Protein AF-A0A7J6T113-F1 (afdb_monomer_lite)

Foldseek 3Di:
DDDLVRLLVCLQAVQVVLVVVCVVDPHNCVLVVLLLVLLVCCVPVVDPVSVVSNLVSLVNLLRHLVNCVVCVVSLLVVLVSLQVSLVPDDLVVLPPDPPDHRVNLVSLLSSLVSQCVDPSRVVSSVVSVVSCCVSPNPVSPDDDDDPRPDRDDRDDPPDDDDDDDDDDDDDDDDDDDDDDDDDDDDDPPPPPPPPDPVVCQLQFAAEEEEEEDDDDVVVVLVSQQVQLQQPPRYPNVDDDDNPDDPVNVLVVCVVRNHQKYWYWYDDPVFIKIWIAGHDPGDIDIDTDPDDDGPVRVQVPDPDRDDDDPLLRNAGEAEAEAPLPVVCVVDVVSVVVVVSSCSNGRDDDPPPDDPVSHRKYWYWHQDPVVRDTDIDIDD

Organism: Perkinsus olseni (NCBI:txid32597)

Radius of gyration: 28.47 Å; chains: 1; bounding box: 69×68×77 Å

Secondary structure (DSSP, 8-state):
---HHHHHHHHH-THHHHHHHHHHSSSTHHHHHHHHHHHHHHHHH--HHHHHHHHHHHHHHHT--TTTTT-HHHHHHHHHHHHHHHHHS-GGGGG--TTSS-HHHHHHHHHHHHHHTSHHHHHHHHHHHHHHHHHH-STTSS------S-PPP------S-------------------------------------HHHHHHSPPEEEEEESS--HHHHHHHHHHHHHTTTSB-TT----TT--HHHHHHHHHHHT--EEEEEEE-SS-EEEEEEETTT--EEEEE------HHHHHHH-SS-----TTGGGSPPEEEEESHHHHHHH-HHHHHHHHHHHHTS----TTT--TTT---EEEEEEETTTTEEEEEEE-

InterPro domains:
  IPR007109 Brix domain [PF04427] (217-378)
  IPR007109 Brix domain [PS50833] (205-378)
  IPR007109 Brix domain [SM00879] (208-378)
  IPR033648 AAR2, C-terminal domain [PF05282] (3-137)
  IPR033648 AAR2, C-terminal domain [cd13778] (3-136)
  IPR038514 AAR2, C-terminal domain superfamily [G3DSA:1.25.40.550] (1-161)
  IPR045112 Protein Peter Pan-like [PTHR12661] (182-377)

Structure (mmCIF, N/CA/C/O backbone):
data_AF-A0A7J6T113-F1
#
_entry.id   AF-A0A7J6T113-F1
#
loop_
_atom_site.group_PDB
_atom_site.id
_atom_site.type_symbol
_atom_site.label_atom_id
_atom_site.label_alt_id
_atom_site.label_comp_id
_atom_site.label_asym_id
_atom_site.label_entity_id
_atom_site.label_seq_id
_atom_site.pdbx_PDB_ins_code
_atom_site.Cartn_x
_atom_site.Cartn_y
_atom_site.Cartn_z
_atom_site.occupancy
_atom_site.B_iso_or_equiv
_atom_site.auth_seq_id
_atom_site.auth_comp_id
_atom_site.auth_asym_id
_atom_site.auth_atom_id
_atom_site.pdbx_PDB_model_num
ATOM 1 N N . ARG A 1 1 ? 17.395 -23.621 -15.123 1.00 43.22 1 ARG A N 1
ATOM 2 C CA . ARG A 1 1 ? 16.888 -22.799 -13.998 1.00 43.22 1 ARG A CA 1
ATOM 3 C C . ARG A 1 1 ? 18.011 -21.840 -13.646 1.00 43.22 1 ARG A C 1
ATOM 5 O O . ARG A 1 1 ? 19.062 -22.331 -13.262 1.00 43.22 1 ARG A O 1
ATOM 12 N N . LEU A 1 2 ? 17.821 -20.546 -13.901 1.00 51.62 2 LEU A N 1
ATOM 13 C CA . LEU A 1 2 ? 18.803 -19.502 -13.588 1.00 51.62 2 LEU A CA 1
ATOM 14 C C . LEU A 1 2 ? 18.946 -19.373 -12.062 1.00 51.62 2 LEU A C 1
ATOM 16 O O . LEU A 1 2 ? 17.972 -19.598 -11.338 1.00 51.62 2 LEU A O 1
ATOM 20 N N . THR A 1 3 ? 20.148 -19.076 -11.572 1.00 66.25 3 THR A N 1
ATOM 21 C CA . THR A 1 3 ? 20.403 -18.810 -10.145 1.00 66.25 3 THR A CA 1
ATOM 22 C C . THR A 1 3 ? 19.898 -17.414 -9.750 1.00 66.25 3 THR A C 1
ATOM 24 O O . THR A 1 3 ? 19.684 -16.565 -10.610 1.00 66.25 3 THR A O 1
ATOM 27 N N . GLY A 1 4 ? 19.706 -17.145 -8.451 1.00 48.12 4 GLY A N 1
ATOM 28 C CA . GLY A 1 4 ? 19.206 -15.844 -7.968 1.00 48.12 4 GLY A CA 1
ATOM 29 C C . GLY A 1 4 ? 20.054 -14.650 -8.429 1.00 48.12 4 GLY A C 1
ATOM 30 O O . GLY A 1 4 ? 19.507 -13.649 -8.875 1.00 48.12 4 GLY A O 1
ATOM 31 N N . ALA A 1 5 ? 21.382 -14.800 -8.441 1.00 56.44 5 ALA A N 1
ATOM 32 C CA . ALA A 1 5 ? 22.302 -13.784 -8.956 1.00 56.44 5 ALA A CA 1
ATOM 33 C C . ALA A 1 5 ? 22.166 -13.560 -10.475 1.00 56.44 5 ALA A C 1
ATOM 35 O O . ALA A 1 5 ? 22.269 -12.429 -10.942 1.00 56.44 5 ALA A O 1
ATOM 36 N N . GLN A 1 6 ? 21.895 -14.621 -11.244 1.00 55.41 6 GLN A N 1
ATOM 37 C CA . GLN A 1 6 ? 21.636 -14.517 -12.684 1.00 55.41 6 GLN A CA 1
ATOM 38 C C . GLN A 1 6 ? 20.295 -13.833 -12.967 1.00 55.41 6 GLN A C 1
ATOM 40 O O . GLN A 1 6 ? 20.193 -13.083 -13.928 1.00 55.41 6 GLN A O 1
ATOM 45 N N . LEU A 1 7 ? 19.284 -14.037 -12.115 1.00 56.34 7 LEU A N 1
ATOM 46 C CA . LEU A 1 7 ? 17.996 -13.347 -12.220 1.00 56.34 7 LEU A CA 1
ATOM 47 C C . LEU A 1 7 ? 18.120 -11.846 -11.922 1.00 56.34 7 LEU A C 1
ATOM 49 O O . LEU A 1 7 ? 17.531 -11.047 -12.641 1.00 56.34 7 LEU A O 1
ATOM 53 N N . THR A 1 8 ? 18.911 -11.453 -10.918 1.00 57.22 8 THR A N 1
ATOM 54 C CA . THR A 1 8 ? 19.198 -10.033 -10.645 1.00 57.22 8 THR A CA 1
ATOM 55 C C . THR A 1 8 ? 20.011 -9.395 -11.776 1.00 57.22 8 THR A C 1
ATOM 57 O O . THR A 1 8 ? 19.698 -8.291 -12.205 1.00 57.22 8 THR A O 1
ATOM 60 N N . ALA A 1 9 ? 21.023 -10.091 -12.304 1.00 59.81 9 ALA A N 1
ATOM 61 C CA . ALA A 1 9 ? 21.813 -9.593 -13.432 1.00 59.81 9 ALA A CA 1
ATOM 62 C C . ALA A 1 9 ? 20.963 -9.428 -14.705 1.00 59.81 9 ALA A C 1
ATOM 64 O O . ALA A 1 9 ? 21.047 -8.392 -15.357 1.00 59.81 9 ALA A O 1
ATOM 65 N N . ALA A 1 10 ? 20.093 -10.397 -15.006 1.00 58.03 10 ALA A N 1
ATOM 66 C CA . ALA A 1 10 ? 19.166 -10.341 -16.139 1.00 58.03 10 ALA A CA 1
ATOM 67 C C . ALA A 1 10 ? 18.047 -9.292 -15.971 1.00 58.03 10 ALA A C 1
ATOM 69 O O . ALA A 1 10 ? 17.440 -8.876 -16.958 1.00 58.03 10 ALA A O 1
ATOM 70 N N . ALA A 1 11 ? 17.749 -8.875 -14.734 1.00 56.88 11 ALA A N 1
ATOM 71 C CA . ALA A 1 11 ? 16.816 -7.783 -14.459 1.00 56.88 11 ALA A CA 1
ATOM 72 C C . ALA A 1 11 ? 17.444 -6.406 -14.736 1.00 56.88 11 ALA A C 1
ATOM 74 O O . ALA A 1 11 ? 16.770 -5.538 -15.284 1.00 56.88 11 ALA A O 1
ATOM 75 N N . ILE A 1 12 ? 18.731 -6.234 -14.409 1.00 65.00 12 ILE A N 1
ATOM 76 C CA . ILE A 1 12 ? 19.489 -4.987 -14.615 1.00 65.00 12 ILE A CA 1
ATOM 77 C C . ILE A 1 12 ? 19.908 -4.817 -16.085 1.00 65.00 12 ILE A C 1
ATOM 79 O O . ILE A 1 12 ? 19.867 -3.704 -16.614 1.00 65.00 12 ILE A O 1
ATOM 83 N N . ASP A 1 13 ? 20.304 -5.911 -16.742 1.00 77.69 13 ASP A N 1
ATOM 84 C CA . ASP A 1 13 ? 20.699 -5.937 -18.150 1.00 77.69 13 ASP A CA 1
ATOM 85 C C . ASP A 1 13 ? 19.937 -7.035 -18.903 1.00 77.69 13 ASP A C 1
ATOM 87 O O . ASP A 1 13 ? 20.166 -8.233 -18.723 1.00 77.69 13 ASP A O 1
ATOM 91 N N . ARG A 1 14 ? 19.038 -6.621 -19.801 1.00 81.94 14 ARG A N 1
ATOM 92 C CA . ARG A 1 14 ? 18.214 -7.526 -20.619 1.00 81.94 14 ARG A CA 1
ATOM 93 C C . ARG A 1 14 ? 18.912 -7.982 -21.901 1.00 81.94 14 ARG A C 1
ATOM 95 O O . ARG A 1 14 ? 18.270 -8.557 -22.780 1.00 81.94 14 ARG A O 1
ATOM 102 N N . SER A 1 15 ? 20.225 -7.782 -22.002 1.00 85.62 15 SER A N 1
ATOM 103 C CA . SER A 1 15 ? 21.028 -8.168 -23.166 1.00 85.62 15 SER A CA 1
ATOM 104 C C . SER A 1 15 ? 20.884 -9.639 -23.557 1.00 85.62 15 SER A C 1
ATOM 106 O O . SER A 1 15 ? 20.776 -9.933 -24.746 1.00 85.62 15 SER A O 1
ATOM 108 N N . GLU A 1 16 ? 20.829 -10.565 -22.594 1.00 82.50 16 GLU A N 1
ATOM 109 C CA . GLU A 1 16 ? 20.625 -11.994 -22.886 1.00 82.50 16 GLU A CA 1
ATOM 110 C C . GLU A 1 16 ? 19.251 -12.256 -23.516 1.00 82.50 16 GLU A C 1
ATOM 112 O O . GLU A 1 16 ? 19.154 -12.979 -24.506 1.00 82.50 16 GLU A O 1
ATOM 117 N N . VAL A 1 17 ? 18.207 -11.594 -23.006 1.00 84.62 17 VAL A N 1
ATOM 118 C CA . VAL A 1 17 ? 16.841 -11.678 -23.546 1.00 84.62 17 VAL A CA 1
ATOM 119 C C . VAL A 1 17 ? 16.794 -11.116 -24.963 1.00 84.62 17 VAL A C 1
ATOM 121 O O . VAL A 1 17 ? 16.201 -11.727 -25.849 1.00 84.62 17 VAL A O 1
ATOM 124 N N . LEU A 1 18 ? 17.451 -9.978 -25.213 1.00 87.31 18 LEU A N 1
ATOM 125 C CA . LEU A 1 18 ? 17.536 -9.412 -26.556 1.00 87.31 18 LEU A CA 1
ATOM 126 C C . LEU A 1 18 ? 18.240 -10.379 -27.516 1.00 87.31 18 LEU A C 1
ATOM 128 O O . LEU A 1 18 ? 17.742 -10.607 -28.612 1.00 87.31 18 LEU A O 1
ATOM 132 N N . ILE A 1 19 ? 19.361 -10.982 -27.115 1.00 88.19 19 ILE A N 1
ATOM 133 C CA . ILE A 1 19 ? 20.086 -11.955 -27.946 1.00 88.19 19 ILE A CA 1
ATOM 134 C C . ILE A 1 19 ? 19.216 -13.185 -28.243 1.00 88.19 19 ILE A C 1
ATOM 136 O O . ILE A 1 19 ? 19.194 -13.654 -29.382 1.00 88.19 19 ILE A O 1
ATOM 140 N N . GLU A 1 20 ? 18.466 -13.680 -27.259 1.00 87.25 20 GLU A N 1
ATOM 141 C CA . GLU A 1 20 ? 17.562 -14.821 -27.423 1.00 87.25 20 GLU A CA 1
ATOM 142 C C . GLU A 1 20 ? 16.400 -14.500 -28.380 1.00 87.25 20 GLU A C 1
ATOM 144 O O . GLU A 1 20 ? 16.108 -15.275 -29.294 1.00 87.25 20 GLU A O 1
ATOM 149 N N . VAL A 1 21 ? 15.804 -13.308 -28.258 1.00 87.00 21 VAL A N 1
ATOM 150 C CA . VAL A 1 21 ? 14.786 -12.808 -29.197 1.00 87.00 21 VAL A CA 1
ATOM 151 C C . VAL A 1 21 ? 15.362 -12.689 -30.608 1.00 87.00 21 VAL A C 1
ATOM 153 O O . VAL A 1 21 ? 14.742 -13.143 -31.568 1.00 87.00 21 VAL A O 1
ATOM 156 N N . LEU A 1 22 ? 16.567 -12.130 -30.753 1.00 89.12 22 LEU A N 1
ATOM 157 C CA . LEU A 1 22 ? 17.230 -11.992 -32.050 1.00 89.12 22 LEU A CA 1
ATOM 158 C C . LEU A 1 22 ? 17.547 -13.351 -32.689 1.00 89.12 22 LEU A C 1
ATOM 160 O O . LEU A 1 22 ? 17.442 -13.474 -33.909 1.00 89.12 22 LEU A O 1
ATOM 164 N N . ALA A 1 23 ? 17.879 -14.371 -31.893 1.00 88.75 23 ALA A N 1
ATOM 165 C CA . ALA A 1 23 ? 18.117 -15.731 -32.377 1.00 88.75 23 ALA A CA 1
ATOM 166 C C . ALA A 1 23 ? 16.840 -16.408 -32.911 1.00 88.75 23 ALA A C 1
ATOM 168 O O . ALA A 1 23 ? 16.918 -17.248 -33.809 1.00 88.75 23 ALA A O 1
ATOM 169 N N . GLY A 1 24 ? 15.667 -16.035 -32.387 1.00 87.25 24 GLY A N 1
ATOM 170 C CA . GLY A 1 24 ? 14.366 -16.511 -32.867 1.00 87.25 24 GLY A CA 1
ATOM 171 C C . GLY A 1 24 ? 13.878 -15.837 -34.156 1.00 87.25 24 GLY A C 1
ATOM 172 O O . GLY A 1 24 ? 12.932 -16.320 -34.784 1.00 87.25 24 GLY A O 1
ATOM 173 N N . LEU A 1 25 ? 14.506 -14.735 -34.573 1.00 88.25 25 LEU A N 1
ATOM 174 C CA . LEU A 1 25 ? 14.107 -13.957 -35.744 1.00 88.25 25 LEU A CA 1
ATOM 175 C C . LEU A 1 25 ? 14.903 -14.345 -36.993 1.00 88.25 25 LEU A C 1
ATOM 177 O O . LEU A 1 25 ? 16.066 -14.735 -36.936 1.00 88.25 25 LEU A O 1
ATOM 181 N N . ARG A 1 26 ? 14.281 -14.190 -38.170 1.00 86.06 26 ARG A N 1
ATOM 182 C CA . ARG A 1 26 ? 14.953 -14.455 -39.457 1.00 86.06 26 ARG A CA 1
ATOM 183 C C . ARG A 1 26 ? 16.059 -13.443 -39.730 1.00 86.06 26 ARG A C 1
ATOM 185 O O . ARG A 1 26 ? 17.089 -13.797 -40.300 1.00 86.06 26 ARG A O 1
ATOM 192 N N . ARG A 1 27 ? 15.830 -12.178 -39.370 1.00 87.44 27 ARG A N 1
ATOM 193 C CA . ARG A 1 27 ? 16.831 -11.110 -39.407 1.00 87.44 27 ARG A CA 1
ATOM 194 C C . ARG A 1 27 ? 16.710 -10.255 -38.146 1.00 87.44 27 ARG A C 1
ATOM 196 O O . ARG A 1 27 ? 15.590 -9.914 -37.772 1.00 87.44 27 ARG A O 1
ATOM 203 N N . PRO A 1 28 ? 17.829 -9.778 -37.572 1.00 85.56 28 PRO A N 1
ATOM 204 C CA . PRO A 1 28 ? 17.802 -8.843 -36.445 1.00 85.56 28 PRO A CA 1
ATOM 205 C C . PRO A 1 28 ? 16.967 -7.581 -36.710 1.00 85.56 28 PRO A C 1
ATOM 207 O O . PRO A 1 28 ? 16.324 -7.041 -35.817 1.00 85.56 28 PRO A O 1
ATOM 210 N N . THR A 1 29 ? 16.926 -7.125 -37.966 1.00 88.00 29 THR A N 1
ATOM 211 C CA . THR A 1 29 ? 16.139 -5.957 -38.386 1.00 88.00 29 THR A CA 1
ATOM 212 C C . THR A 1 29 ? 14.630 -6.159 -38.301 1.00 88.00 29 THR A C 1
ATOM 214 O O . THR A 1 29 ? 13.902 -5.170 -38.302 1.00 88.00 29 THR A O 1
ATOM 217 N N . ASP A 1 30 ? 14.143 -7.401 -38.238 1.00 90.38 30 ASP A N 1
ATOM 218 C CA . ASP A 1 30 ? 12.706 -7.675 -38.158 1.00 90.38 30 ASP A CA 1
ATOM 219 C C . ASP A 1 30 ? 12.131 -7.174 -36.813 1.00 90.38 30 ASP A C 1
ATOM 221 O O . ASP A 1 30 ? 11.012 -6.664 -36.789 1.00 90.38 30 ASP A O 1
ATOM 225 N N . LEU A 1 31 ? 12.937 -7.165 -35.739 1.00 92.31 31 LEU A N 1
ATOM 226 C CA . LEU A 1 31 ? 12.571 -6.577 -34.441 1.00 92.31 31 LEU A CA 1
ATOM 227 C C . LEU A 1 31 ? 12.339 -5.059 -34.533 1.00 92.31 31 LEU A C 1
ATOM 229 O O . LEU A 1 31 ? 11.432 -4.514 -33.908 1.00 92.31 31 LEU A O 1
ATOM 233 N N . LEU A 1 32 ? 13.131 -4.360 -35.357 1.00 93.25 32 LEU A N 1
ATOM 234 C CA . LEU A 1 32 ? 12.894 -2.939 -35.639 1.00 93.25 32 LEU A CA 1
ATOM 235 C C . LEU A 1 32 ? 11.623 -2.737 -36.464 1.00 93.25 32 LEU A C 1
ATOM 237 O O . LEU A 1 32 ? 10.932 -1.740 -36.272 1.00 93.25 32 LEU A O 1
ATOM 241 N N . GLY A 1 33 ? 11.304 -3.678 -37.353 1.00 93.56 33 GLY A N 1
ATOM 242 C CA . GLY A 1 33 ? 10.040 -3.690 -38.083 1.00 93.56 33 GLY A CA 1
ATOM 243 C C . GLY A 1 33 ? 8.839 -3.794 -37.143 1.00 93.56 33 GLY A C 1
ATOM 244 O O . GLY A 1 33 ? 7.871 -3.060 -37.316 1.00 93.56 33 GLY A O 1
ATOM 245 N N . GLU A 1 34 ? 8.926 -4.633 -36.109 1.00 93.12 34 GLU A N 1
ATOM 246 C CA . GLU A 1 34 ? 7.894 -4.756 -35.074 1.00 93.12 34 GLU A CA 1
ATOM 247 C C . GLU A 1 34 ? 7.759 -3.474 -34.240 1.00 93.12 34 GLU A C 1
ATOM 249 O O . GLU A 1 34 ? 6.651 -2.969 -3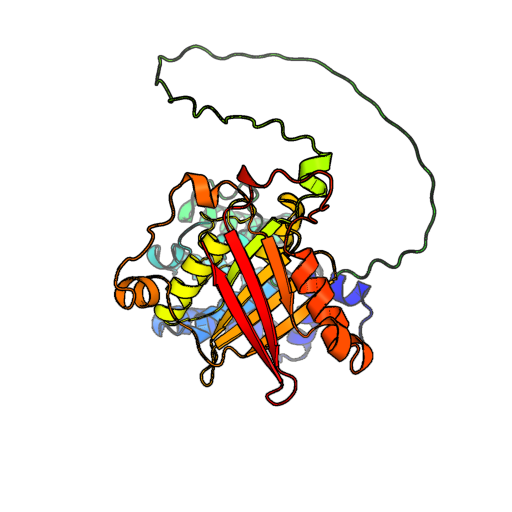4.066 1.00 93.12 34 GLU A O 1
ATOM 254 N N . LEU A 1 35 ? 8.881 -2.869 -33.831 1.00 94.06 35 LEU A N 1
ATOM 255 C CA . LEU A 1 35 ? 8.893 -1.565 -33.155 1.00 94.06 35 LEU A CA 1
ATOM 256 C C . LEU A 1 35 ? 8.236 -0.468 -34.013 1.00 94.06 35 LEU A C 1
ATOM 258 O O . LEU A 1 35 ? 7.497 0.377 -33.506 1.00 94.06 35 LEU A O 1
ATOM 262 N N . GLN A 1 36 ? 8.501 -0.462 -35.322 1.00 94.50 36 GLN A N 1
ATOM 263 C CA . GLN A 1 36 ? 7.889 0.476 -36.265 1.00 94.50 36 GLN A CA 1
ATOM 264 C C . GLN A 1 36 ? 6.398 0.204 -36.471 1.00 94.50 36 GLN A C 1
ATOM 266 O O . GLN A 1 36 ? 5.614 1.151 -36.493 1.00 94.50 36 GLN A O 1
ATOM 271 N N . ALA A 1 37 ? 6.003 -1.062 -36.598 1.00 93.00 37 ALA A N 1
ATOM 272 C CA . ALA A 1 37 ? 4.611 -1.458 -36.755 1.00 93.00 37 ALA A CA 1
ATOM 273 C C . ALA A 1 37 ? 3.787 -1.077 -35.519 1.00 93.00 37 ALA A C 1
ATOM 275 O O . ALA A 1 37 ? 2.754 -0.426 -35.664 1.00 93.00 37 ALA A O 1
ATOM 276 N N . ALA A 1 38 ? 4.280 -1.391 -34.317 1.00 90.31 38 ALA A N 1
ATOM 277 C CA . ALA A 1 38 ? 3.642 -1.020 -33.057 1.00 90.31 38 ALA A CA 1
ATOM 278 C C . ALA A 1 38 ? 3.467 0.502 -32.946 1.00 90.31 38 ALA A C 1
ATOM 280 O O . ALA A 1 38 ? 2.373 0.974 -32.643 1.00 90.31 38 ALA A O 1
ATOM 281 N N . PHE A 1 39 ? 4.497 1.282 -33.303 1.00 88.88 39 PHE A N 1
ATOM 282 C CA . PHE A 1 39 ? 4.405 2.744 -33.334 1.00 88.88 39 PHE A CA 1
ATOM 283 C C . PHE A 1 39 ? 3.335 3.245 -34.312 1.00 88.88 39 PHE A C 1
ATOM 285 O O . PHE A 1 39 ? 2.517 4.081 -33.947 1.00 88.88 39 PHE A O 1
ATOM 292 N N . VAL A 1 40 ? 3.295 2.738 -35.547 1.00 89.38 40 VAL A N 1
ATOM 293 C CA . VAL A 1 40 ? 2.309 3.179 -36.550 1.00 89.38 40 VAL A CA 1
ATOM 294 C C . VAL A 1 40 ? 0.884 2.803 -36.138 1.00 89.38 40 VAL A C 1
ATOM 296 O O . VAL A 1 40 ? -0.023 3.624 -36.269 1.00 89.38 40 VAL A O 1
ATOM 299 N N . VAL A 1 41 ? 0.677 1.591 -35.614 1.00 87.19 41 VAL A N 1
ATOM 300 C CA . VAL A 1 41 ? -0.636 1.131 -35.131 1.00 87.19 41 VAL A CA 1
ATOM 301 C C . VAL A 1 41 ? -1.084 1.939 -33.915 1.00 87.19 41 VAL A C 1
ATOM 303 O O . VAL A 1 41 ? -2.257 2.297 -33.822 1.00 87.19 41 VAL A O 1
ATOM 306 N N . PHE A 1 42 ? -0.165 2.288 -33.018 1.00 84.88 42 PHE A N 1
ATOM 307 C CA . PHE A 1 42 ? -0.441 3.206 -31.919 1.00 84.88 42 PHE A CA 1
ATOM 308 C C . PHE A 1 42 ? -0.845 4.596 -32.439 1.00 84.88 42 PHE A C 1
ATOM 310 O O . PHE A 1 42 ? -1.911 5.103 -32.090 1.00 84.88 42 PHE A O 1
ATOM 317 N N . MET A 1 43 ? -0.040 5.171 -33.334 1.00 81.25 43 MET A N 1
ATOM 318 C CA . MET A 1 43 ? -0.222 6.521 -33.869 1.00 81.25 43 MET A CA 1
ATOM 319 C C . MET A 1 43 ? -1.504 6.695 -34.694 1.00 81.25 43 MET A C 1
ATOM 321 O O . MET A 1 43 ? -2.162 7.728 -34.587 1.00 81.25 43 MET A O 1
ATOM 325 N N . LEU A 1 44 ? -1.857 5.712 -35.527 1.00 81.25 44 LEU A N 1
ATOM 326 C CA . LEU A 1 44 ? -3.017 5.781 -36.426 1.00 81.25 44 LEU A CA 1
ATOM 327 C C . LEU A 1 44 ? -4.271 5.127 -35.840 1.00 81.25 44 LEU A C 1
ATOM 329 O O . LEU A 1 44 ? -5.381 5.568 -36.123 1.00 81.25 44 LEU A O 1
ATOM 333 N N . GLY A 1 45 ? -4.100 4.055 -35.068 1.00 74.94 45 GLY A N 1
ATOM 334 C CA . GLY A 1 45 ? -5.191 3.219 -34.570 1.00 74.94 45 GLY A CA 1
ATOM 335 C C . GLY A 1 45 ? -5.609 3.509 -33.133 1.00 74.94 45 GLY A C 1
ATOM 336 O O . GLY A 1 45 ? -6.575 2.904 -32.679 1.00 74.94 45 GLY A O 1
ATOM 337 N N . GLN A 1 46 ? -4.891 4.382 -32.409 1.00 74.38 46 GLN A N 1
ATOM 338 C CA . GLN A 1 46 ? -5.121 4.679 -30.984 1.00 74.38 46 GLN A CA 1
ATOM 339 C C . GLN A 1 46 ? -5.234 3.412 -30.112 1.00 74.38 46 GLN A C 1
ATOM 341 O O . GLN A 1 46 ? -5.923 3.395 -29.092 1.00 74.38 46 GLN A O 1
ATOM 346 N N . SER A 1 47 ? -4.562 2.328 -30.518 1.00 81.12 47 SER A N 1
ATOM 347 C CA . SER A 1 47 ? -4.589 1.058 -29.796 1.00 81.12 47 SER A CA 1
ATOM 348 C C . SER A 1 47 ? -3.665 1.119 -28.585 1.00 81.12 47 SER A C 1
ATOM 350 O O . SER A 1 47 ? -2.457 1.329 -28.719 1.00 81.12 47 SER A O 1
ATOM 352 N N . PHE A 1 48 ? -4.234 0.889 -27.402 1.00 75.38 48 PHE A N 1
ATOM 353 C CA . PHE A 1 48 ? -3.474 0.805 -26.156 1.00 75.38 48 PHE A CA 1
ATOM 354 C C . PHE A 1 48 ? -2.544 -0.420 -26.122 1.00 75.38 48 PHE A C 1
ATOM 356 O O . PHE A 1 48 ? -1.443 -0.349 -25.587 1.00 75.38 48 PHE A O 1
ATOM 363 N N . GLU A 1 49 ? -2.935 -1.530 -26.749 1.00 75.00 49 GLU A N 1
ATOM 364 C CA . GLU A 1 49 ? -2.085 -2.727 -26.835 1.00 75.00 49 GLU A CA 1
ATOM 365 C C . GLU A 1 49 ? -0.827 -2.461 -27.675 1.00 75.00 49 GLU A C 1
ATOM 367 O O . GLU A 1 49 ? 0.275 -2.851 -27.293 1.00 75.00 49 GLU A O 1
ATOM 372 N N . ALA A 1 50 ? -0.970 -1.720 -28.780 1.00 79.75 50 ALA A N 1
ATOM 373 C CA . ALA A 1 50 ? 0.162 -1.322 -29.618 1.00 79.75 50 ALA A CA 1
ATOM 374 C C . ALA A 1 50 ? 1.104 -0.343 -28.897 1.00 79.75 50 ALA A C 1
ATOM 376 O O . ALA A 1 50 ? 2.318 -0.387 -29.095 1.00 79.75 50 ALA A O 1
ATOM 377 N N . PHE A 1 51 ? 0.554 0.511 -28.030 1.00 82.38 51 PHE A N 1
ATOM 378 C CA . PHE A 1 51 ? 1.334 1.380 -27.154 1.00 82.38 51 PHE A CA 1
ATOM 379 C C . PHE A 1 51 ? 2.180 0.585 -26.150 1.00 82.38 51 PHE A C 1
ATOM 381 O O . PHE A 1 51 ? 3.386 0.813 -26.058 1.00 82.38 51 PHE A O 1
ATOM 388 N N . GLU A 1 52 ? 1.575 -0.366 -25.431 1.00 80.69 52 GLU A N 1
ATOM 389 C CA . GLU A 1 52 ? 2.285 -1.227 -24.474 1.00 80.69 52 GLU A CA 1
ATOM 390 C C . GLU A 1 52 ? 3.380 -2.052 -25.168 1.00 80.69 52 GLU A C 1
ATOM 392 O O . GLU A 1 52 ? 4.502 -2.133 -24.669 1.00 80.69 52 GLU A O 1
ATOM 397 N N . GLN A 1 53 ? 3.108 -2.586 -26.364 1.00 85.12 53 GLN A N 1
ATOM 398 C CA . GLN A 1 53 ? 4.104 -3.313 -27.157 1.00 85.12 53 GLN A CA 1
ATOM 399 C C . GLN A 1 53 ? 5.265 -2.411 -27.601 1.00 85.12 53 GLN A C 1
ATOM 401 O O . GLN A 1 53 ? 6.430 -2.784 -27.455 1.00 85.12 53 GLN A O 1
ATOM 406 N N . TRP A 1 54 ? 4.975 -1.207 -28.104 1.00 88.25 54 TRP A N 1
ATOM 407 C CA . TRP A 1 54 ? 6.008 -0.234 -28.470 1.00 88.25 54 TRP A CA 1
ATOM 408 C C . TRP A 1 54 ? 6.878 0.147 -27.264 1.00 88.25 54 TRP A C 1
ATOM 410 O O . TRP A 1 54 ? 8.106 0.159 -27.369 1.00 88.25 54 TRP A O 1
ATOM 420 N N . LYS A 1 55 ? 6.258 0.386 -26.102 1.00 85.00 55 LYS A N 1
ATOM 421 C CA . LYS A 1 55 ? 6.952 0.681 -24.843 1.00 85.00 55 LYS A CA 1
ATOM 422 C C . LYS A 1 55 ? 7.834 -0.483 -24.385 1.00 85.00 55 LYS A C 1
ATOM 424 O O . LYS A 1 55 ? 8.981 -0.252 -24.012 1.00 85.00 55 LYS A O 1
ATOM 429 N N . ALA A 1 56 ? 7.334 -1.717 -24.442 1.00 85.94 56 ALA A N 1
ATOM 430 C CA . ALA A 1 56 ? 8.088 -2.910 -24.060 1.00 85.94 56 ALA A CA 1
ATOM 431 C C . ALA A 1 56 ? 9.333 -3.111 -24.939 1.00 85.94 56 ALA A C 1
ATOM 433 O O . ALA A 1 56 ? 10.423 -3.358 -24.421 1.00 85.94 56 ALA A O 1
ATOM 434 N N . LEU A 1 57 ? 9.197 -2.935 -26.258 1.00 89.94 57 LEU A N 1
ATOM 435 C CA . LEU A 1 57 ? 10.318 -3.022 -27.199 1.00 89.94 57 LEU A CA 1
ATOM 436 C C . LEU A 1 57 ? 11.338 -1.896 -26.980 1.00 89.94 57 LEU A C 1
ATOM 438 O O . LEU A 1 57 ? 12.544 -2.138 -27.017 1.00 89.94 57 LEU A O 1
ATOM 442 N N . LEU A 1 58 ? 10.873 -0.673 -26.717 1.00 89.12 58 LEU A N 1
ATOM 443 C CA . LEU A 1 58 ? 11.744 0.458 -26.404 1.00 89.12 58 LEU A CA 1
ATOM 444 C C . LEU A 1 58 ? 12.534 0.223 -25.105 1.00 89.12 58 LEU A C 1
ATOM 446 O O . LEU A 1 58 ? 13.737 0.482 -25.069 1.00 89.12 58 LEU A O 1
ATOM 450 N N . GLY A 1 59 ? 11.877 -0.317 -24.074 1.00 88.44 59 GLY A N 1
ATOM 451 C CA . GLY A 1 59 ? 12.514 -0.713 -22.818 1.00 88.44 59 GLY A CA 1
ATOM 452 C C . GLY A 1 59 ? 13.557 -1.811 -23.011 1.00 88.44 59 GLY A C 1
ATOM 453 O O . GLY A 1 59 ? 14.678 -1.666 -22.535 1.00 88.44 59 GLY A O 1
ATOM 454 N N . LEU A 1 60 ? 13.245 -2.845 -23.804 1.00 89.31 60 LEU A N 1
ATOM 455 C CA . LEU A 1 60 ? 14.194 -3.911 -24.138 1.00 89.31 60 LEU A CA 1
ATOM 456 C C . LEU A 1 60 ? 15.487 -3.347 -24.748 1.00 89.31 60 LEU A C 1
ATOM 458 O O . LEU A 1 60 ? 16.572 -3.719 -24.313 1.00 89.31 60 LEU A O 1
ATOM 462 N N . PHE A 1 61 ? 15.398 -2.421 -25.707 1.00 90.88 61 PHE A N 1
ATOM 463 C CA . PHE A 1 61 ? 16.589 -1.788 -26.290 1.00 90.88 61 PHE A CA 1
ATOM 464 C C . PHE A 1 61 ? 17.325 -0.853 -25.320 1.00 90.88 61 PHE A C 1
ATOM 466 O O . PHE A 1 61 ? 18.552 -0.770 -25.374 1.00 90.88 61 PHE A O 1
ATOM 473 N N . ALA A 1 62 ? 16.603 -0.140 -24.454 1.00 88.62 62 ALA A N 1
ATOM 474 C CA . ALA A 1 62 ? 17.193 0.769 -23.472 1.00 88.62 62 ALA A CA 1
ATOM 475 C C . ALA A 1 62 ? 17.963 0.033 -22.362 1.00 88.62 62 ALA A C 1
ATOM 477 O O . ALA A 1 62 ? 18.973 0.536 -21.873 1.00 88.62 62 ALA A O 1
ATOM 478 N N . GLU A 1 63 ? 17.499 -1.158 -21.989 1.00 86.25 63 GLU A N 1
ATOM 479 C CA . GLU A 1 63 ? 18.042 -1.980 -20.902 1.00 86.25 63 GLU A CA 1
ATOM 480 C C . GLU A 1 63 ? 19.014 -3.066 -21.393 1.00 86.25 63 GLU A C 1
ATOM 482 O O . GLU A 1 63 ? 19.463 -3.872 -20.592 1.00 86.25 63 GLU A O 1
ATOM 487 N N . SER A 1 64 ? 19.349 -3.106 -22.688 1.00 87.00 64 SER A N 1
ATOM 488 C CA . SER A 1 64 ? 20.275 -4.093 -23.269 1.00 87.00 64 SER A CA 1
ATOM 489 C C . SER A 1 64 ? 21.637 -3.474 -23.592 1.00 87.00 64 SER A C 1
ATOM 491 O O . SER A 1 64 ? 22.018 -3.366 -24.761 1.00 87.00 64 SER A O 1
ATOM 493 N N . GLU A 1 65 ? 22.363 -3.013 -22.572 1.00 85.62 65 GLU A N 1
ATOM 494 C CA . GLU A 1 65 ? 23.647 -2.328 -22.771 1.00 85.62 65 GLU A CA 1
ATOM 495 C C . GLU A 1 65 ? 24.737 -3.276 -23.294 1.00 85.62 65 GLU A C 1
ATOM 497 O O . GLU A 1 65 ? 25.467 -2.921 -24.227 1.00 85.62 65 GLU A O 1
ATOM 502 N N . GLY A 1 66 ? 24.841 -4.483 -22.730 1.00 82.75 66 GLY A N 1
ATOM 503 C CA . GLY A 1 66 ? 25.834 -5.492 -23.110 1.00 82.75 66 GLY A CA 1
ATOM 504 C C . GLY A 1 66 ? 25.679 -6.033 -24.538 1.00 82.75 66 GLY A C 1
ATOM 505 O O . GLY A 1 66 ? 26.659 -6.437 -25.162 1.00 82.75 66 GLY A O 1
ATOM 506 N N . ALA A 1 67 ? 24.473 -5.990 -25.110 1.00 86.50 67 ALA A N 1
ATOM 507 C CA . ALA A 1 67 ? 24.191 -6.493 -26.456 1.00 86.50 67 ALA A CA 1
ATOM 508 C C . ALA A 1 67 ? 24.591 -5.522 -27.585 1.00 86.50 67 ALA A C 1
ATOM 510 O O . ALA A 1 67 ? 24.580 -5.912 -28.760 1.00 86.50 67 ALA A O 1
ATOM 511 N N . ILE A 1 68 ? 24.935 -4.270 -27.258 1.00 87.06 68 ILE A N 1
ATOM 512 C CA . ILE A 1 68 ? 25.207 -3.218 -28.250 1.00 87.06 68 ILE A CA 1
ATOM 513 C C . ILE A 1 68 ? 26.467 -3.518 -29.061 1.00 87.06 68 ILE A C 1
ATOM 515 O O . ILE A 1 68 ? 26.451 -3.383 -30.286 1.00 87.06 68 ILE A O 1
ATOM 519 N N .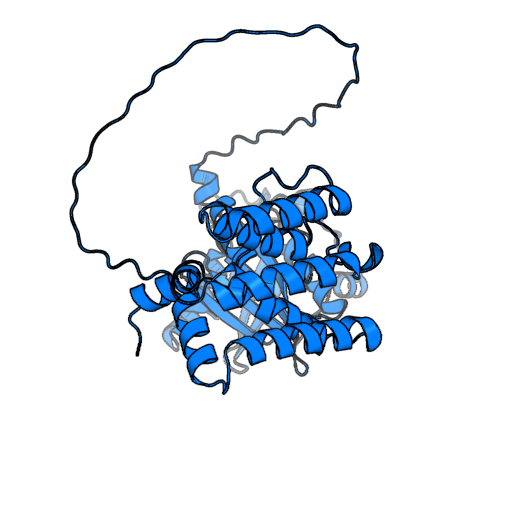 ASP A 1 69 ? 27.540 -3.957 -28.402 1.00 85.88 69 ASP A N 1
ATOM 520 C CA . ASP A 1 69 ? 28.829 -4.194 -29.063 1.00 85.88 69 ASP A CA 1
ATOM 521 C C . ASP A 1 69 ? 28.768 -5.369 -30.050 1.00 85.88 69 ASP A C 1
ATOM 523 O O . ASP A 1 69 ? 29.442 -5.351 -31.080 1.00 85.88 69 ASP A O 1
ATOM 527 N N . GLY A 1 70 ? 27.894 -6.349 -29.794 1.00 85.62 70 GLY A N 1
ATOM 528 C CA . GLY A 1 70 ? 27.631 -7.469 -30.703 1.00 85.62 70 GLY A CA 1
ATOM 529 C C . GLY A 1 70 ? 26.683 -7.145 -31.865 1.00 85.62 70 GLY A C 1
ATOM 530 O O . GLY A 1 70 ? 26.648 -7.893 -32.836 1.00 85.62 70 GLY A O 1
ATOM 531 N N . ASN A 1 71 ? 25.922 -6.043 -31.797 1.00 88.56 71 ASN A N 1
ATOM 532 C CA . ASN A 1 71 ? 24.828 -5.740 -32.733 1.00 88.56 71 ASN A CA 1
ATOM 533 C C . ASN A 1 71 ? 24.833 -4.278 -33.222 1.00 88.56 71 ASN A C 1
ATOM 535 O O . ASN A 1 71 ? 23.784 -3.650 -33.383 1.00 88.56 71 ASN A O 1
ATOM 539 N N . VAL A 1 72 ? 26.011 -3.712 -33.489 1.00 88.94 72 VAL A N 1
ATOM 540 C CA . VAL A 1 72 ? 26.184 -2.282 -33.819 1.00 88.94 72 VAL A CA 1
ATOM 541 C C . VAL A 1 72 ? 25.314 -1.813 -34.999 1.00 88.94 72 VAL A C 1
ATOM 543 O O . VAL A 1 72 ? 24.781 -0.702 -34.968 1.00 88.94 72 VAL A O 1
ATOM 546 N N . ASP A 1 73 ? 25.122 -2.640 -36.029 1.00 89.81 73 ASP A N 1
ATOM 547 C CA . ASP A 1 73 ? 24.293 -2.300 -37.198 1.00 89.81 73 ASP A CA 1
ATOM 548 C C . ASP A 1 73 ? 22.796 -2.206 -36.868 1.00 89.81 73 ASP A C 1
ATOM 550 O O . ASP A 1 73 ? 22.084 -1.334 -37.390 1.00 89.81 73 ASP A O 1
ATOM 554 N N . LEU A 1 74 ? 22.328 -3.059 -35.952 1.00 91.50 74 LEU A N 1
ATOM 555 C CA . LEU A 1 74 ? 20.963 -3.030 -35.435 1.00 91.50 74 LEU A CA 1
ATOM 556 C C . LEU A 1 74 ? 20.726 -1.732 -34.663 1.00 91.50 74 LEU A C 1
ATOM 558 O O . LEU A 1 74 ? 19.786 -1.003 -34.971 1.00 91.50 74 LEU A O 1
ATOM 562 N N . PHE A 1 75 ? 21.618 -1.388 -33.731 1.00 92.00 75 PHE A N 1
ATOM 563 C CA . PHE A 1 75 ? 21.507 -0.154 -32.951 1.00 92.00 75 PHE A CA 1
ATOM 564 C C . PHE A 1 75 ? 21.653 1.097 -33.828 1.00 92.00 75 PHE A C 1
ATOM 566 O O . PHE A 1 75 ? 20.898 2.054 -33.674 1.00 92.00 75 PHE A O 1
ATOM 573 N N . ASN A 1 76 ? 22.533 1.089 -34.833 1.00 89.56 76 ASN A N 1
ATOM 574 C CA . ASN A 1 76 ? 22.606 2.171 -35.821 1.00 89.56 76 ASN A CA 1
ATOM 575 C C . ASN A 1 76 ? 21.278 2.393 -36.554 1.00 89.56 76 ASN A C 1
ATOM 577 O O . ASN A 1 76 ? 20.893 3.539 -36.811 1.00 89.56 76 ASN A O 1
ATOM 581 N N . SER A 1 77 ? 20.590 1.306 -36.896 1.00 92.25 77 SER A N 1
ATOM 582 C CA . SER A 1 77 ? 19.270 1.349 -37.520 1.00 92.25 77 SER A CA 1
ATOM 583 C C . SER A 1 77 ? 18.200 1.807 -36.524 1.00 92.25 77 SER A C 1
ATOM 585 O O . SER A 1 77 ? 17.387 2.662 -36.875 1.00 92.25 77 SER A O 1
ATOM 587 N N . LEU A 1 78 ? 18.271 1.362 -35.265 1.00 94.06 78 LEU A N 1
ATOM 588 C CA . LEU A 1 78 ? 17.410 1.807 -34.166 1.00 94.06 78 LEU A CA 1
ATOM 589 C C . LEU A 1 78 ? 17.457 3.330 -33.988 1.00 94.06 78 LEU A C 1
ATOM 591 O O . LEU A 1 78 ? 16.405 3.961 -34.002 1.00 94.06 78 LEU A O 1
ATOM 595 N N . TYR A 1 79 ? 18.640 3.956 -33.912 1.00 91.56 79 TYR A N 1
ATOM 596 C CA . TYR A 1 79 ? 18.726 5.421 -33.776 1.00 91.56 79 TYR A CA 1
ATOM 597 C C . TYR A 1 79 ? 18.031 6.161 -34.924 1.00 91.56 79 TYR A C 1
ATOM 599 O O . TYR A 1 79 ? 17.443 7.217 -34.703 1.00 91.56 79 TYR A O 1
ATOM 607 N N . ARG A 1 80 ? 18.073 5.624 -36.152 1.00 90.62 80 ARG A N 1
ATOM 608 C CA . ARG A 1 80 ? 17.367 6.224 -37.300 1.00 90.62 80 ARG A CA 1
ATOM 609 C C . ARG A 1 80 ? 15.852 6.099 -37.148 1.00 90.62 80 ARG A C 1
ATOM 611 O O . ARG A 1 80 ? 15.135 7.057 -37.442 1.00 90.62 80 ARG A O 1
ATOM 618 N N . VAL A 1 81 ? 15.382 4.938 -36.690 1.00 93.44 81 VAL A N 1
ATOM 619 C CA . VAL A 1 81 ? 13.964 4.683 -36.412 1.00 93.44 81 VAL A CA 1
ATOM 620 C C . VAL A 1 81 ? 13.467 5.617 -35.313 1.00 93.44 81 VAL A C 1
ATOM 622 O O . VAL A 1 81 ? 12.531 6.373 -35.555 1.00 93.44 81 VAL A O 1
ATOM 625 N N . LEU A 1 82 ? 14.136 5.645 -34.159 1.00 91.75 82 LEU A N 1
ATOM 626 C CA . LEU A 1 82 ? 13.754 6.469 -33.010 1.00 91.75 82 LEU A CA 1
ATOM 627 C C . LEU A 1 82 ? 13.775 7.963 -33.327 1.00 91.75 82 LEU A C 1
ATOM 629 O O . LEU A 1 82 ? 12.867 8.684 -32.927 1.00 91.75 82 LEU A O 1
ATOM 633 N N . PHE A 1 83 ? 14.765 8.428 -34.093 1.00 89.56 83 PHE A N 1
ATOM 634 C CA . PHE A 1 83 ? 14.810 9.816 -34.551 1.00 89.56 83 PHE A CA 1
ATOM 635 C C . PHE A 1 83 ? 13.569 10.175 -35.380 1.00 89.56 83 PHE A C 1
ATOM 637 O O . PHE A 1 83 ? 12.937 11.201 -35.141 1.00 89.56 83 PHE A O 1
ATOM 644 N N . THR A 1 84 ? 13.185 9.306 -36.320 1.00 89.19 84 THR A N 1
ATOM 645 C CA . THR A 1 84 ? 12.019 9.530 -37.188 1.00 89.19 84 THR A CA 1
ATOM 646 C C . THR A 1 84 ? 10.706 9.440 -36.405 1.00 89.19 84 THR A C 1
ATOM 648 O O . THR A 1 84 ? 9.837 10.291 -36.570 1.00 89.19 84 THR A O 1
ATOM 651 N N . GLN A 1 85 ? 10.568 8.443 -35.525 1.00 90.62 85 GLN A N 1
ATOM 652 C CA . GLN A 1 85 ? 9.384 8.269 -34.676 1.00 90.62 85 GLN A CA 1
ATOM 653 C C . GLN A 1 85 ? 9.189 9.469 -33.753 1.00 90.62 85 GLN A C 1
ATOM 655 O O . GLN A 1 85 ? 8.094 10.024 -33.682 1.00 90.62 85 GLN A O 1
ATOM 660 N N . LEU A 1 86 ? 10.265 9.932 -33.109 1.00 85.94 86 LEU A N 1
ATOM 661 C CA . LEU A 1 86 ? 10.191 11.088 -32.230 1.00 85.94 86 LEU A CA 1
ATOM 662 C C . LEU A 1 86 ? 9.768 12.341 -33.001 1.00 85.94 86 LEU A C 1
ATOM 664 O O . LEU A 1 86 ? 8.913 13.070 -32.517 1.00 85.94 86 LEU A O 1
ATOM 668 N N . GLN A 1 87 ? 10.281 12.569 -34.217 1.00 86.75 87 GLN A N 1
ATOM 669 C CA . GLN A 1 87 ? 9.837 13.681 -35.071 1.00 86.75 87 GLN A CA 1
ATOM 670 C C . GLN A 1 87 ? 8.346 13.629 -35.431 1.00 86.75 87 GLN A C 1
ATOM 672 O O . GLN A 1 87 ? 7.730 14.681 -35.562 1.00 86.75 87 GLN A O 1
ATOM 677 N N . GLN A 1 88 ? 7.780 12.434 -35.608 1.00 85.06 88 GLN A N 1
ATOM 678 C CA . GLN A 1 88 ? 6.385 12.247 -36.021 1.00 85.06 88 GLN A CA 1
ATOM 679 C C . GLN A 1 88 ? 5.389 12.243 -34.854 1.00 85.06 88 GLN A C 1
ATOM 681 O O . GLN A 1 88 ? 4.191 12.404 -35.077 1.00 85.06 88 GLN A O 1
ATOM 686 N N . MET A 1 89 ? 5.860 12.047 -33.623 1.00 81.81 89 MET A N 1
ATOM 687 C CA . MET A 1 89 ? 5.002 11.985 -32.444 1.00 81.81 89 MET A CA 1
ATOM 688 C C . MET A 1 89 ? 4.419 13.375 -32.108 1.00 81.81 89 MET A C 1
ATOM 690 O O . MET A 1 89 ? 5.195 14.325 -32.024 1.00 81.81 89 MET A O 1
ATOM 694 N N . PRO A 1 90 ? 3.097 13.530 -31.899 1.00 77.75 90 PRO A N 1
ATOM 695 C CA . PRO A 1 90 ? 2.464 14.779 -31.477 1.00 77.75 90 PRO A CA 1
ATOM 696 C C . PRO A 1 90 ? 2.870 15.187 -30.062 1.00 77.75 90 PRO A C 1
ATOM 698 O O . PRO A 1 90 ? 3.054 14.329 -29.200 1.00 77.75 90 PRO A O 1
ATOM 701 N N . ASP A 1 91 ? 2.934 16.493 -29.801 1.00 68.19 91 ASP A N 1
ATOM 702 C CA . ASP A 1 91 ? 3.314 17.020 -28.482 1.00 68.19 91 ASP A CA 1
ATOM 703 C C . ASP A 1 91 ? 2.304 16.648 -27.380 1.00 68.19 91 ASP A C 1
ATOM 705 O O . ASP A 1 91 ? 2.697 16.382 -26.247 1.00 68.19 91 ASP A O 1
ATOM 709 N N . ASP A 1 92 ? 1.020 16.501 -27.719 1.00 61.34 92 ASP A N 1
ATOM 710 C CA . ASP A 1 92 ? -0.034 16.117 -26.767 1.00 61.34 92 ASP A CA 1
ATOM 711 C C . ASP A 1 92 ? 0.097 14.661 -26.274 1.00 61.34 92 ASP A C 1
ATOM 713 O O . ASP A 1 92 ? -0.324 14.337 -25.164 1.00 61.34 92 ASP A O 1
ATOM 717 N N . MET A 1 93 ? 0.725 13.777 -27.062 1.00 59.88 93 MET A N 1
ATOM 718 C CA . MET A 1 93 ? 1.030 12.395 -26.653 1.00 59.88 93 MET A CA 1
ATOM 719 C C . MET A 1 93 ? 2.256 12.299 -25.738 1.00 59.88 93 MET A C 1
ATOM 721 O O . MET A 1 93 ? 2.449 11.285 -25.070 1.00 59.88 93 MET A O 1
ATOM 725 N N . LEU A 1 94 ? 3.089 13.341 -25.676 1.00 56.97 94 LEU A N 1
ATOM 726 C CA . LEU A 1 94 ? 4.260 13.379 -24.797 1.00 56.97 94 LEU A CA 1
ATOM 727 C C . LEU A 1 94 ? 3.890 13.617 -23.327 1.00 56.97 94 LEU A C 1
ATOM 729 O O . LEU A 1 94 ? 4.713 13.381 -22.442 1.00 56.97 94 LEU A O 1
ATOM 733 N N . LEU A 1 95 ? 2.655 14.064 -23.076 1.00 52.50 95 LEU A N 1
ATOM 734 C CA . LEU A 1 95 ? 2.125 14.489 -21.778 1.00 52.50 95 LEU A CA 1
ATOM 735 C C . LEU A 1 95 ? 1.270 13.415 -21.081 1.00 52.50 95 LEU A C 1
ATOM 737 O O . LEU A 1 95 ? 0.512 13.737 -20.169 1.00 52.50 95 LEU A O 1
ATOM 741 N N . LEU A 1 96 ? 1.374 12.146 -21.492 1.00 49.75 96 LEU A N 1
ATOM 742 C CA . LEU A 1 96 ? 0.542 11.051 -20.968 1.00 49.75 96 LEU A CA 1
ATOM 743 C C . LEU A 1 96 ? 0.757 10.730 -19.474 1.00 49.75 96 LEU A C 1
ATOM 745 O O . LEU A 1 96 ? -0.062 10.011 -18.907 1.00 49.75 96 LEU A O 1
ATOM 749 N N . ASP A 1 97 ? 1.792 11.282 -18.830 1.00 45.25 97 ASP A N 1
ATOM 750 C CA . ASP A 1 97 ? 2.034 11.117 -17.394 1.00 45.25 97 ASP A CA 1
ATOM 751 C C . ASP A 1 97 ? 1.708 12.402 -16.613 1.00 45.25 97 ASP A C 1
ATOM 753 O O . ASP A 1 97 ? 2.448 13.386 -16.583 1.00 45.25 97 ASP A O 1
ATOM 757 N N . ASP A 1 98 ? 0.582 12.365 -15.910 1.00 43.09 98 ASP A N 1
ATOM 758 C CA . ASP A 1 98 ? 0.047 13.376 -15.002 1.00 43.09 98 ASP A CA 1
ATOM 759 C C . ASP A 1 98 ? 0.835 13.486 -13.672 1.00 43.09 98 ASP A C 1
ATOM 761 O O . ASP A 1 98 ? 0.248 13.452 -12.587 1.00 43.09 98 ASP A O 1
ATOM 765 N N . GLY A 1 99 ? 2.169 13.652 -13.725 1.00 47.59 99 GLY A N 1
ATOM 766 C CA . GLY A 1 99 ? 2.941 14.007 -12.521 1.00 47.59 99 GLY A CA 1
ATOM 767 C C . GLY A 1 99 ? 4.452 13.743 -12.447 1.00 47.59 99 GLY A C 1
ATOM 768 O O . GLY A 1 99 ? 4.995 13.873 -11.353 1.00 47.59 99 GLY A O 1
ATOM 769 N N . GLY A 1 100 ? 5.156 13.401 -13.525 1.00 47.25 100 GLY A N 1
ATOM 770 C CA . GLY A 1 100 ? 6.608 13.151 -13.497 1.00 47.25 100 GLY A CA 1
ATOM 771 C C . GLY A 1 100 ? 7.124 12.808 -14.892 1.00 47.25 100 GLY A C 1
ATOM 772 O O . GLY A 1 100 ? 6.324 12.427 -15.734 1.00 47.25 100 GLY A O 1
ATOM 773 N N . SER A 1 101 ? 8.415 13.023 -15.172 1.00 54.62 101 SER A N 1
ATOM 774 C CA . SER A 1 101 ? 9.014 12.953 -16.520 1.00 54.62 101 SER A CA 1
ATOM 775 C C . SER A 1 101 ? 8.496 11.783 -17.367 1.00 54.62 101 SER A C 1
ATOM 777 O O . SER A 1 101 ? 8.621 10.636 -16.944 1.00 54.62 101 SER A O 1
ATOM 779 N N . SER A 1 102 ? 7.975 12.082 -18.562 1.00 67.88 102 SER A N 1
ATOM 780 C CA . SER A 1 102 ? 7.452 11.099 -19.522 1.00 67.88 102 SER A CA 1
ATOM 781 C C . SER A 1 102 ? 8.389 9.895 -19.645 1.00 67.88 102 SER A C 1
ATOM 783 O O . SER A 1 102 ? 9.576 10.070 -19.929 1.00 67.88 102 SER A O 1
ATOM 785 N N . PHE A 1 103 ? 7.877 8.677 -19.448 1.00 73.50 103 PHE A N 1
ATOM 786 C CA . PHE A 1 103 ? 8.651 7.431 -19.590 1.00 73.50 103 PHE A CA 1
ATOM 787 C C . PHE A 1 103 ? 9.433 7.362 -20.921 1.00 73.50 103 PHE A C 1
ATOM 789 O O . PHE A 1 103 ? 10.509 6.767 -20.994 1.00 73.50 103 PHE A O 1
ATOM 796 N N . VAL A 1 104 ? 8.926 8.022 -21.971 1.00 75.94 104 VAL A N 1
ATOM 797 C CA . VAL A 1 104 ? 9.604 8.168 -23.265 1.00 75.94 104 VAL A CA 1
ATOM 798 C C . VAL A 1 104 ? 10.946 8.883 -23.099 1.00 75.94 104 VAL A C 1
ATOM 800 O O . VAL A 1 104 ? 11.955 8.427 -23.628 1.00 75.94 104 VAL A O 1
ATOM 803 N N . VAL A 1 105 ? 10.989 9.970 -22.325 1.00 77.19 105 VAL A N 1
ATOM 804 C CA . VAL A 1 105 ? 12.219 10.729 -22.049 1.00 77.19 105 VAL A CA 1
ATOM 805 C C . VAL A 1 105 ? 13.247 9.848 -21.348 1.00 77.19 105 VAL A C 1
ATOM 807 O O . VAL A 1 105 ? 14.424 9.908 -21.693 1.00 77.19 105 VAL A O 1
ATOM 810 N N . HIS A 1 106 ? 12.819 8.993 -20.417 1.00 79.12 106 HIS A N 1
ATOM 811 C CA . HIS A 1 106 ? 13.715 8.072 -19.721 1.00 79.12 106 HIS A CA 1
ATOM 812 C C . HIS A 1 106 ? 14.352 7.049 -20.665 1.00 79.12 106 HIS A C 1
ATOM 814 O O . HIS A 1 106 ? 15.579 6.961 -20.726 1.00 79.12 106 HIS A O 1
ATOM 820 N N . TYR A 1 107 ? 13.549 6.320 -21.446 1.00 85.25 107 TYR A N 1
ATOM 821 C CA . TYR A 1 107 ? 14.095 5.311 -22.355 1.00 85.25 107 TYR A CA 1
ATOM 822 C C . TYR A 1 107 ? 14.980 5.930 -23.439 1.00 85.25 107 TYR A C 1
ATOM 824 O O . TYR A 1 107 ? 16.060 5.415 -23.727 1.00 85.25 107 TYR A O 1
ATOM 832 N N . PHE A 1 108 ? 14.579 7.072 -24.005 1.00 86.25 108 PHE A N 1
ATOM 833 C CA . PHE A 1 108 ? 15.403 7.777 -24.986 1.00 86.25 108 PHE A CA 1
ATOM 834 C C . PHE A 1 108 ? 16.705 8.300 -24.369 1.00 86.25 108 PHE A C 1
ATOM 836 O O . PHE A 1 108 ? 17.740 8.238 -25.030 1.00 86.25 108 PHE A O 1
ATOM 843 N N . ARG A 1 109 ? 16.689 8.770 -23.113 1.00 82.12 109 ARG A N 1
ATOM 844 C CA . ARG A 1 109 ? 17.905 9.174 -22.392 1.00 82.12 109 ARG A CA 1
ATOM 845 C C . ARG A 1 109 ? 18.857 7.994 -22.222 1.00 82.12 109 ARG A C 1
ATOM 847 O O . ARG A 1 109 ? 20.000 8.097 -22.656 1.00 82.12 109 ARG A O 1
ATOM 854 N N . ARG A 1 110 ? 18.375 6.870 -21.686 1.00 85.56 110 ARG A N 1
ATOM 855 C CA . ARG A 1 110 ? 19.182 5.659 -21.462 1.00 85.56 110 ARG A CA 1
ATOM 856 C C . ARG A 1 110 ? 19.789 5.146 -22.776 1.00 85.56 110 ARG A C 1
ATOM 858 O O . ARG A 1 110 ? 20.984 4.886 -22.856 1.00 85.56 110 ARG A O 1
ATOM 865 N N . ILE A 1 111 ? 19.014 5.142 -23.866 1.00 88.38 111 ILE A N 1
ATOM 866 C CA . ILE A 1 111 ? 19.519 4.813 -25.212 1.00 88.38 111 ILE A CA 1
ATOM 867 C C . ILE A 1 111 ? 20.586 5.818 -25.680 1.00 88.38 111 ILE A C 1
ATOM 869 O O . ILE A 1 111 ? 21.593 5.422 -26.266 1.00 88.38 111 ILE A O 1
ATOM 873 N N . VAL A 1 112 ? 20.409 7.121 -25.456 1.00 88.12 112 VAL A N 1
ATOM 874 C CA . VAL A 1 112 ? 21.409 8.140 -25.821 1.00 88.12 112 VAL A CA 1
ATOM 875 C C . VAL A 1 112 ? 22.700 7.976 -25.015 1.00 88.12 112 VAL A C 1
ATOM 877 O O . VAL A 1 112 ? 23.780 8.095 -25.594 1.00 88.12 112 VAL A O 1
ATOM 880 N N . GLU A 1 113 ? 22.614 7.690 -23.719 1.00 86.44 113 GLU A N 1
ATOM 881 C CA . GLU A 1 113 ? 23.762 7.456 -22.834 1.00 86.44 113 GLU A CA 1
ATOM 882 C C . GLU A 1 113 ? 24.561 6.228 -23.285 1.00 86.44 113 GLU A C 1
ATOM 884 O O . GLU A 1 113 ? 25.753 6.350 -23.588 1.00 86.44 113 GLU A O 1
ATOM 889 N N . ASN A 1 114 ? 23.880 5.096 -23.494 1.00 85.88 114 ASN A N 1
ATOM 890 C CA . ASN A 1 114 ? 24.487 3.840 -23.946 1.00 85.88 114 ASN A CA 1
ATOM 891 C C . ASN A 1 114 ? 25.202 3.974 -25.304 1.00 85.88 114 ASN A C 1
ATOM 893 O O . ASN A 1 114 ? 26.231 3.337 -25.553 1.00 85.88 114 ASN A O 1
ATOM 897 N N . GLY A 1 115 ? 24.666 4.810 -26.201 1.00 83.25 115 GLY A N 1
ATOM 898 C CA . GLY A 1 115 ? 25.278 5.101 -27.500 1.00 83.25 115 GLY A CA 1
ATOM 899 C C . GLY A 1 115 ? 26.387 6.143 -27.452 1.00 83.25 115 GLY A C 1
ATOM 900 O O . GLY A 1 115 ? 27.291 6.104 -28.283 1.00 83.25 115 GLY A O 1
ATOM 901 N N . SER A 1 116 ? 26.339 7.073 -26.498 1.00 82.88 116 SER A N 1
ATOM 902 C CA . SER A 1 116 ? 27.367 8.109 -26.330 1.00 82.88 116 SER A CA 1
ATOM 903 C C . SER A 1 116 ? 28.668 7.531 -25.776 1.00 82.88 116 SER A C 1
ATOM 905 O O . SER A 1 116 ? 29.741 8.028 -26.113 1.00 82.88 116 SER A O 1
ATOM 907 N N . ALA A 1 117 ? 28.583 6.446 -25.001 1.00 82.62 117 ALA A N 1
ATOM 908 C CA . ALA A 1 117 ? 29.739 5.685 -24.531 1.00 82.62 117 ALA A CA 1
ATOM 909 C C . ALA A 1 117 ? 30.531 5.005 -25.670 1.00 82.62 117 ALA A C 1
ATOM 911 O O . ALA A 1 117 ? 31.678 4.607 -25.469 1.00 82.62 117 ALA A O 1
ATOM 912 N N . ARG A 1 118 ? 29.952 4.882 -26.877 1.00 83.06 118 ARG A N 1
ATOM 913 C CA . ARG A 1 118 ? 30.516 4.103 -27.991 1.00 83.06 118 ARG A CA 1
ATOM 914 C C . ARG A 1 118 ? 30.784 4.959 -29.234 1.00 83.06 118 ARG A C 1
ATOM 916 O O . ARG A 1 118 ? 29.868 5.593 -29.761 1.00 83.06 118 ARG A O 1
ATOM 923 N N . PRO A 1 119 ? 32.003 4.935 -29.808 1.00 81.25 119 PRO A N 1
ATOM 924 C CA . PRO A 1 119 ? 32.380 5.840 -30.899 1.00 81.25 119 PRO A CA 1
ATOM 925 C C . PRO A 1 119 ? 31.596 5.611 -32.203 1.00 81.25 119 PRO A C 1
ATOM 927 O O . PRO A 1 119 ? 31.348 6.562 -32.944 1.00 81.25 119 PRO A O 1
ATOM 930 N N . SER A 1 120 ? 31.161 4.377 -32.480 1.00 81.75 120 SER A N 1
ATOM 931 C CA . SER A 1 120 ? 30.377 4.021 -33.675 1.00 81.75 120 SER A CA 1
ATOM 932 C C . SER A 1 120 ? 28.954 4.598 -33.665 1.00 81.75 120 SER A C 1
ATOM 934 O O . SER A 1 120 ? 28.381 4.848 -34.729 1.00 81.75 120 SER A O 1
ATOM 936 N N . LEU A 1 121 ? 28.396 4.846 -32.475 1.00 85.38 121 LEU A N 1
ATOM 937 C CA . LEU A 1 121 ? 27.022 5.311 -32.262 1.00 85.38 121 LEU A CA 1
ATOM 938 C C . LEU A 1 121 ? 26.959 6.773 -31.798 1.00 85.38 121 LEU A C 1
ATOM 940 O O . LEU A 1 121 ? 25.951 7.440 -32.041 1.00 85.38 121 LEU A O 1
ATOM 944 N N . ALA A 1 122 ? 28.050 7.309 -31.239 1.00 82.81 122 ALA A N 1
ATOM 945 C CA . ALA A 1 122 ? 28.136 8.644 -30.647 1.00 82.81 122 ALA A CA 1
ATOM 946 C C . ALA A 1 122 ? 27.582 9.763 -31.543 1.00 82.81 122 ALA A C 1
ATOM 948 O O . ALA A 1 122 ? 26.838 10.628 -31.079 1.00 82.81 122 ALA A O 1
ATOM 949 N N . LYS A 1 123 ? 27.873 9.734 -32.853 1.00 85.38 123 LYS A N 1
ATOM 950 C CA . LYS A 1 123 ? 27.348 10.739 -33.794 1.00 85.38 123 LYS A CA 1
ATOM 951 C C . LYS A 1 123 ? 25.817 10.717 -33.854 1.00 85.38 123 LYS A C 1
ATOM 953 O O . LYS A 1 123 ? 25.198 11.775 -33.844 1.00 85.38 123 LYS A O 1
ATOM 958 N N . ARG A 1 124 ? 25.202 9.532 -33.918 1.00 84.06 124 ARG A N 1
ATOM 959 C CA . ARG A 1 124 ? 23.738 9.368 -33.988 1.00 84.06 124 ARG A CA 1
ATOM 960 C C . ARG A 1 124 ? 23.074 9.635 -32.640 1.00 84.06 124 ARG A C 1
ATOM 962 O O . ARG A 1 124 ? 22.058 10.326 -32.612 1.00 84.06 124 ARG A O 1
ATOM 969 N N . ALA A 1 125 ? 23.688 9.183 -31.549 1.00 87.00 125 ALA A N 1
ATOM 970 C CA . ALA A 1 125 ? 23.252 9.493 -30.192 1.00 87.00 125 ALA A CA 1
ATOM 971 C C . ALA A 1 125 ? 23.219 11.011 -29.947 1.00 87.00 125 ALA A C 1
ATOM 973 O O . ALA A 1 125 ? 22.234 11.521 -29.423 1.00 87.00 125 ALA A O 1
ATOM 974 N N . ALA A 1 126 ? 24.216 11.762 -30.431 1.00 84.12 126 ALA A N 1
ATOM 975 C CA . ALA A 1 126 ? 24.240 13.221 -30.325 1.00 84.12 126 ALA A CA 1
ATOM 976 C C . ALA A 1 126 ? 23.105 13.916 -31.105 1.00 84.12 126 ALA A C 1
ATOM 978 O O . ALA A 1 126 ? 22.556 14.910 -30.631 1.00 84.12 126 ALA A O 1
ATOM 979 N N . TYR A 1 127 ? 22.728 13.416 -32.289 1.00 86.00 127 TYR A N 1
ATOM 980 C CA . TYR A 1 127 ? 21.571 13.949 -33.025 1.00 86.00 127 TYR A CA 1
ATOM 981 C C . TYR A 1 127 ? 20.254 13.657 -32.308 1.00 86.00 127 TYR A C 1
ATOM 983 O O . TYR A 1 127 ? 19.404 14.543 -32.223 1.00 86.00 127 TYR A O 1
ATOM 991 N N . LEU A 1 128 ? 20.096 12.440 -31.780 1.00 86.44 128 LEU A N 1
ATOM 992 C CA . LEU A 1 128 ? 18.912 12.067 -31.014 1.00 86.44 128 LEU A CA 1
ATOM 993 C C . LEU A 1 128 ? 18.810 12.891 -29.723 1.00 86.44 128 LEU A C 1
ATOM 995 O O . LEU A 1 128 ? 17.742 13.412 -29.426 1.00 86.44 128 LEU A O 1
ATOM 999 N N . LYS A 1 129 ? 19.934 13.112 -29.030 1.00 86.38 129 LYS A N 1
ATOM 1000 C CA . LYS A 1 129 ? 20.024 13.978 -27.847 1.00 86.38 129 LYS A CA 1
ATOM 1001 C C . LYS A 1 129 ? 19.513 15.390 -28.129 1.00 86.38 129 LYS A C 1
ATOM 1003 O O . LYS A 1 129 ? 18.622 15.859 -27.431 1.00 86.38 129 LYS A O 1
ATOM 1008 N N . LYS A 1 130 ? 20.010 16.024 -29.198 1.00 85.50 130 LYS A N 1
ATOM 1009 C CA . LYS A 1 130 ? 19.561 17.363 -29.619 1.00 85.50 130 LYS A CA 1
ATOM 1010 C C . LYS A 1 130 ? 18.067 17.400 -29.937 1.00 85.50 130 LYS A C 1
ATOM 1012 O O . LYS A 1 130 ? 17.396 18.377 -29.628 1.00 85.50 130 LYS A O 1
ATOM 1017 N N . LEU A 1 131 ? 17.540 16.350 -30.571 1.00 83.88 131 LEU A N 1
ATOM 1018 C CA . LEU A 1 131 ? 16.111 16.260 -30.866 1.00 83.88 131 LEU A CA 1
ATOM 1019 C C . LEU A 1 131 ? 15.279 16.151 -29.579 1.00 83.88 131 LEU A C 1
ATOM 1021 O O . LEU A 1 131 ? 14.256 16.823 -29.473 1.00 83.88 131 LEU A O 1
ATOM 1025 N N . CYS A 1 132 ? 15.735 15.364 -28.602 1.00 81.12 132 CYS A N 1
ATOM 1026 C CA . CYS A 1 132 ? 15.096 15.265 -27.292 1.00 81.12 132 CYS A CA 1
ATOM 1027 C C . CYS A 1 132 ? 15.126 16.605 -26.543 1.00 81.12 132 CYS A C 1
ATOM 1029 O O . CYS A 1 132 ? 14.094 17.040 -26.053 1.00 81.12 132 CYS A O 1
ATOM 1031 N N . GLU A 1 133 ? 16.266 17.296 -26.505 1.00 81.88 133 GLU A N 1
ATOM 1032 C CA . GLU A 1 133 ? 16.393 18.615 -25.862 1.00 81.88 133 GLU A CA 1
ATOM 1033 C C . GLU A 1 133 ? 15.458 19.654 -26.504 1.00 81.88 133 GLU A C 1
ATOM 1035 O O . GLU A 1 133 ? 14.790 20.410 -25.802 1.00 81.88 133 GLU A O 1
ATOM 1040 N N . ASN A 1 134 ? 15.332 19.642 -27.835 1.00 81.50 134 ASN A N 1
ATOM 1041 C CA . ASN A 1 134 ? 14.430 20.544 -28.554 1.00 81.50 134 ASN A CA 1
ATOM 1042 C C . ASN A 1 134 ? 12.942 20.249 -28.301 1.00 81.50 134 ASN A C 1
ATOM 1044 O O . ASN A 1 134 ? 12.129 21.169 -28.347 1.00 81.50 134 ASN A O 1
ATOM 1048 N N . ARG A 1 135 ? 12.570 18.979 -28.084 1.00 76.50 135 ARG A N 1
ATOM 1049 C CA . ARG A 1 135 ? 11.169 18.553 -27.899 1.00 76.50 135 ARG A CA 1
ATOM 1050 C C . ARG A 1 135 ? 10.718 18.552 -26.440 1.00 76.50 135 ARG A C 1
ATO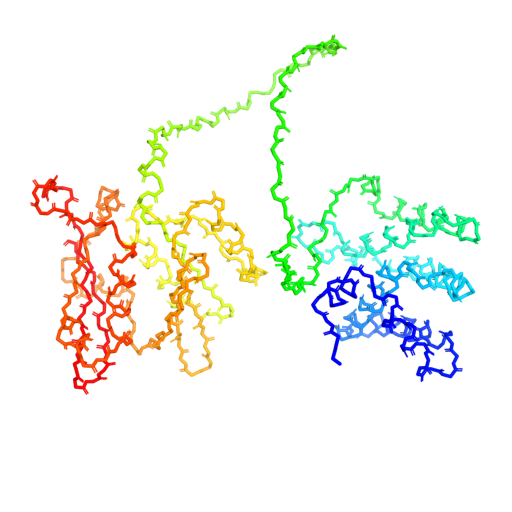M 1052 O O . ARG A 1 135 ? 9.555 18.830 -26.177 1.00 76.50 135 ARG A O 1
ATOM 1059 N N . PHE A 1 136 ? 11.621 18.257 -25.508 1.00 72.75 136 PHE A N 1
ATOM 1060 C CA . PHE A 1 136 ? 11.317 18.070 -24.086 1.00 72.75 136 PHE A CA 1
ATOM 1061 C C . PHE A 1 136 ? 11.950 19.133 -23.165 1.00 72.75 136 PHE A C 1
ATOM 1063 O O . PHE A 1 136 ? 11.659 19.147 -21.970 1.00 72.75 136 PHE A O 1
ATOM 1070 N N . GLY A 1 137 ? 12.785 20.039 -23.689 1.00 69.06 137 GLY A N 1
ATOM 1071 C CA . GLY A 1 137 ? 13.484 21.075 -22.917 1.00 69.06 137 GLY A CA 1
ATOM 1072 C C . GLY A 1 137 ? 14.772 20.597 -22.224 1.00 69.06 137 GLY A C 1
ATOM 1073 O O . GLY A 1 137 ? 15.196 19.450 -22.363 1.00 69.06 137 GLY A O 1
ATOM 1074 N N . GLU A 1 138 ? 15.411 21.488 -21.450 1.00 55.78 138 GLU A N 1
ATOM 1075 C CA . GLU A 1 138 ? 16.706 21.251 -20.772 1.00 55.78 138 GLU A CA 1
ATOM 1076 C C . GLU A 1 138 ? 16.651 20.244 -19.600 1.00 55.78 138 GLU A C 1
ATOM 1078 O O . GLU A 1 138 ? 17.690 19.900 -19.038 1.00 55.78 138 GLU A O 1
ATOM 1083 N N . SER A 1 139 ? 15.484 19.678 -19.254 1.00 48.56 139 SER A N 1
ATOM 1084 C CA . SER A 1 139 ? 15.361 18.667 -18.182 1.00 48.56 139 SER A CA 1
ATOM 1085 C C . SER A 1 139 ? 15.914 17.283 -18.568 1.00 48.56 139 SER A C 1
ATOM 1087 O O . SER A 1 139 ? 15.608 16.265 -17.940 1.00 48.56 139 SER A O 1
ATOM 1089 N N . CYS A 1 140 ? 16.739 17.213 -19.610 1.00 44.78 140 CYS A N 1
ATOM 1090 C CA . CYS A 1 140 ? 17.440 15.998 -19.993 1.00 44.78 140 CYS A CA 1
ATOM 1091 C C . CYS A 1 140 ? 18.588 15.659 -19.013 1.00 44.78 140 CYS A C 1
ATOM 1093 O O . CYS A 1 140 ? 19.064 14.528 -19.043 1.00 44.78 140 CYS A O 1
ATOM 1095 N N . GLY A 1 141 ? 18.987 16.594 -18.133 1.00 36.94 141 GLY A N 1
ATOM 1096 C CA . GLY A 1 141 ? 20.149 16.471 -17.238 1.00 36.94 141 GLY A CA 1
ATOM 1097 C C . GLY A 1 141 ? 19.896 16.146 -15.757 1.00 36.94 141 GLY A C 1
ATOM 1098 O O . GLY A 1 141 ? 20.863 15.833 -15.070 1.00 36.94 141 GLY A O 1
ATOM 1099 N N . ASP A 1 142 ? 18.658 16.184 -15.255 1.00 35.25 142 ASP A N 1
ATOM 1100 C CA . ASP A 1 142 ? 18.391 15.844 -13.850 1.00 35.25 142 ASP A CA 1
ATOM 1101 C C . ASP A 1 142 ? 17.968 14.377 -13.710 1.00 35.25 142 ASP A C 1
ATOM 1103 O O . ASP A 1 142 ? 17.047 13.900 -14.384 1.00 35.25 142 ASP A O 1
ATOM 1107 N N . VAL A 1 143 ? 18.678 13.666 -12.831 1.00 40.34 143 VAL A N 1
ATOM 1108 C CA . VAL A 1 143 ? 18.428 12.273 -12.452 1.00 40.34 143 VAL A CA 1
ATOM 1109 C C . VAL A 1 143 ? 17.027 12.180 -11.858 1.00 40.34 143 VAL A C 1
ATOM 1111 O O . VAL A 1 143 ? 16.783 12.588 -10.725 1.00 40.34 143 VAL A O 1
ATOM 1114 N N . VAL A 1 144 ? 16.101 11.648 -12.647 1.00 36.62 144 VAL A N 1
ATOM 1115 C CA . VAL A 1 144 ? 14.820 11.151 -12.159 1.00 36.62 144 VAL A CA 1
ATOM 1116 C C . VAL A 1 144 ? 14.890 9.643 -12.311 1.00 36.62 144 VAL A C 1
ATOM 1118 O O . VAL A 1 144 ? 14.875 9.128 -13.432 1.00 36.62 144 VAL A O 1
ATOM 1121 N N . GLU A 1 145 ? 15.039 8.968 -11.174 1.00 34.06 145 GLU A N 1
ATOM 1122 C CA . GLU A 1 145 ? 14.788 7.538 -11.033 1.00 34.06 145 GLU A CA 1
ATOM 1123 C C . GLU A 1 145 ? 13.379 7.277 -11.572 1.00 34.06 145 GLU A C 1
ATOM 1125 O O . GLU A 1 145 ? 12.384 7.746 -11.019 1.00 34.06 145 GLU A O 1
ATOM 1130 N N . VAL A 1 146 ? 13.294 6.603 -12.716 1.00 35.78 146 VAL A N 1
ATOM 1131 C CA . VAL A 1 146 ? 12.037 5.988 -13.129 1.00 35.78 146 VAL A CA 1
ATOM 1132 C C . VAL A 1 146 ? 11.920 4.716 -12.317 1.00 35.78 146 VAL A C 1
ATOM 1134 O O . VAL A 1 146 ? 12.889 3.969 -12.236 1.00 35.78 146 VAL A O 1
ATOM 1137 N N . GLU A 1 147 ? 10.758 4.504 -11.699 1.00 37.03 147 GLU A N 1
ATOM 1138 C CA . GLU A 1 147 ? 10.426 3.251 -11.026 1.00 37.03 147 GLU A CA 1
ATOM 1139 C C . GLU A 1 147 ? 10.610 2.097 -12.020 1.00 37.03 147 GLU A C 1
ATOM 1141 O O . GLU A 1 147 ? 9.757 1.855 -12.882 1.00 37.03 147 GLU A O 1
ATOM 1146 N N . GLU A 1 148 ? 11.758 1.425 -11.920 1.00 37.38 148 GLU A N 1
ATOM 1147 C CA . GLU A 1 148 ? 12.057 0.205 -12.650 1.00 37.38 148 GLU A CA 1
ATOM 1148 C C . GLU A 1 148 ? 10.969 -0.822 -12.308 1.00 37.38 148 GLU A C 1
ATOM 1150 O O . GLU A 1 148 ? 10.492 -0.945 -11.172 1.00 37.38 148 GLU A O 1
ATOM 1155 N N . GLY A 1 149 ? 10.460 -1.489 -13.341 1.00 36.12 149 GLY A N 1
ATOM 1156 C CA . GLY A 1 149 ? 9.423 -2.491 -13.178 1.00 36.12 149 GLY A CA 1
ATOM 1157 C C . GLY A 1 149 ? 9.938 -3.639 -12.323 1.00 36.12 149 GLY A C 1
ATOM 1158 O O . GLY A 1 149 ? 10.794 -4.378 -12.777 1.00 36.12 149 GLY A O 1
ATOM 1159 N N . GLU A 1 150 ? 9.365 -3.785 -11.127 1.00 36.66 150 GLU A N 1
ATOM 1160 C CA . GLU A 1 150 ? 9.356 -5.009 -10.319 1.00 36.66 150 GLU A CA 1
ATOM 1161 C C . GLU A 1 150 ? 10.721 -5.716 -10.240 1.00 36.66 150 GLU A C 1
ATOM 1163 O O . GLU A 1 150 ? 10.909 -6.783 -10.818 1.00 36.66 150 GLU A O 1
ATOM 1168 N N . ASP A 1 151 ? 11.658 -5.146 -9.473 1.00 34.97 151 ASP A N 1
ATOM 1169 C CA . ASP A 1 151 ? 12.862 -5.869 -9.060 1.00 34.97 151 ASP A CA 1
ATOM 1170 C C . ASP A 1 151 ? 12.460 -7.170 -8.337 1.00 34.97 151 ASP A C 1
ATOM 1172 O O . ASP A 1 151 ? 11.817 -7.118 -7.275 1.00 34.97 151 ASP A O 1
ATOM 1176 N N . PRO A 1 152 ? 12.813 -8.362 -8.859 1.00 41.09 152 PRO A N 1
ATOM 1177 C CA . PRO A 1 152 ? 12.701 -9.581 -8.080 1.00 41.09 152 PRO A CA 1
ATOM 1178 C C . PRO A 1 152 ? 13.666 -9.500 -6.884 1.00 41.09 152 PRO A C 1
ATOM 1180 O O . PRO A 1 152 ? 14.736 -8.895 -6.981 1.00 41.09 152 PRO A O 1
ATOM 1183 N N . PRO A 1 153 ? 13.318 -10.104 -5.734 1.00 35.84 153 PRO A N 1
ATOM 1184 C CA . PRO A 1 153 ? 14.100 -9.962 -4.514 1.00 35.84 153 PRO A CA 1
ATOM 1185 C C . PRO A 1 153 ? 15.545 -10.427 -4.729 1.00 35.84 153 PRO A C 1
ATOM 1187 O O . PRO A 1 153 ? 15.790 -11.583 -5.078 1.00 35.84 153 PRO A O 1
ATOM 1190 N N . VAL A 1 154 ? 16.499 -9.531 -4.472 1.00 42.22 154 VAL A N 1
ATOM 1191 C CA . VAL A 1 154 ? 17.926 -9.856 -4.402 1.00 42.22 154 VAL A CA 1
ATOM 1192 C C . VAL A 1 154 ? 18.131 -10.833 -3.244 1.00 42.22 154 VAL A C 1
ATOM 1194 O O . VAL A 1 154 ? 17.978 -10.472 -2.075 1.00 42.22 154 VAL A O 1
ATOM 1197 N N . VAL A 1 155 ? 18.467 -12.084 -3.557 1.00 46.41 155 VAL A N 1
ATOM 1198 C CA . VAL A 1 155 ? 18.956 -13.035 -2.555 1.00 46.41 155 VAL A CA 1
ATOM 1199 C C . VAL A 1 155 ? 20.409 -12.676 -2.283 1.00 46.41 155 VAL A C 1
ATOM 1201 O O . VAL A 1 155 ? 21.289 -12.921 -3.105 1.00 46.41 155 VAL A O 1
ATOM 1204 N N . VAL A 1 156 ? 20.642 -12.049 -1.134 1.00 40.69 156 VAL A N 1
ATOM 1205 C CA . VAL A 1 156 ? 21.983 -11.882 -0.581 1.00 40.69 156 VAL A CA 1
ATOM 1206 C C . VAL A 1 156 ? 22.346 -13.208 0.075 1.00 40.69 156 VAL A C 1
ATOM 1208 O O . VAL A 1 156 ? 21.804 -13.534 1.131 1.00 40.69 156 VAL A O 1
ATOM 1211 N N . ASP A 1 157 ? 23.239 -13.976 -0.547 1.00 30.06 157 ASP A N 1
ATOM 1212 C CA . ASP A 1 157 ? 23.919 -15.067 0.149 1.00 30.06 157 ASP A CA 1
ATOM 1213 C C . ASP A 1 157 ? 24.768 -14.441 1.262 1.00 30.06 157 ASP A C 1
ATOM 1215 O O . ASP A 1 157 ? 25.799 -13.805 1.030 1.00 30.06 157 ASP A O 1
ATOM 1219 N N . THR A 1 158 ? 24.281 -14.550 2.496 1.00 37.72 158 THR A N 1
ATOM 1220 C CA . THR A 1 158 ? 25.018 -14.159 3.693 1.00 37.72 158 THR A CA 1
ATOM 1221 C C . THR A 1 158 ? 26.054 -15.226 3.991 1.00 37.72 158 THR A C 1
ATOM 1223 O O . THR A 1 158 ? 25.767 -16.118 4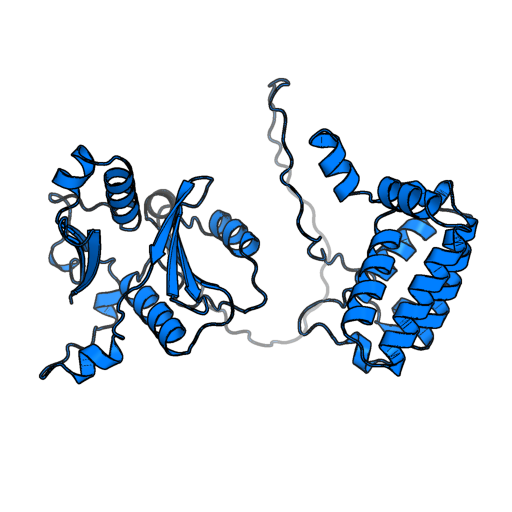.773 1.00 37.72 158 THR A O 1
ATOM 1226 N N . ASP A 1 159 ? 27.230 -15.128 3.377 1.00 30.11 159 ASP A N 1
ATOM 1227 C CA . ASP A 1 159 ? 28.459 -15.756 3.868 1.00 30.11 159 ASP A CA 1
ATOM 1228 C C . ASP A 1 159 ? 29.683 -15.097 3.217 1.00 30.11 159 ASP A C 1
ATOM 1230 O O . ASP A 1 159 ? 30.153 -15.526 2.168 1.00 30.11 159 ASP A O 1
ATOM 1234 N N . ALA A 1 160 ? 30.204 -14.037 3.844 1.00 31.05 160 ALA A N 1
ATOM 1235 C CA . ALA A 1 160 ? 31.637 -13.718 3.852 1.00 31.05 160 ALA A CA 1
ATOM 1236 C C . ALA A 1 160 ? 31.931 -12.494 4.738 1.00 31.05 160 ALA A C 1
ATOM 1238 O O . ALA A 1 160 ? 31.759 -11.346 4.347 1.00 31.05 160 ALA A O 1
ATOM 1239 N N . HIS A 1 161 ? 32.449 -12.798 5.926 1.00 33.03 161 HIS A N 1
ATOM 1240 C CA . HIS A 1 161 ? 33.475 -12.051 6.656 1.00 33.03 161 HIS A CA 1
ATOM 1241 C C . HIS A 1 161 ? 33.211 -10.601 7.110 1.00 33.03 161 HIS A C 1
ATOM 1243 O O . HIS A 1 161 ? 33.392 -9.614 6.406 1.00 33.03 161 HIS A O 1
ATOM 1249 N N . LEU A 1 162 ? 32.959 -10.523 8.421 1.00 31.81 162 LEU A N 1
ATOM 1250 C CA . LEU A 1 162 ? 33.369 -9.452 9.329 1.00 31.81 162 LEU A CA 1
ATOM 1251 C C . LEU A 1 162 ? 34.787 -8.935 9.019 1.00 31.81 162 LEU A C 1
ATOM 1253 O O . LEU A 1 162 ? 35.709 -9.741 8.940 1.00 31.81 162 LEU A O 1
ATOM 1257 N N . LEU A 1 163 ? 34.972 -7.610 8.986 1.00 28.50 163 LEU A N 1
ATOM 1258 C CA . LEU A 1 163 ? 35.799 -6.856 9.946 1.00 28.50 163 LEU A CA 1
ATOM 1259 C C . LEU A 1 163 ? 35.515 -5.328 9.833 1.00 28.50 163 LEU A C 1
ATOM 1261 O O . LEU A 1 163 ? 35.051 -4.874 8.789 1.00 28.50 163 LEU A O 1
ATOM 1265 N N . PRO A 1 164 ? 35.729 -4.539 10.910 1.00 41.19 164 PRO A N 1
ATOM 1266 C CA . PRO A 1 164 ? 35.174 -3.193 11.104 1.00 41.19 164 PRO A CA 1
ATOM 1267 C C . PRO A 1 164 ? 36.189 -2.058 10.841 1.00 41.19 164 PRO A C 1
ATOM 1269 O O . PRO A 1 164 ? 37.324 -2.332 10.461 1.00 41.19 164 PRO A O 1
ATOM 1272 N N . LEU A 1 165 ? 35.785 -0.818 11.199 1.00 25.27 165 LEU A N 1
ATOM 1273 C CA . LEU A 1 165 ? 36.543 0.456 11.339 1.00 25.27 165 LEU A CA 1
ATOM 1274 C C . LEU A 1 165 ? 36.339 1.427 10.148 1.00 25.27 165 LEU A C 1
ATOM 1276 O O . LEU A 1 165 ? 36.354 1.000 9.007 1.00 25.27 165 LEU A O 1
ATOM 1280 N N . LEU A 1 166 ? 36.157 2.749 10.277 1.00 24.62 166 LEU A N 1
ATOM 1281 C CA . LEU A 1 166 ? 36.232 3.700 11.392 1.00 24.62 166 LEU A CA 1
ATOM 1282 C C . LEU A 1 166 ? 35.537 5.020 10.978 1.00 24.62 166 LEU A C 1
ATOM 1284 O O . LEU A 1 166 ? 35.555 5.412 9.814 1.00 24.62 166 LEU A O 1
ATOM 1288 N N . PHE A 1 167 ? 35.000 5.734 11.968 1.00 25.55 167 PHE A N 1
ATOM 1289 C CA . PHE A 1 167 ? 34.615 7.150 11.920 1.00 25.55 167 PHE A CA 1
ATOM 1290 C C . PHE A 1 167 ? 35.685 8.047 11.268 1.00 25.55 167 PHE A C 1
ATOM 1292 O O . PHE A 1 167 ? 36.855 7.967 11.649 1.00 25.55 167 PHE A O 1
ATOM 1299 N N . ARG A 1 168 ? 35.275 9.038 10.457 1.00 24.12 168 ARG A N 1
ATOM 1300 C CA . ARG A 1 168 ? 35.980 10.332 10.433 1.00 24.12 168 ARG A CA 1
ATOM 1301 C C . ARG A 1 168 ? 35.108 11.516 10.004 1.00 24.12 168 ARG A C 1
ATOM 1303 O O . ARG A 1 168 ? 34.686 11.651 8.864 1.00 24.12 168 ARG A O 1
ATOM 1310 N N . LEU A 1 169 ? 34.908 12.384 10.986 1.00 24.84 169 LEU A N 1
ATOM 1311 C CA . LEU A 1 169 ? 34.430 13.757 10.922 1.00 24.84 169 LEU A CA 1
ATOM 1312 C C . LEU A 1 169 ? 35.522 14.652 10.307 1.00 24.84 169 LEU A C 1
ATOM 1314 O O . LEU A 1 169 ? 36.636 14.632 10.826 1.00 24.84 169 LEU A O 1
ATOM 1318 N N . VAL A 1 170 ? 35.217 15.468 9.290 1.00 27.47 170 VAL A N 1
ATOM 1319 C CA . VAL A 1 170 ? 35.968 16.707 8.993 1.00 27.47 170 VAL A CA 1
ATOM 1320 C C . VAL A 1 170 ? 35.014 17.775 8.450 1.00 27.47 170 VAL A C 1
ATOM 1322 O O . VAL A 1 170 ? 34.291 17.568 7.480 1.00 27.47 170 VAL A O 1
ATOM 1325 N N . LEU A 1 171 ? 35.031 18.918 9.131 1.00 24.73 171 LEU A N 1
ATOM 1326 C CA . LEU A 1 171 ? 34.360 20.176 8.819 1.00 24.73 171 LEU A CA 1
ATOM 1327 C C . LEU A 1 171 ? 35.250 21.083 7.946 1.00 24.73 171 LEU A C 1
ATOM 1329 O O . LEU A 1 171 ? 36.470 21.057 8.075 1.00 24.73 171 LEU A O 1
ATOM 1333 N N . TRP A 1 172 ? 34.561 21.989 7.234 1.00 24.38 172 TRP A N 1
ATOM 1334 C CA . TRP A 1 172 ? 34.957 23.330 6.753 1.00 24.38 172 TRP A CA 1
ATOM 1335 C C . TRP A 1 172 ? 35.726 23.498 5.430 1.00 24.38 172 TRP A C 1
ATOM 1337 O O . TRP A 1 172 ? 36.907 23.187 5.339 1.00 24.38 172 TRP A O 1
ATOM 1347 N N . LEU A 1 173 ? 35.085 24.184 4.465 1.00 24.67 173 LEU A N 1
ATOM 1348 C CA . LEU A 1 173 ? 35.358 25.600 4.128 1.00 24.67 173 LEU A CA 1
ATOM 1349 C C . LEU A 1 173 ? 34.377 26.140 3.056 1.00 24.67 173 LEU A C 1
ATOM 1351 O O . LEU A 1 173 ? 34.234 25.568 1.981 1.00 24.67 173 LEU A O 1
ATOM 1355 N N . SER A 1 174 ? 33.721 27.267 3.358 1.00 24.89 174 SER A N 1
ATOM 1356 C CA . SER A 1 174 ? 33.059 28.191 2.405 1.00 24.89 174 SER A CA 1
ATOM 1357 C C . SER A 1 174 ? 34.125 28.910 1.539 1.00 24.89 174 SER A C 1
ATOM 1359 O O . SER A 1 174 ? 35.263 28.968 2.014 1.00 24.89 174 SER A O 1
ATOM 1361 N N . PRO A 1 175 ? 33.841 29.521 0.353 1.00 35.91 175 PRO A N 1
ATOM 1362 C CA . PRO A 1 175 ? 32.941 30.691 0.212 1.00 35.91 175 PRO A CA 1
ATOM 1363 C C . PRO A 1 175 ? 32.211 30.863 -1.151 1.00 35.91 175 PRO A C 1
ATOM 1365 O O . PRO A 1 175 ? 32.719 30.472 -2.190 1.00 35.91 175 PRO A O 1
ATOM 1368 N N . LEU A 1 176 ? 31.051 31.538 -1.162 1.00 27.77 176 LEU A N 1
ATOM 1369 C CA . LEU A 1 176 ? 30.749 32.740 -1.978 1.00 27.77 176 LEU A CA 1
ATOM 1370 C C . LEU A 1 176 ? 29.251 33.102 -1.892 1.00 27.77 176 LEU A C 1
ATOM 1372 O O . LEU A 1 176 ? 28.373 32.271 -2.100 1.00 27.77 176 LEU A O 1
ATOM 1376 N N . MET A 1 177 ? 28.967 34.376 -1.618 1.00 27.53 177 MET A N 1
ATOM 1377 C CA . MET A 1 177 ? 27.629 34.979 -1.693 1.00 27.53 177 MET A CA 1
ATOM 1378 C C . MET A 1 177 ? 27.336 35.483 -3.115 1.00 27.53 177 MET A C 1
ATOM 1380 O O . MET A 1 177 ? 28.244 35.995 -3.773 1.00 27.53 177 MET A O 1
ATOM 1384 N N . PRO A 1 178 ? 26.052 35.546 -3.508 1.00 35.12 178 PRO A N 1
ATOM 1385 C CA . PRO A 1 178 ? 25.562 36.730 -4.202 1.00 35.12 178 PRO A CA 1
ATOM 1386 C C . PRO A 1 178 ? 24.356 37.390 -3.517 1.00 35.12 178 PRO A C 1
ATOM 1388 O O . PRO A 1 178 ? 23.711 36.870 -2.610 1.00 35.12 178 PRO A O 1
ATOM 1391 N N . ARG A 1 179 ? 24.149 38.630 -3.952 1.00 32.69 179 ARG A N 1
ATOM 1392 C CA . ARG A 1 179 ? 23.436 39.738 -3.321 1.00 32.69 179 ARG A CA 1
ATOM 1393 C C . ARG A 1 179 ? 21.912 39.577 -3.217 1.00 32.69 179 ARG A C 1
ATOM 1395 O O . ARG A 1 179 ? 21.231 39.163 -4.143 1.00 32.69 179 ARG A O 1
ATOM 1402 N N . VAL A 1 180 ? 21.431 40.047 -2.067 1.00 33.69 180 VAL A N 1
ATOM 1403 C CA . VAL A 1 180 ? 20.141 40.672 -1.721 1.00 33.69 180 VAL A CA 1
ATOM 1404 C C . VAL A 1 180 ? 19.178 40.969 -2.887 1.00 33.69 180 VAL A C 1
ATOM 1406 O O . VAL A 1 180 ? 19.423 41.852 -3.704 1.00 33.69 180 VAL A O 1
ATOM 1409 N N . GLY A 1 181 ? 18.007 40.325 -2.832 1.00 33.94 181 GLY A N 1
ATOM 1410 C CA . GLY A 1 181 ? 16.765 40.711 -3.507 1.00 33.94 181 GLY A CA 1
ATOM 1411 C C . GLY A 1 181 ? 15.588 40.637 -2.523 1.00 33.94 181 GLY A C 1
ATOM 1412 O O . GLY A 1 181 ? 15.531 39.763 -1.660 1.00 33.94 181 GLY A O 1
ATOM 1413 N N . SER A 1 182 ? 14.690 41.615 -2.595 1.00 34.25 182 SER A N 1
ATOM 1414 C CA . SER A 1 182 ? 13.686 41.957 -1.581 1.00 34.25 182 SER A CA 1
ATOM 1415 C C . SER A 1 182 ? 12.583 40.905 -1.334 1.00 34.25 182 SER A C 1
ATOM 1417 O O . SER A 1 182 ? 12.066 40.259 -2.240 1.00 34.25 182 SER A O 1
ATOM 1419 N N . ARG A 1 183 ? 12.220 40.807 -0.047 1.00 37.91 183 ARG A N 1
ATOM 1420 C CA . ARG A 1 183 ? 11.143 40.077 0.653 1.00 37.91 183 ARG A CA 1
ATOM 1421 C C . ARG A 1 183 ? 9.942 39.571 -0.173 1.00 37.91 183 ARG A C 1
ATOM 1423 O O . ARG A 1 183 ? 9.042 40.332 -0.512 1.00 37.91 183 ARG A O 1
ATOM 1430 N N . ARG A 1 184 ? 9.769 38.241 -0.173 1.00 36.19 184 ARG A N 1
ATOM 1431 C CA . ARG A 1 184 ? 8.449 37.579 -0.129 1.00 36.19 184 ARG A CA 1
ATOM 1432 C C . ARG A 1 184 ? 8.362 36.765 1.168 1.00 36.19 184 ARG A C 1
ATOM 1434 O O . ARG A 1 184 ? 9.068 35.774 1.331 1.00 36.19 184 ARG A O 1
ATOM 1441 N N . ARG A 1 185 ? 7.547 37.212 2.134 1.00 35.84 185 ARG A N 1
ATOM 1442 C CA . ARG A 1 185 ? 7.321 36.504 3.410 1.00 35.84 185 ARG A CA 1
ATOM 1443 C C . ARG A 1 185 ? 6.626 35.166 3.126 1.00 35.84 185 ARG A C 1
ATOM 1445 O O . ARG A 1 185 ? 5.418 35.139 2.917 1.00 35.84 185 ARG A O 1
ATOM 1452 N N . LYS A 1 186 ? 7.374 34.059 3.127 1.00 38.75 186 LYS A N 1
ATOM 1453 C CA . LYS A 1 186 ? 6.796 32.715 3.260 1.00 38.75 186 LYS A CA 1
ATOM 1454 C C . LYS A 1 186 ? 6.402 32.525 4.723 1.00 38.75 186 LYS A C 1
ATOM 1456 O O . LYS A 1 186 ? 7.244 32.660 5.611 1.00 38.75 186 LYS A O 1
ATOM 1461 N N . ALA A 1 187 ? 5.123 32.256 4.970 1.00 32.34 187 ALA A N 1
ATOM 1462 C CA . ALA A 1 187 ? 4.646 31.835 6.277 1.00 32.34 187 ALA A CA 1
ATOM 1463 C C . ALA A 1 187 ? 5.397 30.554 6.662 1.00 32.34 187 ALA A C 1
ATOM 1465 O O . ALA A 1 187 ? 5.275 29.523 6.003 1.00 32.34 187 ALA A O 1
ATOM 1466 N N . ARG A 1 188 ? 6.237 30.652 7.692 1.00 31.19 188 ARG A N 1
ATOM 1467 C CA . ARG A 1 188 ? 6.921 29.509 8.291 1.00 31.19 188 ARG A CA 1
ATOM 1468 C C . ARG A 1 188 ? 5.824 28.625 8.882 1.00 31.19 188 ARG A C 1
ATOM 1470 O O . ARG A 1 188 ? 5.211 28.998 9.879 1.00 31.19 188 ARG A O 1
ATOM 1477 N N . VAL A 1 189 ? 5.550 27.485 8.251 1.00 33.56 189 VAL A N 1
ATOM 1478 C CA . VAL A 1 189 ? 4.823 26.399 8.907 1.00 33.56 189 VAL A CA 1
ATOM 1479 C C . VAL A 1 189 ? 5.694 26.007 10.092 1.00 33.56 189 VAL A C 1
ATOM 1481 O O . VAL A 1 189 ? 6.774 25.450 9.916 1.00 33.56 189 VAL A O 1
ATOM 1484 N N . GLN A 1 190 ? 5.277 26.386 11.298 1.00 31.03 190 GLN A N 1
ATOM 1485 C CA . GLN A 1 190 ? 5.821 25.801 12.512 1.00 31.03 190 GLN A CA 1
ATOM 1486 C C . GLN A 1 190 ? 5.496 24.308 12.448 1.00 31.03 190 GLN A C 1
ATOM 1488 O O . GLN A 1 190 ? 4.381 23.891 12.756 1.00 31.03 190 GLN A O 1
ATOM 1493 N N . GLN A 1 191 ? 6.467 23.499 12.025 1.00 33.00 191 GLN A N 1
ATOM 1494 C CA . GLN A 1 191 ? 6.541 22.119 12.473 1.00 33.00 191 GLN A CA 1
ATOM 1495 C C . GLN A 1 191 ? 6.599 22.194 13.996 1.00 33.00 191 GLN A C 1
ATOM 1497 O O . GLN A 1 191 ? 7.620 22.557 14.577 1.00 33.00 191 GLN A O 1
ATOM 1502 N N . LYS A 1 192 ? 5.469 21.920 14.653 1.00 29.12 192 LYS A N 1
ATOM 1503 C CA . LYS A 1 192 ? 5.497 21.470 16.038 1.00 29.12 192 LYS A CA 1
ATOM 1504 C C . LYS A 1 192 ? 6.261 20.151 16.018 1.00 29.12 192 LYS A C 1
ATOM 1506 O O . LYS A 1 192 ? 5.674 19.102 15.767 1.00 29.12 192 LYS A O 1
ATOM 1511 N N . ASN A 1 193 ? 7.573 20.236 16.212 1.00 29.78 193 ASN A N 1
ATOM 1512 C CA . ASN A 1 193 ? 8.384 19.115 16.642 1.00 29.78 193 ASN A CA 1
ATOM 1513 C C . ASN A 1 193 ? 7.812 18.682 17.990 1.00 29.78 193 ASN A C 1
ATOM 1515 O O . ASN A 1 193 ? 8.048 19.309 19.017 1.00 29.78 193 ASN A O 1
ATOM 1519 N N . ILE A 1 194 ? 6.965 17.660 17.951 1.00 40.91 194 ILE A N 1
ATOM 1520 C CA . ILE A 1 194 ? 6.691 16.844 19.119 1.00 40.91 194 ILE A CA 1
ATOM 1521 C C . ILE A 1 194 ? 7.925 15.949 19.226 1.00 40.91 194 ILE A C 1
ATOM 1523 O O . ILE A 1 194 ? 8.067 14.986 18.465 1.00 40.91 194 ILE A O 1
ATOM 1527 N N . GLU A 1 195 ? 8.852 16.332 20.102 1.00 37.09 195 GLU A N 1
ATOM 1528 C CA . GLU A 1 195 ? 9.897 15.457 20.638 1.00 37.09 195 GLU A CA 1
ATOM 1529 C C . GLU A 1 195 ? 9.209 14.366 21.474 1.00 37.09 195 GLU A C 1
ATOM 1531 O O . GLU A 1 195 ? 9.180 14.386 22.697 1.00 37.09 195 GLU A O 1
ATOM 1536 N N . GLU A 1 196 ? 8.547 13.432 20.794 1.00 46.03 196 GLU A N 1
ATOM 1537 C CA . GLU A 1 196 ? 8.239 12.128 21.368 1.00 46.03 196 GLU A CA 1
ATOM 1538 C C . GLU A 1 196 ? 9.558 11.361 21.444 1.00 46.03 196 GLU A C 1
ATOM 1540 O O . GLU A 1 196 ? 10.230 11.220 20.418 1.00 46.03 196 GLU A O 1
ATOM 1545 N N . SER A 1 197 ? 9.905 10.870 22.639 1.00 43.81 197 SER A N 1
ATOM 1546 C CA . SER A 1 197 ? 11.038 9.961 22.855 1.00 43.81 197 SER A CA 1
ATOM 1547 C C . SER A 1 197 ? 11.087 8.906 21.742 1.00 43.81 197 SER A C 1
ATOM 1549 O O . SER A 1 197 ? 10.072 8.269 21.439 1.00 43.81 197 SER A O 1
ATOM 1551 N N . GLU A 1 198 ? 12.249 8.727 21.107 1.00 54.34 198 GLU A N 1
ATOM 1552 C CA . GLU A 1 198 ? 12.417 7.771 20.005 1.00 54.34 198 GLU A CA 1
ATOM 1553 C C . GLU A 1 198 ? 12.010 6.341 20.404 1.00 54.34 198 GLU A C 1
ATOM 1555 O O . GLU A 1 198 ? 11.528 5.576 19.567 1.00 54.34 198 GLU A O 1
ATOM 1560 N N . GLU A 1 199 ? 12.107 6.000 21.691 1.00 53.16 199 GLU A N 1
ATOM 1561 C CA . GLU A 1 199 ? 11.653 4.725 22.255 1.00 53.16 199 GLU A CA 1
ATOM 1562 C C . GLU A 1 199 ? 10.124 4.607 22.283 1.00 53.16 199 GLU A C 1
ATOM 1564 O O . GLU A 1 199 ? 9.574 3.567 21.920 1.00 53.16 199 GLU A O 1
ATOM 1569 N N . ALA A 1 200 ? 9.416 5.690 22.618 1.00 58.59 200 ALA A N 1
ATOM 1570 C CA . ALA A 1 200 ? 7.954 5.726 22.582 1.00 58.59 200 ALA A CA 1
ATOM 1571 C C . ALA A 1 200 ? 7.423 5.589 21.145 1.00 58.59 200 ALA A C 1
ATOM 1573 O O . ALA A 1 200 ? 6.393 4.951 20.916 1.00 58.59 200 ALA A O 1
ATOM 1574 N N . ARG A 1 201 ? 8.156 6.124 20.158 1.00 59.72 201 ARG A N 1
ATOM 1575 C CA . ARG A 1 201 ? 7.827 5.978 18.731 1.00 59.72 201 ARG A CA 1
ATOM 1576 C C . ARG A 1 201 ? 8.035 4.564 18.203 1.00 59.72 201 ARG A C 1
ATOM 1578 O O . ARG A 1 201 ? 7.246 4.133 17.370 1.00 59.72 201 ARG A O 1
ATOM 1585 N N . ARG A 1 202 ? 9.066 3.853 18.674 1.00 61.97 202 ARG A N 1
ATOM 1586 C CA . ARG A 1 202 ? 9.319 2.449 18.298 1.00 61.97 202 ARG A CA 1
ATOM 1587 C C . ARG A 1 202 ? 8.340 1.485 18.960 1.00 61.97 202 ARG A C 1
ATOM 1589 O O . ARG A 1 202 ? 7.965 0.495 18.342 1.00 61.97 202 ARG A O 1
ATOM 1596 N N . ASN A 1 203 ? 7.937 1.769 20.198 1.00 67.06 203 ASN A N 1
ATOM 1597 C CA . ASN A 1 203 ? 7.085 0.868 20.971 1.00 67.06 203 ASN A CA 1
ATOM 1598 C C . ASN A 1 203 ? 5.582 1.064 20.695 1.00 67.06 203 ASN A C 1
ATOM 1600 O O . ASN A 1 203 ? 4.782 0.165 20.939 1.00 67.06 203 ASN A O 1
ATOM 1604 N N . THR A 1 204 ? 5.176 2.225 20.169 1.00 79.56 204 THR A N 1
ATOM 1605 C CA . THR A 1 204 ? 3.767 2.481 19.844 1.00 79.56 204 THR A CA 1
ATOM 1606 C C . THR A 1 204 ? 3.410 1.874 18.485 1.00 79.56 204 THR A C 1
ATOM 1608 O O . THR A 1 204 ? 3.932 2.331 17.463 1.00 79.56 204 THR A O 1
ATOM 1611 N N . PRO A 1 205 ? 2.486 0.899 18.415 1.00 83.38 205 PRO A N 1
ATOM 1612 C CA . PRO A 1 205 ? 2.093 0.313 17.145 1.00 83.38 205 PRO A CA 1
ATOM 1613 C C . PRO A 1 205 ? 1.350 1.345 16.296 1.00 83.38 205 PRO A C 1
ATOM 1615 O O . PRO A 1 205 ? 0.306 1.878 16.679 1.00 83.38 205 PRO A O 1
ATOM 1618 N N . ARG A 1 206 ? 1.909 1.628 15.119 1.00 86.69 206 ARG A N 1
ATOM 1619 C CA . ARG A 1 206 ? 1.297 2.474 14.089 1.00 86.69 206 ARG A CA 1
ATOM 1620 C C . ARG A 1 206 ? 0.723 1.625 12.973 1.00 86.69 206 ARG A C 1
ATOM 1622 O O . ARG A 1 206 ? 1.334 0.619 12.598 1.00 86.69 206 ARG A O 1
ATOM 1629 N N . CYS A 1 207 ? -0.414 2.044 12.430 1.00 88.06 207 CYS A N 1
ATOM 1630 C CA . CYS A 1 207 ? -1.085 1.335 11.347 1.00 88.06 207 CYS A CA 1
ATOM 1631 C C . CYS A 1 207 ? -1.265 2.231 10.112 1.00 88.06 207 CYS A C 1
ATOM 1633 O O . CYS A 1 207 ? -1.524 3.431 10.214 1.00 88.06 207 CYS A O 1
ATOM 1635 N N . ILE A 1 208 ? -1.168 1.636 8.926 1.00 89.62 208 ILE A N 1
ATOM 1636 C CA . ILE A 1 208 ? -1.613 2.247 7.671 1.00 89.62 208 ILE A CA 1
ATOM 1637 C C . ILE A 1 208 ? -2.858 1.497 7.213 1.00 89.62 208 ILE A C 1
ATOM 1639 O O . ILE A 1 208 ? -2.872 0.271 7.197 1.00 89.62 208 ILE A O 1
ATOM 1643 N N . ILE A 1 209 ? -3.901 2.234 6.838 1.00 90.69 209 ILE A N 1
ATOM 1644 C CA . ILE A 1 209 ? -5.148 1.662 6.322 1.00 90.69 209 ILE A CA 1
ATOM 1645 C C . ILE A 1 209 ? -5.340 2.172 4.904 1.00 90.69 209 ILE A C 1
ATOM 1647 O O . ILE A 1 209 ? -5.385 3.388 4.697 1.00 90.69 209 ILE A O 1
ATOM 1651 N N . ILE A 1 210 ? -5.460 1.261 3.944 1.00 90.25 210 ILE A N 1
ATOM 1652 C CA . ILE A 1 210 ? -5.623 1.584 2.526 1.00 90.25 210 ILE A CA 1
ATOM 1653 C C . ILE A 1 210 ? -6.728 0.751 1.886 1.00 90.25 210 ILE A C 1
ATOM 1655 O O . ILE A 1 210 ? -7.076 -0.333 2.355 1.00 90.25 210 ILE A O 1
ATOM 1659 N N . ARG A 1 211 ? -7.241 1.246 0.762 1.00 89.19 211 ARG A N 1
ATOM 1660 C CA . ARG A 1 211 ? -8.017 0.448 -0.188 1.00 89.19 211 ARG A CA 1
ATOM 1661 C C . ARG A 1 211 ? -7.130 0.030 -1.354 1.00 89.19 211 ARG A C 1
ATOM 1663 O O . ARG A 1 211 ? -6.223 0.772 -1.727 1.00 89.19 211 ARG A O 1
ATOM 1670 N N . ARG A 1 212 ? -7.415 -1.121 -1.953 1.00 85.69 212 ARG A N 1
ATOM 1671 C CA . ARG A 1 212 ? -6.712 -1.614 -3.140 1.00 85.69 212 ARG A CA 1
ATOM 1672 C C . ARG A 1 212 ? -7.711 -2.000 -4.228 1.00 85.69 212 ARG A C 1
ATOM 1674 O O . ARG A 1 212 ? -8.689 -2.693 -3.961 1.00 85.69 212 ARG A O 1
ATOM 1681 N N . GLY A 1 213 ? -7.402 -1.583 -5.455 1.00 81.81 213 GLY A N 1
ATOM 1682 C CA . GLY A 1 213 ? -8.228 -1.827 -6.636 1.00 81.81 213 GLY A CA 1
ATOM 1683 C C . GLY A 1 213 ? -9.399 -0.853 -6.768 1.00 81.81 213 GLY A C 1
ATOM 1684 O O . GLY A 1 213 ? -9.447 0.198 -6.121 1.00 81.81 213 GLY A O 1
ATOM 1685 N N . GLN A 1 214 ? -10.340 -1.198 -7.644 1.00 81.06 214 GLN A N 1
ATOM 1686 C CA . GLN A 1 214 ? -11.604 -0.481 -7.755 1.00 81.06 214 GLN A CA 1
ATOM 1687 C C . GLN A 1 214 ? -12.538 -0.954 -6.640 1.00 81.06 214 GLN A C 1
ATOM 1689 O O . GLN A 1 214 ? -12.824 -2.141 -6.527 1.00 81.06 214 GLN A O 1
ATOM 1694 N N . VAL A 1 215 ? -12.978 -0.024 -5.795 1.00 85.06 215 VAL A N 1
ATOM 1695 C CA . VAL A 1 215 ? -13.868 -0.315 -4.666 1.00 85.06 215 VAL A CA 1
ATOM 1696 C C . VAL A 1 215 ? -15.074 0.618 -4.684 1.00 85.06 215 VAL A C 1
ATOM 1698 O O . VAL A 1 215 ? -14.950 1.805 -5.018 1.00 85.06 215 VAL A O 1
ATOM 1701 N N . VAL A 1 216 ? -16.235 0.090 -4.300 1.00 88.94 216 VAL A N 1
ATOM 1702 C CA . VAL A 1 216 ? -17.485 0.855 -4.184 1.00 88.94 216 VAL A CA 1
ATOM 1703 C C . VAL A 1 216 ? -17.384 1.913 -3.087 1.00 88.94 216 VAL A C 1
ATOM 1705 O O . VAL A 1 216 ? -16.627 1.750 -2.129 1.00 88.94 216 VAL A O 1
ATOM 1708 N N . GLN A 1 217 ? -18.176 2.984 -3.193 1.00 88.19 217 GLN A N 1
ATOM 1709 C CA . GLN A 1 217 ? -18.137 4.106 -2.247 1.00 88.19 217 GLN A CA 1
ATOM 1710 C C . GLN A 1 217 ? -18.303 3.662 -0.785 1.00 88.19 217 GLN A C 1
ATOM 1712 O O . GLN A 1 217 ? -17.542 4.104 0.066 1.00 88.19 217 GLN A O 1
ATOM 1717 N N . ALA A 1 218 ? -19.193 2.705 -0.508 1.00 88.31 218 ALA A N 1
ATOM 1718 C CA . ALA A 1 218 ? -19.395 2.179 0.844 1.00 88.31 218 ALA A CA 1
ATOM 1719 C C . ALA A 1 218 ? -18.109 1.601 1.468 1.00 88.31 218 ALA A C 1
ATOM 1721 O O . ALA A 1 218 ? -17.849 1.783 2.653 1.00 88.31 218 ALA A O 1
ATOM 1722 N N . VAL A 1 219 ? -17.252 0.950 0.674 1.00 88.19 219 VAL A N 1
ATOM 1723 C CA . VAL A 1 219 ? -15.960 0.434 1.156 1.00 88.19 219 VAL A CA 1
ATOM 1724 C C . VAL A 1 219 ? -14.972 1.583 1.397 1.00 88.19 219 VAL A C 1
ATOM 1726 O O . VAL A 1 219 ? -14.158 1.515 2.314 1.00 88.19 219 VAL A O 1
ATOM 1729 N N . GLN A 1 220 ? -15.055 2.665 0.619 1.00 88.88 220 GLN A N 1
ATOM 1730 C CA . GLN A 1 220 ? -14.246 3.874 0.831 1.00 88.88 220 GLN A CA 1
ATOM 1731 C C . GLN A 1 220 ? -14.633 4.590 2.134 1.00 88.88 220 GLN A C 1
ATOM 1733 O O . GLN A 1 220 ? -13.764 5.038 2.888 1.00 88.88 220 GLN A O 1
ATOM 1738 N N . ASP A 1 221 ? -15.929 4.651 2.424 1.00 90.62 221 ASP A N 1
ATOM 1739 C CA . ASP A 1 221 ? -16.447 5.218 3.666 1.00 90.62 221 ASP A CA 1
ATOM 1740 C C . ASP A 1 221 ? -16.052 4.334 4.860 1.00 90.62 221 ASP A C 1
ATOM 1742 O O . ASP A 1 221 ? -15.577 4.845 5.874 1.00 90.62 221 ASP A O 1
ATOM 1746 N N . LEU A 1 222 ? -16.086 3.005 4.698 1.00 91.62 222 LEU A N 1
ATOM 1747 C CA . LEU A 1 222 ? -15.607 2.052 5.703 1.00 91.62 222 LEU A CA 1
ATOM 1748 C C . LEU A 1 222 ? -14.112 2.230 6.024 1.00 91.62 222 LEU A C 1
ATOM 1750 O O . LEU A 1 222 ? -13.722 2.174 7.189 1.00 91.62 222 LEU A O 1
ATOM 1754 N N . VAL A 1 223 ? -13.262 2.485 5.022 1.00 91.12 223 VAL A N 1
ATOM 1755 C CA . VAL A 1 223 ? -11.839 2.826 5.239 1.00 91.12 223 VAL A CA 1
ATOM 1756 C C . VAL A 1 223 ? -11.714 4.094 6.083 1.00 91.12 223 VAL A C 1
ATOM 1758 O O . VAL A 1 223 ? -10.885 4.160 6.993 1.00 91.12 223 VAL A O 1
ATOM 1761 N N . THR A 1 224 ? -12.542 5.100 5.801 1.00 88.62 224 THR A N 1
ATOM 1762 C CA . THR A 1 224 ? -12.546 6.370 6.536 1.00 88.62 224 THR A CA 1
ATOM 1763 C C . THR A 1 224 ? -12.976 6.169 7.989 1.00 88.62 224 THR A C 1
ATOM 1765 O O . THR A 1 224 ? -12.328 6.696 8.897 1.00 88.62 224 THR A O 1
ATOM 1768 N N . ASP A 1 225 ? -13.998 5.351 8.229 1.00 90.69 225 ASP A N 1
ATOM 1769 C CA . ASP A 1 225 ? -14.459 4.996 9.572 1.00 90.69 225 ASP A CA 1
ATOM 1770 C C . ASP A 1 225 ? -13.408 4.176 10.339 1.00 90.69 225 ASP A C 1
ATOM 1772 O O . ASP A 1 225 ? -13.110 4.478 11.497 1.00 90.69 225 ASP A O 1
ATOM 1776 N N . LEU A 1 226 ? -12.752 3.208 9.690 1.00 91.31 226 LEU A N 1
ATOM 1777 C CA . LEU A 1 226 ? -11.654 2.441 10.292 1.00 91.31 226 LEU A CA 1
ATOM 1778 C C . LEU A 1 226 ? -10.465 3.334 10.674 1.00 91.31 226 LEU A C 1
ATOM 1780 O O . LEU A 1 226 ? -9.874 3.153 11.742 1.00 91.31 226 LEU A O 1
ATOM 1784 N N . ARG A 1 227 ? -10.137 4.345 9.858 1.00 89.62 227 ARG A N 1
ATOM 1785 C CA . ARG A 1 227 ? -9.110 5.346 10.203 1.00 89.62 227 ARG A CA 1
ATOM 1786 C C . ARG A 1 227 ? -9.489 6.154 11.441 1.00 89.62 227 ARG A C 1
ATOM 1788 O O . ARG A 1 227 ? -8.608 6.468 12.239 1.00 89.62 227 ARG A O 1
ATOM 1795 N N . GLN A 1 228 ? -10.771 6.473 11.626 1.00 87.69 228 GLN A N 1
ATOM 1796 C CA . GLN A 1 228 ? -11.241 7.154 12.837 1.00 87.69 228 GLN A CA 1
ATOM 1797 C C . GLN A 1 228 ? -11.136 6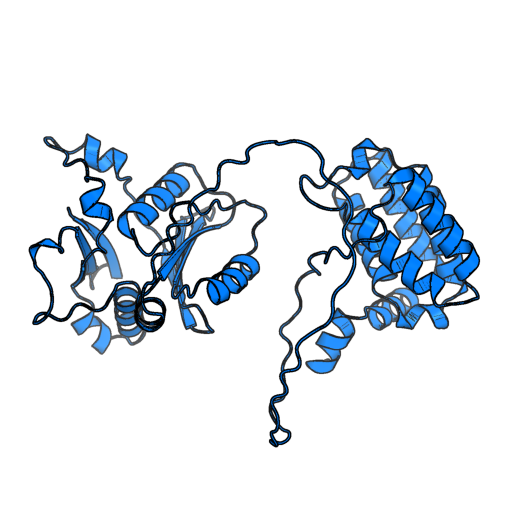.248 14.066 1.00 87.69 228 GLN A C 1
ATOM 1799 O O . GLN A 1 228 ? -10.630 6.685 15.100 1.00 87.69 228 GLN A O 1
ATOM 1804 N N . VAL A 1 229 ? -11.538 4.978 13.955 1.00 89.31 229 VAL A N 1
ATOM 1805 C CA . VAL A 1 229 ? -11.418 3.998 15.049 1.00 89.31 229 VAL A CA 1
ATOM 1806 C C . VAL A 1 229 ? -9.964 3.880 15.514 1.00 89.31 229 VAL A C 1
ATOM 1808 O O . VAL A 1 229 ? -9.698 3.978 16.708 1.00 89.31 229 VAL A O 1
ATOM 1811 N N . MET A 1 230 ? -9.017 3.786 14.583 1.00 88.06 230 MET A N 1
ATOM 1812 C CA . MET A 1 230 ? -7.597 3.563 14.880 1.00 88.06 230 MET A CA 1
ATOM 1813 C C . MET A 1 230 ? -6.778 4.841 15.179 1.00 88.06 230 MET A C 1
ATOM 1815 O O . MET A 1 230 ? -5.573 4.763 15.420 1.00 88.06 230 MET A O 1
ATOM 1819 N N . SER A 1 231 ? -7.395 6.028 15.178 1.00 85.88 231 SER A N 1
ATOM 1820 C CA . SER A 1 231 ? -6.744 7.289 15.592 1.00 85.88 231 SER A CA 1
ATOM 1821 C C . SER A 1 231 ? -6.184 7.183 17.027 1.00 85.88 231 SER A C 1
ATOM 1823 O O . SER A 1 231 ? -6.799 6.483 17.832 1.00 85.88 231 SER A O 1
ATOM 1825 N N . PRO A 1 232 ? -5.071 7.847 17.410 1.00 82.94 232 PRO A N 1
ATOM 1826 C CA . PRO A 1 232 ? -4.213 8.755 16.634 1.00 82.94 232 PRO A CA 1
ATOM 1827 C C . PRO A 1 232 ? -3.081 8.058 15.860 1.00 82.94 232 PRO A C 1
ATOM 1829 O O . PRO A 1 232 ? -2.456 8.685 15.008 1.00 82.94 232 PRO A O 1
ATOM 1832 N N . ASN A 1 233 ? -2.826 6.771 16.112 1.00 85.31 233 ASN A N 1
ATOM 1833 C CA . ASN A 1 233 ? -1.660 6.034 15.599 1.00 85.31 233 ASN A CA 1
ATOM 1834 C C . ASN A 1 233 ? -1.804 5.588 14.132 1.00 85.31 233 ASN A C 1
ATOM 1836 O O . ASN A 1 233 ? -1.182 4.617 13.694 1.00 85.31 233 ASN A O 1
ATOM 1840 N N . VAL A 1 234 ? -2.631 6.296 13.365 1.00 84.06 234 VAL A N 1
ATOM 1841 C CA . VAL A 1 234 ? -2.909 6.032 11.956 1.00 84.06 234 VAL A CA 1
ATOM 1842 C C . VAL A 1 234 ? -2.693 7.282 11.128 1.00 84.06 234 VAL A C 1
ATOM 1844 O O . VAL A 1 234 ? -3.052 8.393 11.519 1.00 84.06 234 VAL A O 1
ATOM 1847 N N . ALA A 1 235 ? -2.157 7.084 9.925 1.00 77.81 235 ALA A N 1
ATOM 1848 C CA . ALA A 1 235 ? -2.043 8.124 8.916 1.00 77.81 235 ALA A CA 1
ATOM 1849 C C . ALA A 1 235 ? -3.432 8.499 8.354 1.00 77.81 235 ALA A C 1
ATOM 1851 O O . ALA A 1 235 ? -3.833 8.072 7.275 1.00 77.81 235 ALA A O 1
ATOM 1852 N N . SER A 1 236 ? -4.186 9.313 9.097 1.00 71.75 236 SER A N 1
ATOM 1853 C CA . SER A 1 236 ? -5.562 9.713 8.756 1.00 71.75 236 SER A CA 1
ATOM 1854 C C . SER A 1 236 ? -5.674 10.534 7.468 1.00 71.75 236 SER A C 1
ATOM 1856 O O . SER A 1 236 ? -6.704 10.497 6.800 1.00 71.75 236 SER A O 1
ATOM 1858 N N . LYS A 1 237 ? -4.612 11.266 7.108 1.00 69.19 237 LYS A N 1
ATOM 1859 C CA . LYS A 1 237 ? -4.542 12.122 5.910 1.00 69.19 237 LYS A CA 1
ATOM 1860 C C . LYS A 1 237 ? -3.873 11.450 4.712 1.00 69.19 237 LYS A C 1
ATOM 1862 O O . LYS A 1 237 ? -3.676 12.111 3.693 1.00 69.19 237 LYS A O 1
ATOM 1867 N N . LEU A 1 238 ? -3.490 10.179 4.837 1.00 76.00 238 LEU A N 1
ATOM 1868 C CA . LEU A 1 238 ? -2.911 9.437 3.728 1.00 76.00 238 LEU A CA 1
ATOM 1869 C C . LEU A 1 238 ? -3.965 9.312 2.625 1.00 76.00 238 LEU A C 1
ATOM 1871 O O . LEU A 1 238 ? -5.052 8.790 2.865 1.00 76.00 238 LEU A O 1
ATOM 1875 N N . LYS A 1 239 ? -3.644 9.831 1.438 1.00 74.69 239 LYS A N 1
ATOM 1876 C CA . LYS A 1 239 ? -4.486 9.716 0.249 1.00 74.69 239 LYS A CA 1
ATOM 1877 C C . LYS A 1 239 ? -3.939 8.613 -0.633 1.00 74.69 239 LYS A C 1
ATOM 1879 O O . LYS A 1 239 ? -2.872 8.744 -1.223 1.00 74.69 239 LYS A O 1
ATOM 1884 N N . GLU A 1 240 ? -4.686 7.534 -0.708 1.00 75.44 240 GLU A N 1
ATOM 1885 C CA . GLU A 1 240 ? -4.392 6.396 -1.551 1.00 75.44 240 GLU A CA 1
ATOM 1886 C C . GLU A 1 240 ? -4.905 6.639 -2.976 1.00 75.44 240 GLU A C 1
ATOM 1888 O O . GLU A 1 240 ? -6.101 6.849 -3.212 1.00 75.44 240 GLU A O 1
ATOM 1893 N N . SER A 1 241 ? -3.976 6.637 -3.932 1.00 76.69 241 SER A N 1
ATOM 1894 C CA . SER A 1 241 ? -4.292 6.652 -5.359 1.00 76.69 241 SER A CA 1
ATOM 1895 C C . SER A 1 241 ? -4.440 5.224 -5.878 1.00 76.69 241 SER A C 1
ATOM 1897 O O . SER A 1 241 ? -3.878 4.288 -5.312 1.00 76.69 241 SER A O 1
ATOM 1899 N N . ARG A 1 242 ? -5.161 5.052 -6.992 1.00 69.69 242 ARG A N 1
ATOM 1900 C CA . ARG A 1 242 ? -5.214 3.768 -7.718 1.00 69.69 242 ARG A CA 1
ATOM 1901 C C . ARG A 1 242 ? -3.854 3.372 -8.301 1.00 69.69 242 ARG A C 1
ATOM 1903 O O . ARG A 1 242 ? -3.648 2.196 -8.565 1.00 69.69 242 ARG A O 1
ATOM 1910 N N . LYS A 1 243 ? -2.966 4.352 -8.501 1.00 72.50 243 LYS A N 1
ATOM 1911 C CA . LYS A 1 243 ? -1.609 4.160 -9.025 1.00 72.50 243 LYS A CA 1
ATOM 1912 C C . LYS A 1 243 ? -0.658 3.536 -7.994 1.00 72.50 243 LYS A C 1
ATOM 1914 O O . LYS A 1 243 ? 0.299 2.889 -8.390 1.00 72.50 243 LYS A O 1
ATOM 1919 N N . ASN A 1 244 ? -0.938 3.699 -6.697 1.00 72.06 244 ASN A N 1
ATOM 1920 C CA . ASN A 1 244 ? -0.032 3.253 -5.639 1.00 72.06 244 ASN A CA 1
ATOM 1921 C C . ASN A 1 244 ? 0.035 1.722 -5.600 1.00 72.06 244 ASN A C 1
ATOM 1923 O O . ASN A 1 244 ? -0.989 1.046 -5.427 1.00 72.06 244 ASN A O 1
ATOM 1927 N N . LYS A 1 245 ? 1.247 1.181 -5.705 1.00 80.19 245 LYS A N 1
ATOM 1928 C CA . LYS A 1 245 ? 1.515 -0.248 -5.585 1.00 80.19 245 LYS A CA 1
ATOM 1929 C C . LYS A 1 245 ? 1.677 -0.636 -4.120 1.00 80.19 245 LYS A C 1
ATOM 1931 O O . LYS A 1 245 ? 1.860 0.173 -3.216 1.00 80.19 245 LYS A O 1
ATOM 1936 N N . MET A 1 246 ? 1.596 -1.939 -3.879 1.00 76.75 246 MET A N 1
ATOM 1937 C CA . MET A 1 246 ? 1.808 -2.532 -2.559 1.00 76.75 246 MET A CA 1
ATOM 1938 C C . MET A 1 246 ? 3.209 -2.264 -2.008 1.00 76.75 246 MET A C 1
ATOM 194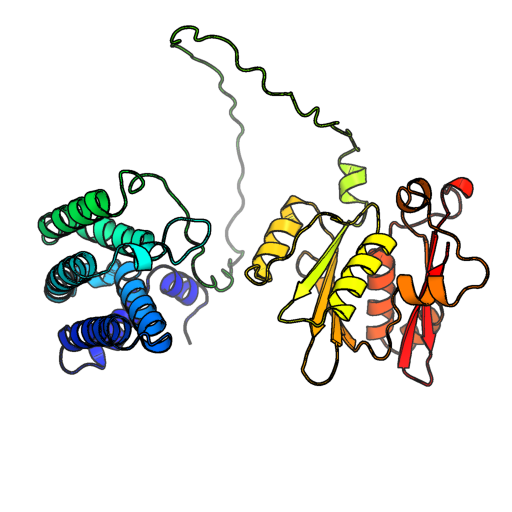0 O O . MET A 1 246 ? 3.358 -2.044 -0.807 1.00 76.75 246 MET A O 1
ATOM 1944 N N . GLN A 1 247 ? 4.206 -2.295 -2.891 1.00 81.44 247 GLN A N 1
ATOM 1945 C CA . GLN A 1 247 ? 5.615 -2.113 -2.560 1.00 81.44 247 GLN A CA 1
ATOM 1946 C C . GLN A 1 247 ? 5.872 -0.707 -2.009 1.00 81.44 247 GLN A C 1
ATOM 1948 O O . GLN A 1 247 ? 6.529 -0.580 -0.980 1.00 81.44 247 GLN A O 1
ATOM 1953 N N . ASP A 1 248 ? 5.227 0.315 -2.572 1.00 80.69 248 ASP A N 1
ATOM 1954 C CA . ASP A 1 248 ? 5.322 1.704 -2.115 1.00 80.69 248 ASP A CA 1
ATOM 1955 C C . ASP A 1 248 ? 4.897 1.828 -0.646 1.00 80.69 248 ASP A C 1
ATOM 1957 O O . ASP A 1 248 ? 5.570 2.457 0.168 1.00 80.69 248 ASP A O 1
ATOM 1961 N N . PHE A 1 249 ? 3.799 1.168 -0.257 1.00 79.25 249 PHE A N 1
ATOM 1962 C CA . PHE A 1 249 ? 3.336 1.184 1.132 1.00 79.25 249 PHE A CA 1
ATOM 1963 C C . PHE A 1 249 ? 4.267 0.417 2.075 1.00 79.25 249 PHE A C 1
ATOM 1965 O O . PHE A 1 249 ? 4.369 0.783 3.247 1.00 79.25 249 PHE A O 1
ATOM 1972 N N . VAL A 1 250 ? 4.954 -0.620 1.588 1.00 81.75 250 VAL A N 1
ATOM 1973 C CA . VAL A 1 250 ? 5.970 -1.347 2.362 1.00 81.75 250 VAL A CA 1
ATOM 1974 C C . VAL A 1 250 ? 7.225 -0.485 2.538 1.00 81.75 250 VAL A C 1
ATOM 1976 O O . VAL A 1 250 ? 7.692 -0.341 3.668 1.00 81.75 250 VAL A O 1
ATOM 1979 N N . ALA A 1 251 ? 7.710 0.176 1.487 1.00 77.88 251 ALA A N 1
ATOM 1980 C CA . ALA A 1 251 ? 8.849 1.092 1.557 1.00 77.88 251 ALA A CA 1
ATOM 1981 C C . ALA A 1 251 ? 8.577 2.260 2.524 1.00 77.88 251 ALA A C 1
ATOM 1983 O O . ALA A 1 251 ? 9.340 2.510 3.461 1.00 77.88 251 ALA A O 1
ATOM 1984 N N . VAL A 1 252 ? 7.414 2.904 2.380 1.00 72.44 252 VAL A N 1
ATOM 1985 C CA . VAL A 1 252 ? 6.953 3.980 3.269 1.00 72.44 252 VAL A CA 1
ATOM 1986 C C . VAL A 1 252 ? 6.806 3.477 4.710 1.00 72.44 252 VAL A C 1
ATOM 1988 O O . VAL A 1 252 ? 7.159 4.184 5.654 1.00 72.44 252 VAL A O 1
ATOM 1991 N N . SER A 1 253 ? 6.336 2.244 4.922 1.00 74.88 253 SER A N 1
ATOM 1992 C CA . SER A 1 253 ? 6.165 1.712 6.279 1.00 74.88 253 SER A CA 1
ATOM 1993 C C . SER A 1 253 ? 7.466 1.637 7.074 1.00 74.88 253 SER A C 1
ATOM 1995 O O . SER A 1 253 ? 7.445 1.932 8.271 1.00 74.88 253 SER A O 1
ATOM 1997 N N . GLY A 1 254 ? 8.588 1.330 6.411 1.00 75.25 254 GLY A N 1
ATOM 1998 C CA . GLY A 1 254 ? 9.909 1.310 7.036 1.00 75.25 254 GLY A CA 1
ATOM 1999 C C . GLY A 1 254 ? 10.319 2.690 7.548 1.00 75.25 254 GLY A C 1
ATOM 2000 O O . GLY A 1 254 ? 10.734 2.828 8.696 1.00 75.25 254 GLY A O 1
ATOM 2001 N N . MET A 1 255 ? 10.104 3.733 6.741 1.00 69.06 255 MET A N 1
ATOM 2002 C CA . MET A 1 255 ? 10.458 5.114 7.095 1.00 69.06 255 MET A CA 1
ATOM 2003 C C . MET A 1 255 ? 9.615 5.675 8.245 1.00 69.06 255 MET A C 1
ATOM 2005 O O . MET A 1 255 ? 10.113 6.422 9.086 1.00 69.06 255 MET A O 1
ATOM 2009 N N . PHE A 1 256 ? 8.326 5.334 8.288 1.00 73.25 256 PHE A N 1
ATOM 2010 C CA . PHE A 1 256 ? 7.394 5.865 9.289 1.00 73.25 256 PHE A CA 1
ATOM 2011 C C . PHE A 1 256 ? 7.258 4.988 10.544 1.00 73.25 256 PHE A C 1
ATOM 2013 O O . PHE A 1 256 ? 6.494 5.344 11.452 1.00 73.25 256 PHE A O 1
ATOM 2020 N N . GLY A 1 257 ? 7.985 3.866 10.608 1.00 76.50 257 GLY A N 1
ATOM 2021 C CA . GLY A 1 257 ? 7.913 2.909 11.713 1.00 76.50 257 GLY A CA 1
ATOM 2022 C C . GLY A 1 257 ? 6.527 2.277 11.844 1.00 76.50 257 GLY A C 1
ATOM 2023 O O . GLY A 1 257 ? 6.010 2.108 12.947 1.00 76.50 257 GLY A O 1
ATOM 2024 N N . VAL A 1 258 ? 5.868 2.002 10.718 1.00 84.94 258 VAL A N 1
ATOM 2025 C CA . VAL A 1 258 ? 4.517 1.438 10.711 1.00 84.94 258 VAL A CA 1
ATOM 2026 C C . VAL A 1 258 ? 4.592 -0.061 10.953 1.00 84.94 258 VAL A C 1
ATOM 2028 O O . VAL A 1 258 ? 5.286 -0.793 10.259 1.00 84.94 258 VAL A O 1
ATOM 2031 N N . SER A 1 259 ? 3.832 -0.517 11.942 1.00 87.12 259 SER A N 1
ATOM 2032 C CA . SER A 1 259 ? 3.820 -1.909 12.383 1.00 87.12 259 SER A CA 1
ATOM 2033 C C . SER A 1 259 ? 2.857 -2.782 11.573 1.00 87.12 259 SER A C 1
ATOM 2035 O O . SER A 1 259 ? 3.202 -3.911 11.220 1.00 87.12 259 SER A O 1
ATOM 2037 N N . HIS A 1 260 ? 1.668 -2.270 11.241 1.00 90.19 260 HIS A N 1
ATOM 2038 C CA . HIS A 1 260 ? 0.621 -3.047 10.576 1.00 90.19 260 HIS A CA 1
ATOM 2039 C C . HIS A 1 260 ? 0.040 -2.305 9.370 1.00 90.19 260 HIS A C 1
ATOM 2041 O O . HIS A 1 260 ? -0.128 -1.084 9.380 1.00 90.19 260 HIS A O 1
ATOM 2047 N N . LEU A 1 261 ? -0.306 -3.069 8.340 1.00 90.44 261 LEU A N 1
ATOM 2048 C CA . LEU A 1 261 ? -0.987 -2.608 7.139 1.00 90.44 261 LEU A CA 1
ATOM 2049 C C . LEU A 1 261 ? -2.344 -3.284 7.034 1.00 90.44 261 LEU A C 1
ATOM 2051 O O . LEU A 1 261 ? -2.423 -4.506 6.951 1.00 90.44 261 LEU A O 1
ATOM 2055 N N . LEU A 1 262 ? -3.401 -2.485 7.012 1.00 92.00 262 LEU A N 1
ATOM 2056 C CA . LEU A 1 262 ? -4.763 -2.945 6.799 1.00 92.00 262 LEU A CA 1
ATOM 2057 C C . LEU A 1 262 ? -5.183 -2.572 5.383 1.00 92.00 262 LEU A C 1
ATOM 2059 O O . LEU A 1 262 ? -5.042 -1.423 4.959 1.00 92.00 262 LEU A O 1
ATOM 2063 N N . GLN A 1 263 ? -5.706 -3.546 4.654 1.00 91.00 263 GLN A N 1
ATOM 2064 C CA . GLN A 1 263 ? -6.048 -3.402 3.248 1.00 91.00 263 GLN A CA 1
ATOM 2065 C C . GLN A 1 263 ? -7.458 -3.877 3.000 1.00 91.00 263 GLN A C 1
ATOM 2067 O O . GLN A 1 263 ? -7.773 -5.039 3.247 1.00 91.00 263 GLN A O 1
ATOM 2072 N N . LEU A 1 264 ? -8.286 -2.998 2.452 1.00 91.75 264 LEU A N 1
ATOM 2073 C CA . LEU A 1 264 ? -9.590 -3.381 1.937 1.00 91.75 264 LEU A CA 1
ATOM 2074 C C . LEU A 1 264 ? -9.498 -3.579 0.427 1.00 91.75 264 LEU A C 1
ATOM 2076 O O . LEU A 1 264 ? -9.210 -2.647 -0.324 1.00 91.75 264 LEU A O 1
ATOM 2080 N N . THR A 1 265 ? -9.723 -4.814 -0.005 1.00 89.62 265 THR A N 1
ATOM 2081 C CA . THR A 1 265 ? -9.823 -5.207 -1.416 1.00 89.62 265 THR A CA 1
ATOM 2082 C C . THR A 1 265 ? -11.241 -5.649 -1.705 1.00 89.62 265 THR A C 1
ATOM 2084 O O . THR A 1 265 ? -11.820 -6.370 -0.897 1.00 89.62 265 THR A O 1
ATOM 2087 N N . GLN A 1 266 ? -11.782 -5.286 -2.861 1.00 87.12 266 GLN A N 1
ATOM 2088 C CA . GLN A 1 266 ? -13.074 -5.788 -3.310 1.00 87.12 266 GLN A CA 1
ATOM 2089 C C . GLN A 1 266 ? -12.878 -6.725 -4.497 1.00 87.12 266 GLN A C 1
ATOM 2091 O O . GLN A 1 266 ? -12.159 -6.397 -5.436 1.00 87.12 266 GLN A O 1
ATOM 2096 N N . THR A 1 267 ? -13.489 -7.902 -4.408 1.00 86.38 267 THR A N 1
ATOM 2097 C CA . THR A 1 267 ? -13.685 -8.814 -5.542 1.00 86.38 267 THR A CA 1
ATOM 2098 C C . THR A 1 267 ? -15.139 -8.726 -5.998 1.00 86.38 267 THR A C 1
ATOM 2100 O O . THR A 1 267 ? -15.955 -8.115 -5.304 1.00 86.38 267 THR A O 1
ATOM 2103 N N . ASP A 1 268 ? -15.477 -9.378 -7.109 1.00 82.38 268 ASP A N 1
ATOM 2104 C CA . ASP A 1 268 ? -16.851 -9.404 -7.627 1.00 82.38 268 ASP A CA 1
ATOM 2105 C C . ASP A 1 268 ? -17.848 -10.039 -6.643 1.00 82.38 268 ASP A C 1
ATOM 2107 O O . ASP A 1 268 ? -19.022 -9.682 -6.631 1.00 82.38 268 ASP A O 1
ATOM 2111 N N . VAL A 1 269 ? -17.376 -10.955 -5.788 1.00 82.50 269 VAL A N 1
ATOM 2112 C CA . VAL A 1 269 ? -18.222 -11.704 -4.845 1.00 82.50 269 VAL A CA 1
ATOM 2113 C C . VAL A 1 269 ? -18.316 -11.013 -3.487 1.00 82.50 269 VAL A C 1
ATOM 2115 O O . VAL A 1 269 ? -19.405 -10.862 -2.940 1.00 82.50 269 VAL A O 1
ATOM 2118 N N . SER A 1 270 ? -17.185 -10.597 -2.910 1.00 86.06 270 SER A N 1
ATOM 2119 C CA . SER A 1 270 ? -17.179 -9.991 -1.573 1.00 86.06 270 SER A CA 1
ATOM 2120 C C . SER A 1 270 ? -15.972 -9.085 -1.311 1.00 86.06 270 SER A C 1
ATOM 2122 O O . SER A 1 270 ? -14.905 -9.267 -1.917 1.00 86.06 270 SER A O 1
ATOM 2124 N N . PRO A 1 271 ? -16.098 -8.125 -0.375 1.00 90.19 271 PRO A N 1
ATOM 2125 C CA . PRO A 1 271 ? -14.961 -7.396 0.155 1.00 90.19 271 PRO A CA 1
ATOM 2126 C C . PRO A 1 271 ? -14.131 -8.267 1.106 1.00 90.19 271 PRO A C 1
ATOM 2128 O O . PRO A 1 271 ? -14.651 -9.057 1.890 1.00 90.19 271 PRO A O 1
ATOM 2131 N N . TYR A 1 272 ? -12.817 -8.081 1.060 1.00 92.38 272 TYR A N 1
ATOM 2132 C CA . TYR A 1 272 ? -11.848 -8.741 1.924 1.00 92.38 272 TYR A CA 1
ATOM 2133 C C . TYR A 1 272 ? -11.019 -7.699 2.668 1.00 92.38 272 TYR A C 1
ATOM 2135 O O . TYR A 1 272 ? -10.539 -6.732 2.069 1.00 92.38 272 TYR A O 1
ATOM 2143 N N . LEU A 1 273 ? -10.812 -7.936 3.960 1.00 93.06 273 LEU A N 1
ATOM 2144 C CA . LEU A 1 273 ? -9.897 -7.195 4.812 1.00 93.06 273 LEU A CA 1
ATOM 2145 C C . LEU A 1 273 ? -8.625 -8.022 4.998 1.00 93.06 273 LEU A C 1
ATOM 2147 O O . LEU A 1 273 ? -8.663 -9.115 5.557 1.00 93.06 273 LEU A O 1
ATOM 2151 N N . ARG A 1 274 ? -7.487 -7.497 4.554 1.00 92.31 274 ARG A N 1
ATOM 2152 C CA . ARG A 1 274 ? -6.173 -8.105 4.780 1.00 92.31 274 ARG A CA 1
ATOM 2153 C C . ARG A 1 274 ? -5.427 -7.304 5.829 1.00 92.31 274 ARG A C 1
ATOM 2155 O O . ARG A 1 274 ? -5.318 -6.089 5.699 1.00 92.31 274 ARG A O 1
ATOM 2162 N N . ILE A 1 275 ? -4.919 -7.973 6.850 1.00 92.44 275 ILE A N 1
ATOM 2163 C CA . ILE A 1 275 ? -4.077 -7.377 7.883 1.00 92.44 275 ILE A CA 1
ATOM 2164 C C . ILE A 1 275 ? -2.693 -7.992 7.722 1.00 92.44 275 ILE A C 1
ATOM 2166 O O . ILE A 1 275 ? -2.559 -9.209 7.769 1.00 92.44 275 ILE A O 1
ATOM 2170 N N . THR A 1 276 ? -1.671 -7.167 7.525 1.00 91.62 276 THR A N 1
ATOM 2171 C CA . THR A 1 276 ? -0.282 -7.604 7.346 1.00 91.62 276 THR A CA 1
ATOM 2172 C C . THR A 1 276 ? 0.593 -6.968 8.409 1.00 91.62 276 THR A C 1
ATOM 2174 O O . THR A 1 276 ? 0.505 -5.763 8.651 1.00 91.62 276 THR A O 1
ATOM 2177 N N . ARG A 1 277 ? 1.466 -7.759 9.035 1.00 88.38 277 ARG A N 1
ATOM 2178 C CA . ARG A 1 277 ? 2.520 -7.236 9.907 1.00 88.38 277 ARG A CA 1
ATOM 2179 C C . ARG A 1 277 ? 3.737 -6.870 9.048 1.00 88.38 277 ARG A C 1
ATOM 2181 O O . ARG A 1 277 ? 4.279 -7.712 8.341 1.00 88.38 277 ARG A O 1
ATOM 2188 N N . MET A 1 278 ? 4.156 -5.607 9.106 1.00 81.88 278 MET A N 1
ATOM 2189 C CA . MET A 1 278 ? 5.312 -5.099 8.353 1.00 81.88 278 MET A CA 1
ATOM 2190 C C . MET A 1 278 ? 6.633 -5.680 8.895 1.00 81.88 278 MET A C 1
ATOM 2192 O O . MET A 1 278 ? 6.723 -5.929 10.096 1.00 81.88 278 MET A O 1
ATOM 2196 N N . ALA A 1 279 ? 7.646 -5.849 8.031 1.00 69.31 279 ALA A N 1
ATOM 2197 C CA . ALA A 1 279 ? 8.911 -6.577 8.268 1.00 69.31 279 ALA A CA 1
ATOM 2198 C C . ALA A 1 279 ? 8.776 -8.119 8.309 1.00 69.31 279 ALA A C 1
ATOM 2200 O O . ALA A 1 279 ? 8.971 -8.738 9.349 1.00 69.31 279 ALA A O 1
ATOM 2201 N N . GLN A 1 280 ? 8.440 -8.729 7.159 1.00 66.44 280 GLN A N 1
ATOM 2202 C CA . GLN A 1 280 ? 8.304 -10.190 6.967 1.00 66.44 280 GLN A CA 1
ATOM 2203 C C . GLN A 1 280 ? 7.374 -10.890 7.979 1.00 66.44 280 GLN A C 1
ATOM 2205 O O . GLN A 1 280 ? 7.620 -12.014 8.411 1.00 66.44 280 GLN A O 1
ATOM 2210 N N . GLY A 1 281 ? 6.290 -10.224 8.373 1.00 78.00 281 GLY A N 1
ATOM 2211 C CA . GLY A 1 281 ? 5.291 -10.810 9.255 1.00 78.00 281 GLY A CA 1
ATOM 2212 C C . GLY A 1 281 ? 4.178 -11.547 8.499 1.00 78.00 281 GLY A C 1
ATOM 2213 O O . GLY A 1 281 ? 4.043 -11.409 7.282 1.00 78.00 281 GLY A O 1
ATOM 2214 N N . PRO A 1 282 ? 3.343 -12.316 9.215 1.00 89.50 282 PRO A N 1
ATOM 2215 C CA . PRO A 1 282 ? 2.211 -13.008 8.618 1.00 89.50 282 PRO A CA 1
ATOM 2216 C C . PRO A 1 282 ? 1.150 -12.022 8.109 1.00 89.50 282 PRO A C 1
ATOM 2218 O O . PRO A 1 282 ? 0.996 -10.902 8.616 1.00 89.50 282 PRO A O 1
ATOM 2221 N N . THR A 1 283 ? 0.377 -12.482 7.127 1.00 90.00 283 THR A N 1
ATOM 2222 C CA . THR A 1 283 ? -0.813 -11.798 6.620 1.00 90.00 283 THR A CA 1
ATOM 2223 C C . THR A 1 283 ? -2.050 -12.614 6.962 1.00 90.00 283 THR A C 1
ATOM 2225 O O . THR A 1 283 ? -2.135 -13.790 6.617 1.00 90.00 283 THR A O 1
ATOM 2228 N N . LEU A 1 284 ? -3.029 -11.978 7.600 1.00 91.44 284 LEU A N 1
ATOM 2229 C CA . LEU A 1 284 ? -4.354 -12.543 7.824 1.00 91.44 284 LEU A CA 1
ATOM 2230 C C . LEU A 1 284 ? -5.336 -11.957 6.821 1.00 91.44 284 LEU A C 1
ATOM 2232 O O . LEU A 1 284 ? -5.384 -10.745 6.612 1.00 91.44 284 LEU A O 1
ATOM 2236 N N . THR A 1 285 ? -6.133 -12.821 6.210 1.00 91.94 285 THR A N 1
ATOM 2237 C CA . THR A 1 285 ? -7.153 -12.436 5.238 1.00 91.94 285 THR A CA 1
ATOM 2238 C C . THR A 1 285 ? -8.526 -12.797 5.774 1.00 91.94 285 THR A C 1
ATOM 2240 O O . THR A 1 285 ? -8.818 -13.969 5.992 1.00 91.94 285 THR A O 1
ATOM 2243 N N . PHE A 1 286 ? -9.374 -11.792 5.951 1.00 91.69 286 PHE A N 1
ATOM 2244 C CA . PHE A 1 286 ? -10.746 -11.941 6.412 1.00 91.69 286 PHE A CA 1
ATOM 2245 C C . PHE A 1 286 ? -11.704 -11.590 5.282 1.00 91.69 286 PHE A C 1
ATOM 2247 O O . PHE A 1 286 ? -11.528 -10.580 4.598 1.00 91.69 286 PHE A O 1
ATOM 2254 N N . GLN A 1 287 ? -12.734 -12.405 5.100 1.00 91.88 287 GLN A N 1
ATOM 2255 C CA . GLN A 1 287 ? -13.872 -12.042 4.269 1.00 91.88 287 GLN A CA 1
ATOM 2256 C C . GLN A 1 287 ? -14.822 -11.172 5.093 1.00 91.88 287 GLN A C 1
ATOM 2258 O O . GLN A 1 287 ? -15.164 -11.511 6.226 1.00 91.88 287 GLN A O 1
ATOM 2263 N N . VAL A 1 288 ? -15.230 -10.031 4.543 1.00 91.56 288 VAL A N 1
ATOM 2264 C CA . VAL A 1 288 ? -16.188 -9.141 5.199 1.00 91.56 288 VAL A CA 1
ATOM 2265 C C . VAL A 1 288 ? -17.590 -9.602 4.817 1.00 91.56 288 VAL A C 1
ATOM 2267 O O . VAL A 1 288 ? -18.005 -9.432 3.674 1.00 91.56 288 VAL A O 1
ATOM 2270 N N . MET A 1 289 ? -18.296 -10.196 5.779 1.00 89.50 289 MET A N 1
ATOM 2271 C CA . MET A 1 289 ? -19.662 -10.698 5.588 1.00 89.50 289 MET A CA 1
ATOM 2272 C C . MET A 1 289 ? -20.675 -9.551 5.611 1.00 89.50 289 MET A C 1
ATOM 2274 O O . MET A 1 289 ? -21.425 -9.344 4.664 1.00 89.50 289 MET A O 1
ATOM 2278 N N . GLU A 1 290 ? -20.654 -8.768 6.687 1.00 89.62 290 GLU A N 1
ATOM 2279 C CA . GLU A 1 290 ? -21.572 -7.658 6.914 1.00 89.62 290 GLU A CA 1
ATOM 2280 C C . GLU A 1 290 ? -20.791 -6.455 7.438 1.00 89.62 290 GLU A C 1
ATOM 2282 O O . GLU A 1 290 ? -19.926 -6.585 8.309 1.00 89.62 290 GLU A O 1
ATOM 2287 N N . ALA A 1 291 ? -21.099 -5.273 6.911 1.00 90.38 291 ALA A N 1
ATOM 2288 C CA . ALA A 1 291 ? -20.504 -4.019 7.346 1.00 90.38 291 ALA A CA 1
ATOM 2289 C C . ALA A 1 291 ? -21.592 -2.958 7.522 1.00 90.38 291 ALA A C 1
ATOM 2291 O O . ALA A 1 291 ? -22.539 -2.880 6.743 1.00 90.38 291 ALA A O 1
ATOM 2292 N N . SER A 1 292 ? -21.440 -2.122 8.545 1.00 90.88 292 SER A N 1
ATOM 2293 C CA . SER A 1 292 ? -22.304 -0.965 8.784 1.00 90.88 292 SER A CA 1
ATOM 2294 C C . SER A 1 292 ? -21.440 0.275 8.941 1.00 90.88 292 SER A C 1
ATOM 2296 O O . SER A 1 292 ? -20.463 0.253 9.693 1.00 90.88 292 SER A O 1
ATOM 2298 N N . LEU A 1 293 ? -21.801 1.353 8.246 1.00 90.81 293 LEU A N 1
ATOM 2299 C CA . LEU A 1 293 ? -21.080 2.617 8.333 1.00 90.81 293 LEU A CA 1
ATOM 2300 C C . LEU A 1 293 ? -21.416 3.340 9.635 1.00 90.81 293 LEU A C 1
ATOM 2302 O O . LEU A 1 293 ? -22.528 3.253 10.167 1.00 90.81 293 LEU A O 1
ATOM 2306 N N . GLN A 1 294 ? -20.466 4.127 10.129 1.00 86.44 294 GLN A N 1
ATOM 2307 C CA . GLN A 1 294 ? -20.664 4.969 11.301 1.00 86.44 294 GLN A CA 1
ATOM 2308 C C . GLN A 1 294 ? -21.844 5.930 11.107 1.00 86.44 294 GLN A C 1
ATOM 2310 O O . GLN A 1 294 ? -22.579 6.216 12.055 1.00 86.44 294 GLN A O 1
ATOM 2315 N N . THR A 1 295 ? -22.036 6.435 9.888 1.00 87.94 295 THR A N 1
ATOM 2316 C CA . THR A 1 295 ? -23.159 7.311 9.530 1.00 87.94 295 THR A CA 1
ATOM 2317 C C . THR A 1 295 ? -24.504 6.631 9.737 1.00 87.94 295 THR A C 1
ATOM 2319 O O . THR A 1 295 ? -25.422 7.253 10.272 1.00 87.94 295 THR A O 1
ATOM 2322 N N . ASP A 1 296 ? -24.609 5.356 9.376 1.00 90.25 296 ASP A N 1
ATOM 2323 C CA . ASP A 1 296 ? -25.859 4.601 9.442 1.00 90.25 296 ASP A CA 1
ATOM 2324 C C . ASP A 1 296 ? -26.187 4.234 10.887 1.00 90.25 296 ASP A C 1
ATOM 2326 O O . ASP A 1 296 ? -27.309 4.446 11.349 1.00 90.25 296 ASP A O 1
ATOM 2330 N N . VAL A 1 297 ? -25.177 3.808 11.651 1.00 88.69 297 VAL A N 1
ATOM 2331 C CA . VAL A 1 297 ? -25.326 3.531 13.086 1.00 88.69 297 VAL A CA 1
ATOM 2332 C C . VAL A 1 297 ? -25.740 4.792 13.848 1.00 88.69 297 VAL A C 1
ATOM 2334 O O . VAL A 1 297 ? -26.641 4.740 14.685 1.00 88.69 297 VAL A O 1
ATOM 2337 N N . ARG A 1 298 ? -25.140 5.949 13.539 1.00 87.31 298 ARG A N 1
ATOM 2338 C CA . ARG A 1 298 ? -25.514 7.228 14.165 1.00 87.31 298 ARG A CA 1
ATOM 2339 C C . ARG A 1 298 ? -26.941 7.648 13.823 1.00 87.31 298 ARG A C 1
ATOM 2341 O O . ARG A 1 298 ? -27.618 8.197 14.686 1.00 87.31 298 ARG A O 1
ATOM 2348 N N . ARG A 1 299 ? -27.406 7.388 12.598 1.00 88.44 299 ARG A N 1
ATOM 2349 C CA . ARG A 1 299 ? -28.790 7.672 12.179 1.00 88.44 299 ARG A CA 1
ATOM 2350 C C . ARG A 1 299 ? -29.805 6.757 12.862 1.00 88.44 299 ARG A C 1
ATOM 2352 O O . ARG A 1 299 ? -30.895 7.211 13.187 1.00 88.44 299 ARG A O 1
ATOM 2359 N N . ALA A 1 300 ? -29.449 5.496 13.099 1.00 90.50 300 ALA A N 1
ATOM 2360 C CA . ALA A 1 300 ? -30.321 4.530 13.764 1.00 90.50 300 ALA A CA 1
ATOM 2361 C C . ALA A 1 300 ? -30.481 4.793 15.277 1.00 90.50 300 ALA A C 1
ATOM 2363 O O . ALA A 1 300 ? -31.465 4.376 15.890 1.00 90.50 300 ALA A O 1
ATOM 2364 N N . GLN A 1 301 ? -29.521 5.474 15.906 1.00 87.50 301 GLN A N 1
ATOM 2365 C CA . GLN A 1 301 ? -29.550 5.753 17.340 1.00 87.50 301 GLN A CA 1
ATOM 2366 C C . GLN A 1 301 ? -30.460 6.938 17.686 1.00 87.50 301 GLN A C 1
ATOM 2368 O O . GLN A 1 301 ? -30.348 8.020 17.122 1.00 87.50 301 GLN A O 1
ATOM 2373 N N . LYS A 1 302 ? -31.296 6.778 18.723 1.00 85.75 302 LYS A N 1
ATOM 2374 C CA . LYS A 1 302 ? -32.147 7.866 19.249 1.00 85.75 302 LYS A CA 1
ATOM 2375 C C . LYS A 1 302 ? -31.346 9.047 19.817 1.00 85.75 302 LYS A C 1
ATOM 2377 O O . LYS A 1 302 ? -31.825 10.175 19.810 1.00 85.75 302 LYS A O 1
ATOM 2382 N N . ARG A 1 303 ? -30.159 8.781 20.374 1.00 85.06 303 ARG A N 1
ATOM 2383 C CA . ARG A 1 303 ? -29.254 9.776 20.975 1.00 85.06 303 ARG A CA 1
ATOM 2384 C C . ARG A 1 303 ? -27.814 9.471 20.557 1.00 85.06 303 ARG A C 1
ATOM 2386 O O . ARG A 1 303 ? -27.086 8.851 21.332 1.00 85.06 303 ARG A O 1
ATOM 2393 N N . PRO A 1 304 ? -27.414 9.842 19.333 1.00 79.75 304 PRO A N 1
ATOM 2394 C CA . PRO A 1 304 ? -26.073 9.554 18.857 1.00 79.75 304 PRO A CA 1
ATOM 2395 C C . PRO A 1 304 ? -25.058 10.399 19.627 1.00 79.75 304 PRO A C 1
ATOM 2397 O O . PRO A 1 304 ? -25.145 11.628 19.655 1.00 79.75 304 PRO A O 1
ATOM 2400 N N . LYS A 1 305 ? -24.065 9.747 20.235 1.00 74.19 305 LYS A N 1
ATOM 2401 C CA . LYS A 1 305 ? -22.870 10.453 20.700 1.00 74.19 305 LYS A CA 1
ATOM 2402 C C . LYS A 1 305 ? -22.043 10.835 19.473 1.00 74.19 305 LYS A C 1
ATOM 2404 O O . LYS A 1 305 ? -21.628 9.973 18.701 1.00 74.19 305 LYS A O 1
ATOM 2409 N N . VAL A 1 306 ? -21.804 12.128 19.283 1.00 70.00 306 VAL A N 1
ATOM 2410 C CA . VAL A 1 306 ? -20.835 12.598 18.290 1.00 70.00 306 VAL A CA 1
ATOM 2411 C C . VAL A 1 306 ? -19.478 12.615 18.978 1.00 70.00 306 VAL A C 1
ATOM 2413 O O . VAL A 1 306 ? -19.266 13.423 19.879 1.00 70.00 306 VAL A O 1
ATOM 2416 N N . GLY A 1 307 ? -18.584 11.704 18.583 1.00 67.62 307 GLY A N 1
ATOM 2417 C CA . GLY A 1 307 ? -17.234 11.649 19.142 1.00 67.62 307 GLY A CA 1
ATOM 2418 C C . GLY A 1 307 ? -16.546 13.011 19.041 1.00 67.62 307 GLY A C 1
ATOM 2419 O O . GLY A 1 307 ? -16.482 13.606 17.961 1.00 67.62 307 GLY A O 1
ATOM 2420 N N . SER A 1 308 ? -16.059 13.514 20.171 1.00 73.88 308 SER A N 1
ATOM 2421 C CA . SER A 1 308 ? -15.321 14.769 20.244 1.00 73.88 308 SER A CA 1
ATOM 2422 C C . SER A 1 308 ? -13.909 14.578 19.695 1.00 73.88 308 SER A C 1
ATOM 2424 O O . SER A 1 308 ? -13.338 13.493 19.778 1.00 73.88 308 SER A O 1
ATOM 2426 N N . MET A 1 309 ? -13.278 15.654 19.215 1.00 70.88 309 MET A N 1
ATOM 2427 C CA . MET A 1 309 ? -11.867 15.628 18.797 1.00 70.88 309 MET A CA 1
ATOM 2428 C C . MET A 1 309 ? -10.938 15.110 19.915 1.00 70.88 309 MET A C 1
ATOM 2430 O O . MET A 1 309 ? -9.909 14.502 19.638 1.00 70.88 309 MET A O 1
ATOM 2434 N N . LYS A 1 310 ? -11.324 15.309 21.186 1.00 75.38 310 LYS A N 1
ATOM 2435 C CA . LYS A 1 310 ? -10.594 14.795 22.356 1.00 75.38 310 LYS A CA 1
ATOM 2436 C C . LYS A 1 310 ? -10.670 13.273 22.497 1.00 75.38 310 LYS A C 1
ATOM 2438 O O . LYS A 1 310 ? -9.735 12.680 23.021 1.00 75.38 310 LYS A O 1
ATOM 2443 N N . ASP A 1 311 ? -11.740 12.642 22.022 1.00 80.19 311 ASP A N 1
ATOM 2444 C CA . ASP A 1 311 ? -11.938 11.196 22.166 1.00 80.19 311 ASP A CA 1
ATOM 2445 C C . ASP A 1 311 ? -11.032 10.427 21.198 1.00 80.19 311 ASP A C 1
ATOM 2447 O O . ASP A 1 311 ? -10.504 9.372 21.540 1.00 80.19 311 ASP A O 1
ATOM 2451 N N . TYR A 1 312 ? -10.768 11.003 20.019 1.00 82.06 312 TYR A N 1
ATOM 2452 C CA . TYR A 1 312 ? -9.868 10.443 19.004 1.00 82.06 312 TYR A CA 1
ATOM 2453 C C . TYR A 1 312 ? -8.381 10.741 19.238 1.00 82.06 312 TYR A C 1
ATOM 2455 O O . TYR A 1 312 ? -7.536 10.227 18.501 1.00 82.06 312 TYR A O 1
ATOM 2463 N N . ALA A 1 313 ? -8.058 11.562 20.242 1.00 82.44 313 ALA A N 1
ATOM 2464 C CA . ALA A 1 313 ? -6.682 11.885 20.609 1.00 82.44 313 ALA A CA 1
ATOM 2465 C C . ALA A 1 313 ? -5.992 10.755 21.391 1.00 82.44 313 ALA A C 1
ATOM 2467 O O . ALA A 1 313 ? -4.771 10.676 21.377 1.00 82.44 313 ALA A O 1
ATOM 2468 N N . GLN A 1 314 ? -6.763 9.886 22.052 1.00 83.31 314 GLN A N 1
ATOM 2469 C CA . GLN A 1 314 ? -6.265 8.733 22.810 1.00 83.31 314 GLN A CA 1
ATOM 2470 C C . GLN A 1 314 ? -6.544 7.444 22.046 1.00 83.31 314 GLN A C 1
ATOM 2472 O O . GLN A 1 314 ? -7.630 7.314 21.486 1.00 83.31 314 GLN A O 1
ATOM 2477 N N . ALA A 1 315 ? -5.603 6.499 22.009 1.00 85.62 315 ALA A N 1
ATOM 2478 C CA . ALA A 1 315 ? -5.809 5.215 21.336 1.00 85.62 315 ALA A CA 1
ATOM 2479 C C . ALA A 1 315 ? -6.933 4.396 22.013 1.00 85.62 315 ALA A C 1
ATOM 2481 O O . ALA A 1 315 ? -7.106 4.486 23.230 1.00 85.62 315 ALA A O 1
ATOM 2482 N N . PRO A 1 316 ? -7.718 3.610 21.255 1.00 89.19 316 PRO A N 1
ATOM 2483 C CA . PRO A 1 316 ? -8.760 2.774 21.837 1.00 89.19 316 PRO A CA 1
ATOM 2484 C C . PRO A 1 316 ? -8.173 1.562 22.572 1.00 89.19 316 PRO A C 1
ATOM 2486 O O . PRO A 1 316 ? -7.124 1.036 22.199 1.00 89.19 316 PRO A O 1
ATOM 2489 N N . MET A 1 317 ? -8.900 1.076 23.576 1.00 88.12 317 MET A N 1
ATOM 2490 C CA . MET A 1 317 ? -8.586 -0.178 24.258 1.00 88.12 317 MET A CA 1
ATOM 2491 C C . MET A 1 317 ? -9.101 -1.366 23.455 1.00 88.12 317 MET A C 1
ATOM 2493 O O . MET A 1 317 ? -10.228 -1.331 22.962 1.00 88.12 317 MET A O 1
ATOM 2497 N N . VAL A 1 318 ? -8.313 -2.434 23.365 1.00 90.31 318 VAL A N 1
ATOM 2498 C CA . VAL A 1 318 ? -8.725 -3.675 22.703 1.00 90.31 318 VAL A CA 1
ATOM 2499 C C . VAL A 1 318 ? -9.224 -4.693 23.724 1.00 90.31 318 VAL A C 1
ATOM 2501 O O . VAL A 1 318 ? -8.570 -4.956 24.731 1.00 90.31 318 VAL A O 1
ATOM 2504 N N . VAL A 1 319 ? -10.381 -5.288 23.448 1.00 90.62 319 VAL A N 1
ATOM 2505 C CA . VAL A 1 319 ? -10.937 -6.408 24.209 1.00 90.62 319 VAL A CA 1
ATOM 2506 C C . VAL A 1 319 ? -11.121 -7.576 23.252 1.00 90.62 319 VAL A C 1
ATOM 2508 O O . VAL A 1 319 ? -11.798 -7.450 22.233 1.00 90.62 319 VAL A O 1
ATOM 2511 N N . LEU A 1 320 ? -10.508 -8.710 23.578 1.00 90.44 320 LEU A N 1
ATOM 2512 C CA . LEU A 1 320 ? -10.632 -9.951 22.822 1.00 90.44 320 LEU A CA 1
ATOM 2513 C C . LEU A 1 320 ? -11.499 -10.920 23.626 1.00 90.44 320 LEU A C 1
ATOM 2515 O O . LEU A 1 320 ? -11.126 -11.299 24.734 1.00 90.44 320 LEU A O 1
ATOM 2519 N N . ASN A 1 321 ? -12.643 -11.317 23.074 1.00 90.81 321 ASN A N 1
ATOM 2520 C CA . ASN A 1 321 ? -13.540 -12.308 23.660 1.00 90.81 321 ASN A CA 1
ATOM 2521 C C . ASN A 1 321 ? -13.580 -13.568 22.787 1.00 90.81 321 ASN A C 1
ATOM 2523 O O . ASN A 1 321 ? -13.663 -13.463 21.565 1.00 90.81 321 ASN A O 1
ATOM 2527 N N . GLY A 1 322 ? -13.501 -14.749 23.402 1.00 84.75 322 GLY A N 1
ATOM 2528 C CA . GLY A 1 322 ? -13.545 -16.040 22.699 1.00 84.75 322 GLY A CA 1
ATOM 2529 C C . GLY A 1 322 ? -12.228 -16.506 22.057 1.00 84.75 322 GLY A C 1
ATOM 2530 O O . GLY A 1 322 ? -12.133 -17.652 21.639 1.00 84.75 322 GLY A O 1
ATOM 2531 N N . PHE A 1 323 ? -11.174 -15.680 22.022 1.00 82.31 323 PHE A N 1
ATOM 2532 C CA . PHE A 1 323 ? -9.886 -16.061 21.408 1.00 82.31 323 PHE A CA 1
ATOM 2533 C C . PHE A 1 323 ? -9.005 -16.963 22.292 1.00 82.31 323 PHE A C 1
ATOM 2535 O O . PHE A 1 323 ? -8.156 -17.679 21.770 1.00 82.31 323 PHE A O 1
ATOM 2542 N N . GLY A 1 324 ? -9.180 -16.934 23.618 1.00 75.44 324 GLY A N 1
ATOM 2543 C CA . GLY A 1 324 ? -8.332 -17.689 24.553 1.00 75.44 324 GLY A CA 1
ATOM 2544 C C . GLY A 1 324 ? -8.570 -19.200 24.515 1.00 75.44 324 GLY A C 1
ATOM 2545 O O . GLY A 1 324 ? -7.619 -19.975 24.423 1.00 75.44 324 GLY A O 1
ATOM 2546 N N . ASP A 1 325 ? -9.835 -19.623 24.545 1.00 73.81 325 ASP A N 1
ATOM 2547 C CA . ASP A 1 325 ? -10.194 -21.046 24.484 1.00 73.81 325 ASP A CA 1
ATOM 2548 C C . ASP A 1 325 ? -10.031 -21.611 23.070 1.00 73.81 325 ASP A C 1
ATOM 2550 O O . ASP A 1 325 ? -9.568 -22.741 22.895 1.00 73.81 325 ASP A O 1
ATOM 2554 N N . ALA A 1 326 ? -10.309 -20.793 22.054 1.00 69.25 326 ALA A N 1
ATOM 2555 C CA . ALA A 1 326 ? -10.145 -21.173 20.660 1.00 69.25 326 ALA A CA 1
ATOM 2556 C C . ALA A 1 326 ? -8.668 -21.267 20.229 1.00 69.25 326 ALA A C 1
ATOM 2558 O O . ALA A 1 326 ? -8.318 -22.141 19.436 1.00 69.25 326 ALA A O 1
ATOM 2559 N N . GLY A 1 327 ? -7.779 -20.443 20.800 1.00 67.31 327 GLY A N 1
ATOM 2560 C CA . GLY A 1 327 ? -6.333 -20.513 20.552 1.00 67.31 327 GLY A CA 1
ATOM 2561 C C . GLY A 1 327 ? -5.709 -21.851 20.963 1.00 67.31 327 GLY A C 1
ATOM 2562 O O . GLY A 1 327 ? -4.821 -22.349 20.281 1.00 67.31 327 GLY A O 1
ATOM 2563 N N . LYS A 1 328 ? -6.242 -22.506 22.005 1.00 70.12 328 LYS A N 1
ATOM 2564 C CA . LYS A 1 328 ? -5.805 -23.854 22.416 1.00 70.12 328 LYS A CA 1
ATOM 2565 C C . LYS A 1 328 ? -6.237 -24.951 21.438 1.00 70.12 328 LYS A C 1
ATOM 2567 O O . LYS A 1 328 ? -5.592 -25.992 21.373 1.00 70.12 328 LYS A O 1
ATOM 2572 N N . LYS A 1 329 ? -7.341 -24.740 20.712 1.00 73.19 329 LYS A N 1
ATOM 2573 C CA . LYS A 1 329 ? -7.887 -25.697 19.736 1.00 73.19 329 LYS A CA 1
ATOM 2574 C C . LYS A 1 329 ? -7.234 -25.543 18.364 1.00 73.19 329 LYS A C 1
ATOM 2576 O O . LYS A 1 329 ? -7.080 -26.534 17.656 1.00 73.19 329 LYS A O 1
ATOM 2581 N N . ALA A 1 330 ? -6.871 -24.317 17.979 1.00 80.50 330 ALA A N 1
ATOM 2582 C CA . ALA A 1 330 ? -6.342 -24.032 16.655 1.00 80.50 330 ALA A CA 1
ATOM 2583 C C . ALA A 1 330 ? -5.252 -22.937 16.660 1.00 80.50 330 ALA A C 1
ATOM 2585 O O . ALA A 1 330 ? -5.524 -21.795 17.044 1.00 80.50 330 ALA A O 1
ATOM 2586 N N . PRO A 1 331 ? -4.047 -23.221 16.124 1.00 83.50 331 PRO A N 1
ATOM 2587 C CA . PRO A 1 331 ? -2.910 -22.295 16.182 1.00 83.50 331 PRO A CA 1
ATOM 2588 C C . PRO A 1 331 ? -3.125 -21.014 15.359 1.00 83.50 331 PRO A C 1
ATOM 2590 O O . PRO A 1 331 ? -2.579 -19.958 15.673 1.00 83.50 331 PRO A O 1
ATOM 2593 N N . HIS A 1 332 ? -3.960 -21.064 14.316 1.00 82.69 332 HIS A N 1
ATOM 2594 C CA . HIS A 1 332 ? -4.269 -19.886 13.500 1.00 82.69 332 HIS A CA 1
ATOM 2595 C C . HIS A 1 332 ? -5.113 -18.842 14.256 1.00 82.69 332 HIS A C 1
ATOM 2597 O O . HIS A 1 332 ? -5.005 -17.649 13.972 1.00 82.69 332 HIS A O 1
ATOM 2603 N N . LEU A 1 333 ? -5.915 -19.260 15.244 1.00 85.81 333 LEU A N 1
ATOM 2604 C CA . LEU A 1 333 ? -6.713 -18.351 16.076 1.00 85.81 333 LEU A CA 1
ATOM 2605 C C . LEU A 1 333 ? -5.868 -17.689 17.165 1.00 85.81 333 LEU A C 1
ATOM 2607 O O . LEU A 1 333 ? -6.079 -16.514 17.464 1.00 85.81 333 LEU A O 1
ATOM 2611 N N . GLU A 1 334 ? -4.870 -18.395 17.699 1.00 87.25 334 GLU A N 1
ATOM 2612 C CA . GLU A 1 334 ? -3.867 -17.809 18.594 1.00 87.25 334 GLU A CA 1
ATOM 2613 C C . GLU A 1 334 ? -3.041 -16.736 17.870 1.00 87.25 334 GLU A C 1
ATOM 2615 O O . GLU A 1 334 ? -2.866 -15.624 18.381 1.00 87.25 334 GLU A O 1
ATOM 2620 N N . LEU A 1 335 ? -2.611 -17.026 16.636 1.00 88.31 335 LEU A N 1
ATOM 2621 C CA . LEU A 1 335 ? -1.941 -16.050 15.781 1.00 88.31 335 LEU A CA 1
ATOM 2622 C C . LEU A 1 335 ? -2.836 -14.832 15.518 1.00 88.31 335 LEU A C 1
ATOM 2624 O O . LEU A 1 335 ? -2.384 -13.693 15.641 1.00 88.31 335 LEU A O 1
ATOM 2628 N N . CYS A 1 336 ? -4.115 -15.065 15.208 1.00 89.62 336 CYS A N 1
ATOM 2629 C CA . CYS A 1 336 ? -5.098 -14.004 15.009 1.00 89.62 336 CYS A CA 1
ATOM 2630 C C . CYS A 1 336 ? -5.259 -13.133 16.258 1.00 89.62 336 CYS A C 1
ATOM 2632 O O . CYS A 1 336 ? -5.179 -11.910 16.162 1.00 89.62 336 CYS A O 1
ATOM 2634 N N . GLY A 1 337 ? -5.432 -13.736 17.435 1.00 89.00 337 GLY A N 1
ATOM 2635 C CA . GLY A 1 337 ? -5.548 -13.005 18.696 1.00 89.00 337 GLY A CA 1
ATOM 2636 C C . GLY A 1 337 ? -4.297 -12.180 19.004 1.00 89.00 337 GLY A C 1
ATOM 2637 O O . GLY A 1 337 ? -4.400 -11.012 19.380 1.00 89.00 337 GLY A O 1
ATOM 2638 N N . THR A 1 338 ? -3.114 -12.750 18.769 1.00 88.94 338 THR A N 1
ATOM 2639 C CA . THR A 1 338 ? -1.831 -12.065 18.976 1.00 88.94 338 THR A CA 1
ATOM 2640 C C . THR A 1 338 ? -1.666 -10.882 18.023 1.00 88.94 338 THR A C 1
ATOM 2642 O O . THR A 1 338 ? -1.287 -9.798 18.463 1.00 88.94 338 THR A O 1
ATOM 2645 N N . MET A 1 339 ? -2.030 -11.047 16.748 1.00 89.75 339 MET A N 1
ATOM 2646 C CA . MET A 1 339 ? -1.969 -9.985 15.741 1.00 89.75 339 MET A CA 1
ATOM 2647 C C . MET A 1 339 ? -2.985 -8.865 16.006 1.00 89.75 339 MET A C 1
ATOM 2649 O O . MET A 1 339 ? -2.663 -7.684 15.882 1.00 89.75 339 MET A O 1
ATOM 2653 N N . LEU A 1 340 ? -4.213 -9.214 16.406 1.00 90.06 340 LEU A N 1
ATOM 2654 C CA . LEU A 1 340 ? -5.231 -8.234 16.790 1.00 90.06 340 LEU A CA 1
ATOM 2655 C C . LEU A 1 340 ? -4.800 -7.443 18.027 1.00 90.06 340 LEU A C 1
ATOM 2657 O O . LEU A 1 340 ? -4.994 -6.230 18.071 1.00 90.06 340 LEU A O 1
ATOM 2661 N N . LYS A 1 341 ? -4.168 -8.105 19.003 1.00 89.38 341 LYS A N 1
ATOM 2662 C CA . LYS A 1 341 ? -3.618 -7.453 20.195 1.00 89.38 341 LYS A CA 1
ATOM 2663 C C . LYS A 1 341 ? -2.442 -6.536 19.853 1.00 89.38 341 LYS A C 1
ATOM 2665 O O . LYS A 1 341 ? -2.380 -5.437 20.390 1.00 89.38 341 LYS A O 1
ATOM 2670 N N . SER A 1 342 ? -1.545 -6.941 18.950 1.00 88.38 342 SER A N 1
ATOM 2671 C CA . SER A 1 342 ? -0.356 -6.155 18.588 1.00 88.38 342 SER A CA 1
ATOM 2672 C C . SER A 1 342 ? -0.654 -4.891 17.780 1.00 88.38 342 SER A C 1
ATOM 2674 O O . SER A 1 342 ? 0.204 -4.014 17.699 1.00 88.38 342 SER A O 1
ATOM 2676 N N . MET A 1 343 ? -1.842 -4.769 17.179 1.00 88.19 343 MET A N 1
ATOM 2677 C CA . MET A 1 343 ? -2.261 -3.543 16.483 1.00 88.19 343 MET A CA 1
ATOM 2678 C C . MET A 1 343 ? -2.521 -2.362 17.425 1.00 88.19 343 MET A C 1
ATOM 2680 O O . MET A 1 343 ? -2.511 -1.215 16.973 1.00 88.19 343 MET A O 1
ATOM 2684 N N . PHE A 1 344 ? -2.760 -2.624 18.711 1.00 88.69 344 PHE A N 1
ATOM 2685 C CA . PHE A 1 344 ? -3.066 -1.604 19.709 1.00 88.69 344 PHE A CA 1
ATOM 2686 C C . PHE A 1 344 ? -1.950 -1.525 20.753 1.00 88.69 344 PHE A C 1
ATOM 2688 O O . PHE A 1 344 ? -1.294 -2.532 21.025 1.00 88.69 344 PHE A O 1
ATOM 2695 N N . PRO A 1 345 ? -1.708 -0.342 21.348 1.00 85.06 345 PRO A N 1
ATOM 2696 C CA . PRO A 1 345 ? -0.749 -0.215 22.437 1.00 85.06 345 PRO A CA 1
ATOM 2697 C C . PRO A 1 345 ? -1.084 -1.190 23.568 1.00 85.06 345 PRO A C 1
ATOM 2699 O O . PRO A 1 345 ? -2.251 -1.347 23.931 1.00 85.06 345 PRO A O 1
ATOM 2702 N N . SER A 1 346 ? -0.068 -1.844 24.130 1.00 80.44 346 SER A N 1
ATOM 2703 C CA . SER A 1 346 ? -0.250 -2.689 25.307 1.00 80.44 346 SER A CA 1
ATOM 2704 C C . SER A 1 346 ? -0.681 -1.837 26.501 1.00 80.44 346 SER A C 1
ATOM 2706 O O . SER A 1 346 ? -0.085 -0.797 26.775 1.00 80.44 346 SER A O 1
ATOM 2708 N N . ILE A 1 347 ? -1.715 -2.289 27.206 1.00 81.00 347 ILE A N 1
ATOM 2709 C CA . ILE A 1 347 ? -2.313 -1.591 28.345 1.00 81.00 347 ILE A CA 1
ATOM 2710 C C . ILE A 1 347 ? -2.011 -2.396 29.603 1.00 81.00 347 ILE A C 1
ATOM 2712 O O . ILE A 1 347 ? -2.461 -3.536 29.729 1.00 81.00 347 ILE A O 1
ATOM 2716 N N . ASP A 1 348 ? -1.285 -1.786 30.538 1.00 79.31 348 ASP A N 1
ATOM 2717 C CA . ASP A 1 348 ? -1.001 -2.377 31.842 1.00 79.31 348 ASP A CA 1
ATOM 2718 C C . ASP A 1 348 ? -2.011 -1.877 32.889 1.00 79.31 348 ASP A C 1
ATOM 2720 O O . ASP A 1 348 ? -2.098 -0.677 33.150 1.00 79.31 348 ASP A O 1
ATOM 2724 N N . PRO A 1 349 ? -2.750 -2.764 33.577 1.00 77.94 349 PRO A N 1
ATOM 2725 C CA . PRO A 1 349 ? -3.854 -2.367 34.458 1.00 77.94 349 PRO A CA 1
ATOM 2726 C C . PRO A 1 349 ? -3.424 -1.550 35.688 1.00 77.94 349 PRO A C 1
ATOM 2728 O O . PRO A 1 349 ? -4.272 -1.006 36.386 1.00 77.94 349 PRO A O 1
ATOM 2731 N N . LYS A 1 350 ? -2.121 -1.476 35.983 1.00 80.62 350 LYS A N 1
ATOM 2732 C CA . LYS A 1 350 ? -1.578 -0.771 37.154 1.00 80.62 350 LYS A CA 1
ATOM 2733 C C . LYS A 1 350 ? -1.164 0.672 36.864 1.00 80.62 350 LYS A C 1
ATOM 2735 O O . LYS A 1 350 ? -1.093 1.469 37.790 1.00 80.62 350 LYS A O 1
ATOM 2740 N N . THR A 1 351 ? -0.850 0.993 35.613 1.00 81.06 351 THR A N 1
ATOM 2741 C CA . THR A 1 351 ? -0.240 2.277 35.222 1.00 81.06 351 THR A CA 1
ATOM 2742 C C . THR A 1 351 ? -1.171 3.137 34.372 1.00 81.06 351 THR A C 1
ATOM 2744 O O . THR A 1 351 ? -0.846 4.283 34.070 1.00 81.06 351 THR A O 1
ATOM 2747 N N . VAL A 1 352 ? -2.326 2.597 33.982 1.00 79.81 352 VAL A N 1
ATOM 2748 C CA . VAL A 1 352 ? -3.235 3.225 33.024 1.00 79.81 352 VAL A CA 1
ATOM 2749 C C . VAL A 1 352 ? -4.187 4.195 33.710 1.00 79.81 352 VAL A C 1
ATOM 2751 O O . VAL A 1 352 ? -4.889 3.853 34.660 1.00 79.81 352 VAL A O 1
ATOM 2754 N N . ASP A 1 353 ? -4.249 5.410 33.171 1.00 80.69 353 ASP A N 1
ATOM 2755 C CA . ASP A 1 353 ? -5.225 6.417 33.566 1.00 80.69 353 ASP A CA 1
ATOM 2756 C C . ASP A 1 353 ? -6.597 6.117 32.941 1.00 80.69 353 ASP A C 1
ATOM 2758 O O . ASP A 1 353 ? -6.786 6.194 31.722 1.00 80.69 353 ASP A O 1
ATOM 2762 N N . LEU A 1 354 ? -7.584 5.816 33.786 1.00 81.06 354 LEU A N 1
ATOM 2763 C CA . LEU A 1 354 ? -8.958 5.523 33.372 1.00 81.06 354 LEU A CA 1
ATOM 2764 C C . LEU A 1 354 ? -9.635 6.712 32.672 1.00 81.06 354 LEU A C 1
ATOM 2766 O O . LEU A 1 354 ? -10.533 6.504 31.860 1.00 81.06 354 LEU A O 1
ATOM 2770 N N . GLN A 1 355 ? -9.206 7.954 32.929 1.00 80.56 355 GLN A N 1
ATOM 2771 C CA . GLN A 1 355 ? -9.781 9.133 32.267 1.00 80.56 355 GLN A CA 1
ATOM 2772 C C . GLN A 1 355 ? -9.375 9.244 30.790 1.00 80.56 355 GLN A C 1
ATOM 2774 O O . GLN A 1 355 ? -10.101 9.837 29.979 1.00 80.56 355 GLN A O 1
ATOM 2779 N N . SER A 1 356 ? -8.228 8.662 30.430 1.00 78.00 356 SER A N 1
ATOM 2780 C CA . SER A 1 356 ? -7.740 8.586 29.049 1.00 78.00 356 SER A CA 1
ATOM 2781 C C . SER A 1 356 ? -8.467 7.511 28.224 1.00 78.00 356 SER A C 1
ATOM 2783 O O . SER A 1 356 ? -8.568 7.619 27.000 1.00 78.00 356 SER A O 1
ATOM 2785 N N . CYS A 1 357 ? -9.055 6.519 28.897 1.00 81.19 357 CYS A N 1
ATOM 2786 C CA . CYS A 1 357 ? -9.704 5.356 28.302 1.00 81.19 357 CYS A CA 1
ATOM 2787 C C . CYS A 1 357 ? -11.141 5.666 27.854 1.00 81.19 357 CYS A C 1
ATOM 2789 O O . CYS A 1 357 ? -12.113 5.310 28.514 1.00 81.19 357 CYS A O 1
ATOM 2791 N N . ARG A 1 358 ? -11.284 6.350 26.714 1.00 84.81 358 ARG A N 1
ATOM 2792 C CA . ARG A 1 358 ? -12.594 6.803 26.200 1.00 84.81 358 ARG A CA 1
ATOM 2793 C C . ARG A 1 358 ? -13.203 5.923 25.115 1.00 84.81 358 ARG A C 1
ATOM 2795 O O . ARG A 1 358 ? -14.362 6.105 24.771 1.00 84.81 358 ARG A O 1
ATOM 2802 N N . ARG A 1 359 ? -12.420 5.024 24.519 1.00 88.62 359 ARG A N 1
ATOM 2803 C CA . ARG A 1 359 ? -12.842 4.220 23.366 1.00 88.62 359 ARG A CA 1
ATOM 2804 C C . ARG A 1 359 ? -12.440 2.772 23.552 1.00 88.62 359 ARG A C 1
ATOM 2806 O O . ARG A 1 359 ? -11.340 2.496 24.027 1.00 88.62 359 ARG A O 1
ATOM 2813 N N . VAL A 1 360 ? -13.321 1.862 23.149 1.00 89.94 360 VAL A N 1
ATOM 2814 C CA . VAL A 1 360 ? -13.098 0.415 23.246 1.00 89.94 360 VAL A CA 1
ATOM 2815 C C . VAL A 1 360 ? -13.436 -0.248 21.919 1.00 89.94 360 VAL A C 1
ATOM 2817 O O . VAL A 1 360 ? -14.499 -0.008 21.347 1.00 89.94 360 VAL A O 1
ATOM 2820 N N . VAL A 1 361 ? -12.538 -1.099 21.439 1.00 92.19 361 VAL A N 1
ATOM 2821 C CA . VAL A 1 361 ? -12.748 -2.002 20.309 1.00 92.19 361 VAL A CA 1
ATOM 2822 C C . VAL A 1 361 ? -12.859 -3.418 20.859 1.00 92.19 361 VAL A C 1
ATOM 2824 O O . VAL A 1 361 ? -11.924 -3.944 21.457 1.00 92.19 361 VAL A O 1
ATOM 2827 N N . LEU A 1 362 ? -14.019 -4.029 20.658 1.00 93.25 362 LEU A N 1
ATOM 2828 C CA . LEU A 1 362 ? -14.316 -5.399 21.045 1.00 93.25 362 LEU A CA 1
ATOM 2829 C C . LEU A 1 362 ? -14.240 -6.297 19.812 1.00 93.25 362 LEU A C 1
ATOM 2831 O O . LEU A 1 362 ? -14.967 -6.072 18.844 1.00 93.25 362 LEU A O 1
ATOM 2835 N N . PHE A 1 363 ? -13.422 -7.339 19.881 1.00 93.62 363 PHE A N 1
ATOM 2836 C CA . PHE A 1 363 ? -13.463 -8.464 18.955 1.00 93.62 363 PHE A CA 1
ATOM 2837 C C . PHE A 1 363 ? -14.091 -9.650 19.673 1.00 93.62 363 PHE A C 1
ATOM 2839 O O . PHE A 1 363 ? -13.556 -10.124 20.673 1.00 93.62 363 PHE A O 1
ATOM 2846 N N . ASN A 1 364 ? -15.227 -10.118 19.170 1.00 93.00 364 ASN A N 1
ATOM 2847 C CA . ASN A 1 364 ? -15.908 -11.293 19.689 1.00 93.00 364 ASN A CA 1
ATOM 2848 C C . ASN A 1 364 ? -15.801 -12.429 18.673 1.00 93.00 364 ASN A C 1
ATOM 2850 O O . ASN A 1 364 ? -16.304 -12.283 17.559 1.00 93.00 364 ASN A O 1
ATOM 2854 N N . TYR A 1 365 ? -15.140 -13.518 19.050 1.00 91.69 365 TYR A N 1
ATOM 2855 C CA . TYR A 1 365 ? -15.076 -14.738 18.256 1.00 91.69 365 TYR A CA 1
ATOM 2856 C C . TYR A 1 365 ? -16.204 -15.685 18.666 1.00 91.69 365 TYR A C 1
ATOM 2858 O O . TYR A 1 365 ? -16.390 -15.951 19.853 1.00 91.69 365 TYR A O 1
ATOM 2866 N N . ASP A 1 366 ? -16.955 -16.166 17.681 1.00 90.31 366 ASP A N 1
ATOM 2867 C CA . ASP A 1 366 ? -18.037 -17.131 17.858 1.00 90.31 366 ASP A CA 1
ATOM 2868 C C . ASP A 1 366 ? -17.611 -18.493 17.290 1.00 90.31 366 ASP A C 1
ATOM 2870 O O . ASP A 1 366 ? -17.314 -18.598 16.097 1.00 90.31 366 ASP A O 1
ATOM 2874 N N . GLU A 1 367 ? -17.552 -19.523 18.143 1.00 85.19 367 GLU A N 1
ATOM 2875 C CA . GLU A 1 367 ? -17.048 -20.852 17.766 1.00 85.19 367 GLU A CA 1
ATOM 2876 C C . GLU A 1 367 ? -17.985 -21.582 16.792 1.00 85.19 367 GLU A C 1
ATOM 2878 O O . GLU A 1 367 ? -17.505 -22.309 15.926 1.00 85.19 367 GLU A O 1
ATOM 2883 N N . GLU A 1 368 ? -19.303 -21.383 16.902 1.00 86.38 368 GLU A N 1
ATOM 2884 C CA . GLU A 1 368 ? -20.291 -22.111 16.092 1.00 86.38 368 GLU A CA 1
ATOM 2885 C C . GLU A 1 368 ? -20.298 -21.638 14.638 1.00 86.38 368 GLU A C 1
ATOM 2887 O O . GLU A 1 368 ? -20.391 -22.440 13.709 1.00 86.38 368 GLU A O 1
ATOM 2892 N N . SER A 1 369 ? -20.182 -20.324 14.435 1.00 84.44 369 SER A N 1
ATOM 2893 C CA . SER A 1 369 ? -20.225 -19.711 13.107 1.00 84.44 369 SER A CA 1
ATOM 2894 C C . SER A 1 369 ? -18.839 -19.452 12.510 1.00 84.44 369 SER A C 1
ATOM 2896 O O . SER A 1 369 ? -18.747 -19.090 11.338 1.00 84.44 369 SER A O 1
ATOM 2898 N N . ASN A 1 370 ? -17.764 -19.619 13.293 1.00 86.62 370 ASN A N 1
ATOM 2899 C CA . ASN A 1 370 ? -16.394 -19.242 12.927 1.00 86.62 370 ASN A CA 1
ATOM 2900 C C . ASN A 1 370 ? -16.312 -17.792 12.404 1.00 86.62 370 ASN A C 1
ATOM 2902 O O . ASN A 1 370 ? -15.631 -17.487 11.423 1.00 86.62 370 ASN A O 1
ATOM 2906 N N . THR A 1 371 ? -17.060 -16.885 13.043 1.00 89.62 371 THR A N 1
ATOM 2907 C CA . THR A 1 371 ? -17.098 -15.464 12.674 1.00 89.62 371 THR A CA 1
ATOM 2908 C C . THR A 1 371 ? -16.506 -14.585 13.767 1.00 89.62 371 THR A C 1
ATOM 2910 O O . THR A 1 371 ? -16.671 -14.827 14.963 1.00 89.62 371 THR A O 1
ATOM 2913 N N . ILE A 1 372 ? -15.819 -13.519 13.348 1.00 92.00 372 ILE A N 1
ATOM 2914 C CA . ILE A 1 372 ? -15.285 -12.497 14.250 1.00 92.00 372 ILE A CA 1
ATOM 2915 C C . ILE A 1 372 ? -16.135 -11.240 14.102 1.00 92.00 372 ILE A C 1
ATOM 2917 O O . ILE A 1 372 ? -16.198 -10.632 13.034 1.00 92.00 372 ILE A O 1
ATOM 2921 N N . LYS A 1 373 ? -16.762 -10.815 15.196 1.00 93.62 373 LYS A N 1
ATOM 2922 C CA . LYS A 1 373 ? -17.556 -9.586 15.262 1.00 93.62 373 LYS A CA 1
ATOM 2923 C C . LYS A 1 373 ? -16.714 -8.483 15.890 1.00 93.62 373 LYS A C 1
ATOM 2925 O O . LYS A 1 373 ? -16.444 -8.513 17.089 1.00 93.62 373 LYS A O 1
ATOM 2930 N N . MET A 1 374 ? -16.322 -7.501 15.082 1.00 93.44 374 MET A N 1
ATOM 2931 C CA . MET A 1 374 ? -15.659 -6.281 15.543 1.00 93.44 374 MET A CA 1
ATOM 2932 C C . MET A 1 374 ? -16.708 -5.209 15.860 1.00 93.44 374 MET A C 1
ATOM 2934 O O . MET A 1 374 ? -17.543 -4.882 15.018 1.00 93.44 374 MET A O 1
ATOM 2938 N N . ARG A 1 375 ? -16.663 -4.635 17.064 1.00 91.69 375 ARG A N 1
ATOM 2939 C CA . ARG A 1 375 ? -17.525 -3.517 17.477 1.00 91.69 375 ARG A CA 1
ATOM 2940 C C . ARG A 1 375 ? -16.710 -2.434 18.163 1.00 91.69 375 ARG A C 1
ATOM 2942 O O . ARG A 1 375 ? -15.817 -2.732 18.947 1.00 91.69 375 ARG A O 1
ATOM 2949 N N . HIS A 1 376 ? -17.039 -1.179 17.888 1.00 89.62 376 HIS A N 1
ATOM 2950 C CA . HIS A 1 376 ? -16.399 -0.020 18.503 1.00 89.62 376 HIS A CA 1
ATOM 2951 C C . HIS A 1 376 ? -17.410 0.748 19.360 1.00 89.62 376 HIS A C 1
ATOM 2953 O O . HIS A 1 376 ? -18.522 1.033 18.912 1.00 89.62 376 HIS A O 1
ATOM 2959 N N . TYR A 1 377 ? -17.003 1.085 20.582 1.00 88.00 377 TYR A N 1
ATOM 2960 C CA . TYR A 1 377 ? -17.804 1.783 21.582 1.00 88.00 377 TYR A CA 1
ATOM 2961 C C . TYR A 1 377 ? -17.099 3.065 22.053 1.00 88.00 377 TYR A C 1
ATOM 2963 O O . TYR A 1 377 ? -15.870 3.096 22.166 1.00 88.00 377 TYR A O 1
ATOM 2971 N N . GLN A 1 378 ? -17.902 4.103 22.327 1.00 78.69 378 GLN A N 1
ATOM 2972 C CA . GLN A 1 378 ? -17.495 5.443 22.785 1.00 78.69 378 GLN A CA 1
ATOM 2973 C C . GLN A 1 378 ? -18.185 5.868 24.086 1.00 78.69 378 GLN A C 1
ATOM 2975 O O . GLN A 1 378 ? -19.398 5.588 24.279 1.00 78.69 378 GLN A O 1
#

Sequence (378 aa):
RLTGAQLTAAAIDRSEVLIEVLAGLRRPTDLLGELQAAFVVFMLGQSFEAFEQWKALLGLFAESEGAIDGNVDLFNSLYRVLFTQLQQMPDDMLLLDDGGSSFVVHYFRRIVENGSARPSLAKRAAYLKKLCENRFGESCGDVVEVEEGEDPPVVVDTDAHLLPLLFRLVLWLSPLMPRVGSRRRKARVQQKNIEESEEARRNTPRCIIIRRGQVVQAVQDLVTDLRQVMSPNVASKLKESRKNKMQDFVAVSGMFGVSHLLQLTQTDVSPYLRITRMAQGPTLTFQVMEASLQTDVRRAQKRPKVGSMKDYAQAPMVVLNGFGDAGKKAPHLELCGTMLKSMFPSIDPKTVDLQSCRRVVLFNYDEESNTIKMRHYQ

pLDDT: mean 74.62, std 20.11, range [24.12, 94.5]